Protein 5CFF (pdb70)

Sequence (618 aa):
GSEFELRRQASNYQLTLTNTRATVNILERLKKSDADVEQYRAELESVQLAKGALEQSYLVLQADAEQLRQQLTESQDALNALRSSSGPGSEFELRRQASNYQLTLTNTRATVNILERLKKSDADVEQYRAELESVQLAKGALEQSYLVLQADAEQLRQQLTESQDALNALRSSPGSEFELRRQASNYQLTLTNTRATVNILERLKKSDADVEQYRAELESVQLAKGALEQSYLVLQADAEQLRQQLTESQDALNALRSSPGSEFELRRQASNYQLTLTNTRATVNILERLKKSDADVEQYRAEELESVQLAKGALEQSYLVLQADAEQLRQQLTESQDALNALRSSSGSKEQLLYLSKLLDFEVNFSDYPKGNHNEFLTIVTLSTHPPQICHGVGKSSEESQNDAASNALKILSKLPGSKEQLLYLSKLLDFEVNFSDYPKGNHNEFLTIVTLSTHPPQICHGVGKSSEESQNDAASNNALKILSKLGSKEQLLYLSKLLDFEVNFSDYPKGNHNEFLTIVTLSTHPPQICHGVGKSSEESQNDAASNALKILSKLGSKEQLLYLSKLLDFEVNFSDYPEFLTIVTLSTHPPQICHGVGKSSEESQNDAASNALKILSKL

Foldseek 3Di:
DVVVVVVVVVVVVVVVVVVVVVVVVVCVVVVVVVVVVVVVVVVVVVVVVVVVVVVVVVVVVVVVVVVVVVVVVVVVVVVVVVVVVD/DVVVVVVVVVVVVVVVVVVVVVVVVVVVCVVVVVVVVVVVVVVVVVVVVVVVVVVVVVVVVVVVVVVVVVVVVVVVVVVVVVVVVVD/DVVVVVVVVVVVVVVVVVVVVVVVVVVCVVVVVVVVVVVVVVVVVVVVVVVVVVVVVVVVVVVVVVVVVVVVVVVVVCVVVVVVVD/DVVVVVVVVVVVVVVVVVVVVVVVVVVVVVVVVVVVVVVVVVVVVVVVVVVVVVVVVVVVVVVVVVVVVVVVVVVVVVVVVVVVVVD/DFLVVLVVVCVVVVWDKDKDKDQCPVHPWIKIWIWIRDVVIDTFMATHNDRRRRSRRRSVVVVVVVVVD/DVFLVVLVVVCVVVVWDKDKDWDQCVVHPWIKIWMWIRDVVIDIFMATHNDSVRRSRRRSVRVVVVVVVD/DFLVVLVVVCVVVVWDKDWDWDCCVVHPWIKIWIWIVDVVIDIFMATHNDSVRRSRRRSVVVVVVVVVD/DALVVLVVVCVVVVWDWDWDWDVCTKIWIWIVDVVTDIFMAGHVDRVRGSRRRSVVVVVVVVVD

CATH classification: 3.30.160.20

B-factor: mean 42.57, std 12.45, range [14.05, 91.78]

Nearest PDB structures (foldseek):
  5cff-assembly2_G  TM=1.010E+00  e=5.055E-12  Drosophila melanogaster
  4dkk-assembly1_A-2  TM=9.036E-01  e=2.869E-07  Homo sapiens
  4wyq-assembly2_E  TM=9.182E-01  e=1.173E-05  Homo sapiens
  6zbk-assembly1_B  TM=9.046E-01  e=7.501E-05  Homo sapiens
  1x48-assembly1_A  TM=7.891E-01  e=2.842E-02  Mus musculus

GO terms:
  GO:0045177 apical part of cell (C, IDA)
  GO:0045178 basal part of cell (C, IDA)
  GO:0045179 apical cortex (C, IDA)
  GO:0045180 basal cortex (C, IDA)
  GO:0005737 cytoplasm (C, IDA)
  GO:0005813 centrosome (C, IDA)
  GO:0005818 aster (C, IDA)
  GO:0005938 cell cortex (C, IDA)
  GO:0009925 basal plasma membrane (C, IDA)
  GO:0016324 apical plasma membrane (C, IDA)
  GO:0007419 ventral cord development (P, HMP)
  GO:0045177 apical part of cell (C, TAS)
  GO:0045180 basal cortex (C, TAS)
  GO:0005737 cytoplasm (C, TAS)
  GO:0045167 asymmetric protein localization involved in cell fate determination (P, TAS)
  GO:0045167 asymmetric protein localization involved in cell fate determination (P, IGI)
  GO:0055059 asymmetric neuroblast division (P, TAS)
  GO:0048477 oogenesis (P, IGI)
  GO:0072697 protein localization to cell cortex (P, IGI)
  GO:0007400 neuroblast fate determination (P, TAS)

Solvent-accessible surface area: 33581 Å² total

Secondary structure (DSSP, 8-state):
-HHHHHHHHHHHHHHHHHHHHHHHHH--HHHHHHHHHHHHHHHHHHHHHHHHHHHHHHHHHHHHHHHHHHHHHHHHHHHHHHHHH-/-HHHHHHHHHHHHHHHHHHHHHHHHHHH--HHHHHHHHHHHHHHHHHHHHHHHHHHHHHHHHHHHHHHHHHHHHHHHHHHHHHHHH-/--HHHHHHHHHHHHHHHHHHHHHHHHH--HHHHHHHHHHHHHHHHHHHHHHHHHHHHHHHHHHHHHHHHHHHHHHHHHHHHHHHT-/--HHHHHHHHHHHHHHHHHHHHHHHHH--HHHHHHHHHHHHHHHHHHHHHHHHHHHHHHHHHHHHHHHHHHHHHHHHHHHHHHHHH-/---HHHHHHHHHTT--EEEEEE--TTSSSEEEEEEE--SS-EEEEEEESSHHHHHHHHHHHHHHHHHH-/----HHHHHHHHHHT--EEEEEE--TTSSSEEEEEEE--SS-EEEEEEESSHHHHHHHHHHHHHHHHHH-/---HHHHHHHHHTT--EEEEEE--TTSSSEEEEEEE--SS-EEEEEEESSHHHHHHHHHHHHHHHHHH-/---HHHHHHHHHHT--EEEEEE--EEEEEEE--SS-EEEEEEESSHHHHHHHHHHHHHHHHHH-

Structure (mmCIF, N/CA/C/O backbone):
data_5CFF
#
_entry.id   5CFF
#
_cell.length_a   200.023
_cell.length_b   51.332
_cell.length_c   100.274
_cell.angle_alpha   90.000
_cell.angle_beta   90.560
_cell.angle_gamma   90.000
#
_symmetry.space_group_name_H-M   'C 1 2 1'
#
loop_
_entity.id
_entity.type
_entity.pdbx_description
1 polymer Miranda
2 polymer Staufen
3 water water
#
loop_
_atom_site.group_PDB
_atom_site.id
_atom_site.type_symbol
_atom_site.label_atom_id
_atom_site.label_alt_id
_atom_site.label_comp_id
_atom_site.label_asym_id
_atom_site.label_entity_id
_atom_site.label_seq_id
_atom_site.pdbx_PDB_ins_code
_atom_site.Cartn_x
_atom_site.Cartn_y
_atom_site.Cartn_z
_atom_site.occupancy
_atom_site.B_iso_or_equiv
_atom_site.auth_seq_id
_atom_site.auth_comp_id
_atom_site.auth_asym_id
_atom_site.auth_atom_id
_atom_site.pdbx_PDB_model_num
ATOM 1 N N . GLY A 1 3 ? -60.064 12.974 -52.095 1.00 68.89 503 GLY A N 1
ATOM 2 C CA . GLY A 1 3 ? -60.033 11.701 -51.392 1.00 77.96 503 GLY A CA 1
ATOM 3 C C . GLY A 1 3 ? -58.679 11.012 -51.403 1.00 69.15 503 GLY A C 1
ATOM 4 O O . GLY A 1 3 ? -58.324 10.280 -50.473 1.00 75.09 503 GLY A O 1
ATOM 5 N N . SER A 1 4 ? -57.925 11.216 -52.476 1.00 70.67 504 SER A N 1
ATOM 6 C CA . SER A 1 4 ? -56.525 10.816 -52.493 1.00 77.23 504 SER A CA 1
ATOM 7 C C . SER A 1 4 ? -55.834 11.704 -51.454 1.00 69.89 504 SER A C 1
ATOM 8 O O . SER A 1 4 ? -54.742 11.394 -50.984 1.00 63.95 504 SER A O 1
ATOM 11 N N . GLU A 1 5 ? -56.513 12.807 -51.116 1.00 70.20 505 GLU A N 1
ATOM 12 C CA . GLU A 1 5 ? -56.059 13.805 -50.148 1.00 69.18 505 GLU A CA 1
ATOM 13 C C . GLU A 1 5 ? -56.157 13.349 -48.694 1.00 60.22 505 GLU A C 1
ATOM 14 O O . GLU A 1 5 ? -55.398 13.839 -47.865 1.00 61.94 505 GLU A O 1
ATOM 20 N N . PHE A 1 6 ? -57.110 12.474 -48.364 1.00 65.32 506 PHE A N 1
ATOM 21 C CA . PHE A 1 6 ? -57.102 11.847 -47.042 1.00 61.44 506 PHE A CA 1
ATOM 22 C C . PHE A 1 6 ? -55.812 11.071 -46.907 1.00 60.63 506 PHE A C 1
ATOM 23 O O . PHE A 1 6 ? -55.138 11.135 -45.863 1.00 55.32 506 PHE A O 1
ATOM 31 N N . GLU A 1 7 ? -55.458 10.360 -47.974 1.00 51.76 507 GLU A N 1
ATOM 32 C CA . GLU A 1 7 ? -54.233 9.582 -47.968 1.00 62.84 507 GLU A CA 1
ATOM 33 C C . GLU A 1 7 ? -52.986 10.493 -47.944 1.00 55.06 507 GLU A C 1
ATOM 34 O O . GLU A 1 7 ? -51.991 10.197 -47.265 1.00 52.51 507 GLU A O 1
ATOM 40 N N . LEU A 1 8 ? -53.054 11.608 -48.662 1.00 52.47 508 LEU A N 1
ATOM 41 C CA . LEU A 1 8 ? -51.971 12.579 -48.660 1.00 54.92 508 LEU A CA 1
ATOM 42 C C . LEU A 1 8 ? -51.735 13.081 -47.235 1.00 44.21 508 LEU A C 1
ATOM 43 O O . LEU A 1 8 ? -50.628 12.995 -46.704 1.00 48.50 508 LEU A O 1
ATOM 48 N N . ARG A 1 9 ? -52.793 13.611 -46.630 1.00 45.64 509 ARG A N 1
ATOM 49 C CA . ARG A 1 9 ? -52.700 14.187 -45.301 1.00 47.87 509 ARG A CA 1
ATOM 50 C C . ARG A 1 9 ? -52.327 13.164 -44.230 1.00 39.98 509 ARG A C 1
ATOM 51 O O . ARG A 1 9 ? -51.684 13.523 -43.248 1.00 30.35 509 ARG A O 1
ATOM 54 N N . ARG A 1 10 ? -52.670 11.897 -44.450 1.00 42.19 510 ARG A N 1
ATOM 55 C CA . ARG A 1 10 ? -52.264 10.838 -43.534 1.00 37.76 510 ARG A CA 1
ATOM 56 C C . ARG A 1 10 ? -50.767 10.606 -43.647 1.00 39.53 510 ARG A C 1
ATOM 57 O O . ARG A 1 10 ? -50.065 10.596 -42.630 1.00 42.25 510 ARG A O 1
ATOM 64 N N . GLN A 1 11 ? -50.275 10.415 -44.868 1.00 39.22 511 GLN A N 1
ATOM 65 C CA . GLN A 1 11 ? -48.832 10.268 -45.082 1.00 42.65 511 GLN A CA 1
ATOM 66 C C . GLN A 1 11 ? -48.054 11.432 -44.461 1.00 37.72 511 GLN A C 1
ATOM 67 O O . GLN A 1 11 ? -47.113 11.225 -43.671 1.00 33.46 511 GLN A O 1
ATOM 69 N N . ALA A 1 12 ? -48.504 12.650 -44.759 1.00 35.18 512 ALA A N 1
ATOM 70 C CA . ALA A 1 12 ? -47.905 13.838 -44.178 1.00 34.43 512 ALA A CA 1
ATOM 71 C C . ALA A 1 12 ? -47.890 13.741 -42.662 1.00 40.51 512 ALA A C 1
ATOM 72 O O . ALA A 1 12 ? -46.874 14.066 -42.034 1.00 34.31 512 ALA A O 1
ATOM 74 N N . SER A 1 13 ? -49.007 13.273 -42.088 1.00 36.10 513 SER A N 1
ATOM 75 C CA . SER A 1 13 ? -49.130 13.133 -40.644 1.00 31.18 513 SER A CA 1
ATOM 76 C C . SER A 1 13 ? -48.137 12.151 -40.025 1.00 28.66 513 SER A C 1
ATOM 77 O O . SER A 1 13 ? -47.458 12.474 -39.043 1.00 29.95 513 SER A O 1
ATOM 80 N N . ASN A 1 14 ? -48.013 10.973 -40.620 1.00 25.08 514 ASN A N 1
ATOM 81 C CA . ASN A 1 14 ? -47.082 9.992 -40.099 1.00 29.52 514 ASN A CA 1
ATOM 82 C C . ASN A 1 14 ? -45.606 10.423 -40.258 1.00 42.76 514 ASN A C 1
ATOM 83 O O . ASN A 1 14 ? -44.771 10.146 -39.367 1.00 39.04 514 ASN A O 1
ATOM 88 N N . TYR A 1 15 ? -45.278 11.089 -41.371 1.00 31.22 515 TYR A N 1
ATOM 89 C CA . TYR A 1 15 ? -43.916 11.601 -41.538 1.00 33.94 515 TYR A CA 1
ATOM 90 C C . TYR A 1 15 ? -43.628 12.722 -40.546 1.00 34.85 515 TYR A C 1
ATOM 91 O O . TYR A 1 15 ? -42.512 12.823 -40.020 1.00 35.33 515 TYR A O 1
ATOM 100 N N . GLN A 1 16 ? -44.617 13.579 -40.305 1.00 28.83 516 GLN A N 1
ATOM 101 C CA . GLN A 1 16 ? -44.462 14.624 -39.290 1.00 31.38 516 GLN A CA 1
ATOM 102 C C . GLN A 1 16 ? -44.214 14.009 -37.914 1.00 37.06 516 GLN A C 1
ATOM 103 O O . GLN A 1 16 ? -43.324 14.468 -37.191 1.00 39.15 516 GLN A O 1
ATOM 107 N N . LEU A 1 17 ? -44.974 12.973 -37.549 1.00 30.66 517 LEU A N 1
ATOM 108 C CA . LEU A 1 17 ? -44.737 12.309 -36.260 1.00 30.50 517 LEU A CA 1
ATOM 109 C C . LEU A 1 17 ? -43.341 11.724 -36.183 1.00 36.84 517 LEU A C 1
ATOM 110 O O . LEU A 1 17 ? -42.622 11.899 -35.175 1.00 39.90 517 LEU A O 1
ATOM 115 N N . THR A 1 18 ? -42.953 11.040 -37.258 1.00 34.77 518 THR A N 1
ATOM 116 C CA . THR A 1 18 ? -41.643 10.429 -37.299 1.00 39.96 518 THR A CA 1
ATOM 117 C C . THR A 1 18 ? -40.546 11.501 -37.117 1.00 37.01 518 THR A C 1
ATOM 118 O O . THR A 1 18 ? -39.708 11.387 -36.220 1.00 38.56 518 THR A O 1
ATOM 122 N N . LEU A 1 19 ? -40.623 12.582 -37.888 1.00 38.98 519 LEU A N 1
ATOM 123 C CA . LEU A 1 19 ? -39.637 13.657 -37.795 1.00 38.76 519 LEU A CA 1
ATOM 124 C C . LEU A 1 19 ? -39.587 14.339 -36.441 1.00 41.37 519 LEU A C 1
ATOM 125 O O . LEU A 1 19 ? -38.500 14.561 -35.909 1.00 41.08 519 LEU A O 1
ATOM 130 N N . THR A 1 20 ? -40.749 14.685 -35.897 1.00 35.50 520 THR A N 1
ATOM 131 C CA . THR A 1 20 ? -40.813 15.331 -34.587 1.00 36.08 520 THR A CA 1
ATOM 132 C C . THR A 1 20 ? -40.116 14.485 -33.533 1.00 31.98 520 THR A C 1
ATOM 133 O O . THR A 1 20 ? -39.275 14.981 -32.772 1.00 32.40 520 THR A O 1
ATOM 137 N N . ASN A 1 21 ? -40.450 13.196 -33.537 1.00 37.32 521 ASN A N 1
ATOM 138 C CA . ASN A 1 21 ? -39.877 12.233 -32.617 1.00 32.85 521 ASN A CA 1
ATOM 139 C C . ASN A 1 21 ? -38.345 12.143 -32.763 1.00 38.63 521 ASN A C 1
ATOM 140 O O . ASN A 1 21 ? -37.557 12.292 -31.791 1.00 38.76 521 ASN A O 1
ATOM 145 N N . THR A 1 22 ? -37.931 11.959 -34.004 1.00 34.24 522 THR A N 1
ATOM 146 C CA . THR A 1 22 ? -36.528 11.834 -34.322 1.00 36.44 522 THR A CA 1
ATOM 147 C C . THR A 1 22 ? -35.729 13.078 -33.923 1.00 35.71 522 THR A C 1
ATOM 148 O O . THR A 1 22 ? -34.652 12.969 -33.332 1.00 35.73 522 THR A O 1
ATOM 152 N N . ARG A 1 23 ? -36.284 14.252 -34.184 1.00 30.69 523 ARG A N 1
ATOM 153 C CA . ARG A 1 23 ? -35.624 15.492 -33.832 1.00 31.44 523 ARG A CA 1
ATOM 154 C C . ARG A 1 23 ? -35.510 15.619 -32.308 1.00 37.95 523 ARG A C 1
ATOM 155 O O . ARG A 1 23 ? -34.538 16.203 -31.799 1.00 34.07 523 ARG A O 1
ATOM 163 N N . ALA A 1 24 ? -36.488 15.079 -31.578 1.00 31.49 524 ALA A N 1
ATOM 164 C CA . ALA A 1 24 ? -36.360 15.056 -30.118 1.00 29.02 524 ALA A CA 1
ATOM 165 C C . ALA A 1 24 ? -35.140 14.228 -29.696 1.00 33.66 524 ALA A C 1
ATOM 166 O O . ALA A 1 24 ? -34.381 14.603 -28.763 1.00 29.73 524 ALA A O 1
ATOM 168 N N . THR A 1 25 ? -34.947 13.103 -30.387 1.00 27.16 525 THR A N 1
ATOM 169 C CA . THR A 1 25 ? -33.759 12.306 -30.126 1.00 26.01 525 THR A CA 1
ATOM 170 C C . THR A 1 25 ? -32.470 13.074 -30.446 1.00 34.47 525 THR A C 1
ATOM 171 O O . THR A 1 25 ? -31.541 13.116 -29.619 1.00 37.52 525 THR A O 1
ATOM 175 N N . VAL A 1 26 ? -32.429 13.703 -31.627 1.00 38.22 526 VAL A N 1
ATOM 176 C CA . VAL A 1 26 ? -31.291 14.532 -32.059 1.00 33.08 526 VAL A CA 1
ATOM 177 C C . VAL A 1 26 ? -30.969 15.556 -30.986 1.00 33.04 526 VAL A C 1
ATOM 178 O O . VAL A 1 26 ? -29.820 15.834 -30.685 1.00 28.26 526 VAL A O 1
ATOM 182 N N . ASN A 1 27 ? -32.026 16.115 -30.420 1.00 37.14 527 ASN A N 1
ATOM 183 C CA . ASN A 1 27 ? -31.921 17.142 -29.410 1.00 34.58 527 ASN A CA 1
ATOM 184 C C . ASN A 1 27 ? -31.217 16.655 -28.161 1.00 37.03 527 ASN A C 1
ATOM 185 O O . ASN A 1 27 ? -30.242 17.287 -27.701 1.00 41.25 527 ASN A O 1
ATOM 190 N N . ILE A 1 28 ? -31.684 15.535 -27.611 1.00 31.95 528 ILE A N 1
ATOM 191 C CA . ILE A 1 28 ? -31.013 15.032 -26.414 1.00 33.62 528 ILE A CA 1
ATOM 192 C C . ILE A 1 28 ? -29.537 14.647 -26.757 1.00 36.05 528 ILE A C 1
ATOM 193 O O . ILE A 1 28 ? -28.625 14.945 -25.968 1.00 31.03 528 ILE A O 1
ATOM 198 N N . LEU A 1 29 ? -29.285 14.060 -27.932 1.00 35.25 529 LEU A N 1
ATOM 199 C CA . LEU A 1 29 ? -27.893 13.818 -28.332 1.00 24.94 529 LEU A CA 1
ATOM 200 C C . LEU A 1 29 ? -27.040 15.085 -28.388 1.00 34.96 529 LEU A C 1
ATOM 201 O O . LEU A 1 29 ? -25.874 15.068 -27.966 1.00 36.49 529 LEU A O 1
ATOM 214 N N . GLU A 1 31 ? -27.534 18.043 -26.778 1.00 34.29 531 GLU A N 1
ATOM 215 C CA . GLU A 1 31 ? -27.351 18.650 -25.472 1.00 32.79 531 GLU A CA 1
ATOM 216 C C . GLU A 1 31 ? -26.284 17.862 -24.682 1.00 41.15 531 GLU A C 1
ATOM 217 O O . GLU A 1 31 ? -25.340 18.451 -24.111 1.00 39.59 531 GLU A O 1
ATOM 219 N N . ARG A 1 32 ? -26.401 16.535 -24.691 1.00 37.62 532 ARG A N 1
ATOM 220 C CA . ARG A 1 32 ? -25.433 15.729 -23.974 1.00 33.77 532 ARG A CA 1
ATOM 221 C C . ARG A 1 32 ? -24.050 15.870 -24.587 1.00 34.02 532 ARG A C 1
ATOM 222 O O . ARG A 1 32 ? -23.056 15.943 -23.863 1.00 39.54 532 ARG A O 1
ATOM 230 N N . LEU A 1 33 ? -23.970 15.978 -25.908 1.00 37.40 533 LEU A N 1
ATOM 231 C CA . LEU A 1 33 ? -22.657 16.121 -26.532 1.00 29.25 533 LEU A CA 1
ATOM 232 C C . LEU A 1 33 ? -22.003 17.476 -26.219 1.00 39.30 533 LEU A C 1
ATOM 233 O O . LEU A 1 33 ? -20.771 17.561 -26.040 1.00 39.80 533 LEU A O 1
ATOM 238 N N . LYS A 1 34 ? -22.819 18.527 -26.134 1.00 33.67 534 LYS A N 1
ATOM 239 C CA . LYS A 1 34 ? -22.302 19.839 -25.761 1.00 37.10 534 LYS A CA 1
ATOM 240 C C . LYS A 1 34 ? -21.724 19.795 -24.349 1.00 38.16 534 LYS A C 1
ATOM 241 O O . LYS A 1 34 ? -20.559 20.209 -24.131 1.00 36.60 534 LYS A O 1
ATOM 245 N N . LYS A 1 35 ? -22.510 19.252 -23.411 1.00 28.72 535 LYS A N 1
ATOM 246 C CA . LYS A 1 35 ? -22.083 19.205 -22.013 1.00 37.77 535 LYS A CA 1
ATOM 247 C C . LYS A 1 35 ? -20.820 18.360 -21.840 1.00 41.96 535 LYS A C 1
ATOM 248 O O . LYS A 1 35 ? -19.874 18.775 -21.181 1.00 36.25 535 LYS A O 1
ATOM 251 N N . SER A 1 36 ? -20.795 17.209 -22.496 1.00 45.75 536 SER A N 1
ATOM 252 C CA . SER A 1 36 ? -19.649 16.318 -22.453 1.00 36.86 536 SER A CA 1
ATOM 253 C C . SER A 1 36 ? -18.400 17.047 -22.936 1.00 40.87 536 SER A C 1
ATOM 254 O O . SER A 1 36 ? -17.339 16.940 -22.318 1.00 45.65 536 SER A O 1
ATOM 257 N N . ASP A 1 37 ? -18.524 17.787 -24.037 1.00 43.10 537 ASP A N 1
ATOM 258 C CA . ASP A 1 37 ? -17.389 18.554 -24.549 1.00 41.04 537 ASP A CA 1
ATOM 259 C C . ASP A 1 37 ? -16.891 19.605 -23.528 1.00 44.80 537 ASP A C 1
ATOM 260 O O . ASP A 1 37 ? -15.676 19.768 -23.315 1.00 46.30 537 ASP A O 1
ATOM 265 N N . ALA A 1 38 ? -17.824 20.308 -22.888 1.00 41.83 538 ALA A N 1
ATOM 266 C CA . ALA A 1 38 ? -17.441 21.272 -21.853 1.00 38.21 538 ALA A CA 1
ATOM 267 C C . ALA A 1 38 ? -16.668 20.573 -20.725 1.00 51.84 538 ALA A C 1
ATOM 268 O O . ALA A 1 38 ? -15.591 21.032 -20.283 1.00 49.49 538 ALA A O 1
ATOM 270 N N . ASP A 1 39 ? -17.212 19.426 -20.321 1.00 49.09 539 ASP A N 1
ATOM 271 C CA . ASP A 1 39 ? -16.656 18.596 -19.272 1.00 42.22 539 ASP A CA 1
ATOM 272 C C . ASP A 1 39 ? -15.205 18.244 -19.613 1.00 40.44 539 ASP A C 1
ATOM 273 O O . ASP A 1 39 ? -14.302 18.361 -18.769 1.00 43.59 539 ASP A O 1
ATOM 278 N N . VAL A 1 40 ? -14.986 17.852 -20.862 1.00 38.42 540 VAL A N 1
ATOM 279 C CA . VAL A 1 40 ? -13.656 17.487 -21.324 1.00 39.38 540 VAL A CA 1
ATOM 280 C C . VAL A 1 40 ? -12.688 18.663 -21.288 1.00 50.01 540 VAL A C 1
ATOM 281 O O . VAL A 1 40 ? -11.525 18.503 -20.883 1.00 52.92 540 VAL A O 1
ATOM 285 N N . GLU A 1 41 ? -13.138 19.843 -21.700 1.00 49.79 541 GLU A N 1
ATOM 286 C CA . GLU A 1 41 ? -12.247 21.001 -21.577 1.00 53.13 541 GLU A CA 1
ATOM 287 C C . GLU A 1 41 ? -11.866 21.289 -20.111 1.00 46.68 541 GLU A C 1
ATOM 288 O O . GLU A 1 41 ? -10.685 21.552 -19.812 1.00 39.94 541 GLU A O 1
ATOM 294 N N . GLN A 1 42 ? -12.847 21.228 -19.211 1.00 40.75 542 GLN A N 1
ATOM 295 C CA . GLN A 1 42 ? -12.581 21.440 -17.784 1.00 41.19 542 GLN A CA 1
ATOM 296 C C . GLN A 1 42 ? -11.516 20.464 -17.254 1.00 47.75 542 GLN A C 1
ATOM 297 O O . GLN A 1 42 ? -10.515 20.884 -16.645 1.00 42.49 542 GLN A O 1
ATOM 301 N N . TYR A 1 43 ? -11.715 19.169 -17.508 1.00 45.66 543 TYR A N 1
ATOM 302 C CA . TYR A 1 43 ? -10.749 18.174 -17.051 1.00 46.03 543 TYR A CA 1
ATOM 303 C C . TYR A 1 43 ? -9.362 18.388 -17.686 1.00 50.03 543 TYR A C 1
ATOM 304 O O . TYR A 1 43 ? -8.346 18.200 -17.027 1.00 49.71 543 TYR A O 1
ATOM 313 N N . ARG A 1 44 ? -9.326 18.806 -18.949 1.00 52.73 544 ARG A N 1
ATOM 314 C CA . ARG A 1 44 ? -8.069 19.106 -19.641 1.00 51.42 544 ARG A CA 1
ATOM 315 C C . ARG A 1 44 ? -7.280 20.179 -18.890 1.00 52.59 544 ARG A C 1
ATOM 316 O O . ARG A 1 44 ? -6.069 20.046 -18.640 1.00 53.98 544 ARG A O 1
ATOM 324 N N . ALA A 1 45 ? -7.988 21.243 -18.521 1.00 46.66 545 ALA A N 1
ATOM 325 C CA . ALA A 1 45 ? -7.361 22.350 -17.818 1.00 47.27 545 ALA A CA 1
ATOM 326 C C . ALA A 1 45 ? -6.871 21.949 -16.417 1.00 57.55 545 ALA A C 1
ATOM 327 O O . ALA A 1 45 ? -5.748 22.316 -16.000 1.00 55.83 545 ALA A O 1
ATOM 329 N N . GLU A 1 46 ? -7.701 21.178 -15.707 1.00 54.57 546 GLU A N 1
ATOM 330 C CA . GLU A 1 46 ? -7.347 20.713 -14.367 1.00 43.50 546 GLU A CA 1
ATOM 331 C C . GLU A 1 46 ? -6.116 19.781 -14.405 1.00 49.03 546 GLU A C 1
ATOM 332 O O . GLU A 1 46 ? -5.199 19.888 -13.555 1.00 44.75 546 GLU A O 1
ATOM 338 N N . LEU A 1 47 ? -6.081 18.908 -15.413 1.00 43.54 547 LEU A N 1
ATOM 339 C CA . LEU A 1 47 ? -4.944 18.028 -15.639 1.00 39.39 547 LEU A CA 1
ATOM 340 C C . LEU A 1 47 ? -3.683 18.871 -15.842 1.00 52.71 547 LEU A C 1
ATOM 341 O O . LEU A 1 47 ? -2.615 18.549 -15.296 1.00 48.64 547 LEU A O 1
ATOM 346 N N . GLU A 1 48 ? -3.804 19.934 -16.645 1.00 53.98 548 GLU A N 1
ATOM 347 C CA . GLU A 1 48 ? -2.667 20.821 -16.895 1.00 53.79 548 GLU A CA 1
ATOM 348 C C . GLU A 1 48 ? -2.128 21.463 -15.608 1.00 47.42 548 GLU A C 1
ATOM 349 O O . GLU A 1 48 ? -0.907 21.465 -15.373 1.00 51.92 548 GLU A O 1
ATOM 351 N N . SER A 1 49 ? -3.030 21.974 -14.769 1.00 41.58 549 SER A N 1
ATOM 352 C CA . SER A 1 49 ? -2.613 22.614 -13.522 1.00 40.77 549 SER A CA 1
ATOM 353 C C . SER A 1 49 ? -1.879 21.626 -12.595 1.00 50.77 549 SER A C 1
ATOM 354 O O . SER A 1 49 ? -0.820 21.952 -12.012 1.00 56.22 549 SER A O 1
ATOM 356 N N . VAL A 1 50 ? -2.433 20.422 -12.458 1.00 39.56 550 VAL A N 1
ATOM 357 C CA . VAL A 1 50 ? -1.831 19.445 -11.559 1.00 45.73 550 VAL A CA 1
ATOM 358 C C . VAL A 1 50 ? -0.505 18.889 -12.104 1.00 47.37 550 VAL A C 1
ATOM 359 O O . VAL A 1 50 ? 0.419 18.629 -11.337 1.00 52.35 550 VAL A O 1
ATOM 363 N N . GLN A 1 51 ? -0.389 18.712 -13.413 1.00 48.40 551 GLN A N 1
ATOM 364 C CA . GLN A 1 51 ? 0.893 18.302 -13.989 1.00 48.52 551 GLN A CA 1
ATOM 365 C C . GLN A 1 51 ? 1.960 19.395 -13.828 1.00 51.47 551 GLN A C 1
ATOM 366 O O . GLN A 1 51 ? 3.166 19.097 -13.679 1.00 36.83 551 GLN A O 1
ATOM 372 N N . LEU A 1 52 ? 1.531 20.657 -13.899 1.00 50.98 552 LEU A N 1
ATOM 373 C CA . LEU A 1 52 ? 2.460 21.741 -13.584 1.00 58.62 552 LEU A CA 1
ATOM 374 C C . LEU A 1 52 ? 2.951 21.667 -12.150 1.00 55.49 552 LEU A C 1
ATOM 375 O O . LEU A 1 52 ? 4.166 21.742 -11.885 1.00 52.36 552 LEU A O 1
ATOM 380 N N . ALA A 1 53 ? 2.005 21.463 -11.239 1.00 50.12 553 ALA A N 1
ATOM 381 C CA . ALA A 1 53 ? 2.336 21.408 -9.834 1.00 40.47 553 ALA A CA 1
ATOM 382 C C . ALA A 1 53 ? 3.297 20.234 -9.529 1.00 54.72 553 ALA A C 1
ATOM 383 O O . ALA A 1 53 ? 4.281 20.390 -8.769 1.00 54.43 553 ALA A O 1
ATOM 385 N N . LYS A 1 54 ? 3.036 19.082 -10.149 1.00 49.72 554 LYS A N 1
ATOM 386 C CA . LYS A 1 54 ? 3.901 17.914 -10.009 1.00 39.36 554 LYS A CA 1
ATOM 387 C C . LYS A 1 54 ? 5.290 18.166 -10.562 1.00 44.14 554 LYS A C 1
ATOM 388 O O . LYS A 1 54 ? 6.280 17.758 -9.949 1.00 51.49 554 LYS A O 1
ATOM 394 N N . GLY A 1 55 ? 5.384 18.843 -11.705 1.00 52.43 555 GLY A N 1
ATOM 395 C CA . GLY A 1 55 ? 6.700 19.164 -12.254 1.00 52.39 555 GLY A CA 1
ATOM 396 C C . GLY A 1 55 ? 7.518 20.029 -11.300 1.00 49.89 555 GLY A C 1
ATOM 397 O O . GLY A 1 55 ? 8.724 19.782 -11.065 1.00 42.22 555 GLY A O 1
ATOM 398 N N . ALA A 1 56 ? 6.831 21.017 -10.717 1.00 53.43 556 ALA A N 1
ATOM 399 C CA . ALA A 1 56 ? 7.434 21.911 -9.733 1.00 56.83 556 ALA A CA 1
ATOM 400 C C . ALA A 1 56 ? 7.960 21.145 -8.516 1.00 59.05 556 ALA A C 1
ATOM 401 O O . ALA A 1 56 ? 9.109 21.334 -8.086 1.00 62.58 556 ALA A O 1
ATOM 403 N N . LEU A 1 57 ? 7.137 20.237 -8.008 1.00 53.76 557 LEU A N 1
ATOM 404 C CA . LEU A 1 57 ? 7.529 19.430 -6.868 1.00 47.95 557 LEU A CA 1
ATOM 405 C C . LEU A 1 57 ? 8.701 18.512 -7.199 1.00 48.35 557 LEU A C 1
ATOM 406 O O . LEU A 1 57 ? 9.565 18.287 -6.362 1.00 52.57 557 LEU A O 1
ATOM 411 N N . GLU A 1 58 ? 8.750 17.999 -8.419 1.00 47.38 558 GLU A N 1
ATOM 412 C CA . GLU A 1 58 ? 9.857 17.140 -8.804 1.00 43.01 558 GLU A CA 1
ATOM 413 C C . GLU A 1 58 ? 11.164 17.938 -8.757 1.00 55.67 558 GLU A C 1
ATOM 414 O O . GLU A 1 58 ? 12.235 17.434 -8.316 1.00 47.53 558 GLU A O 1
ATOM 416 N N . GLN A 1 59 ? 11.084 19.190 -9.207 1.00 55.19 559 GLN A N 1
ATOM 417 C CA . GLN A 1 59 ? 12.272 20.037 -9.131 1.00 59.75 559 GLN A CA 1
ATOM 418 C C . GLN A 1 59 ? 12.683 20.282 -7.671 1.00 51.40 559 GLN A C 1
ATOM 419 O O . GLN A 1 59 ? 13.873 20.138 -7.323 1.00 45.60 559 GLN A O 1
ATOM 425 N N . SER A 1 60 ? 11.706 20.616 -6.820 1.00 43.44 560 SER A N 1
ATOM 426 C CA . SER A 1 60 ? 11.985 20.772 -5.392 1.00 44.54 560 SER A CA 1
ATOM 427 C C . SER A 1 60 ? 12.640 19.542 -4.760 1.00 50.28 560 SER A C 1
ATOM 428 O O . SER A 1 60 ? 13.568 19.676 -3.958 1.00 53.86 560 SER A O 1
ATOM 431 N N . TYR A 1 61 ? 12.165 18.355 -5.119 1.00 48.96 561 TYR A N 1
ATOM 432 C CA . TYR A 1 61 ? 12.758 17.118 -4.625 1.00 47.46 561 TYR A CA 1
ATOM 433 C C . TYR A 1 61 ? 14.224 17.073 -5.020 1.00 44.25 561 TYR A C 1
ATOM 434 O O . TYR A 1 61 ? 15.074 16.699 -4.208 1.00 45.87 561 TYR A O 1
ATOM 443 N N . LEU A 1 62 ? 14.529 17.462 -6.256 1.00 49.92 562 LEU A N 1
ATOM 444 C CA . LEU A 1 62 ? 15.938 17.453 -6.683 1.00 52.15 562 LEU A CA 1
ATOM 445 C C . LEU A 1 62 ? 16.837 18.451 -5.910 1.00 47.73 562 LEU A C 1
ATOM 446 O O . LEU A 1 62 ? 17.996 18.133 -5.578 1.00 44.86 562 LEU A O 1
ATOM 451 N N . VAL A 1 63 ? 16.289 19.626 -5.598 1.00 47.21 563 VAL A N 1
ATOM 452 C CA . VAL A 1 63 ? 16.979 20.601 -4.752 1.00 49.86 563 VAL A CA 1
ATOM 453 C C . VAL A 1 63 ? 17.222 20.067 -3.333 1.00 57.11 563 VAL A C 1
ATOM 454 O O . VAL A 1 63 ? 18.327 20.194 -2.804 1.00 58.99 563 VAL A O 1
ATOM 458 N N . LEU A 1 64 ? 16.193 19.471 -2.730 1.00 55.83 564 LEU A N 1
ATOM 459 C CA . LEU A 1 64 ? 16.291 18.913 -1.382 1.00 51.07 564 LEU A CA 1
ATOM 460 C C . LEU A 1 64 ? 17.265 17.742 -1.311 1.00 51.60 564 LEU A C 1
ATOM 461 O O . LEU A 1 64 ? 18.008 17.601 -0.333 1.00 45.29 564 LEU A O 1
ATOM 466 N N . GLN A 1 65 ? 17.286 16.938 -2.372 1.00 43.67 565 GLN A N 1
ATOM 467 C CA . GLN A 1 65 ? 18.184 15.796 -2.476 1.00 43.25 565 GLN A CA 1
ATOM 468 C C . GLN A 1 65 ? 19.639 16.297 -2.557 1.00 57.91 565 GLN A C 1
ATOM 469 O O . GLN A 1 65 ? 20.555 15.741 -1.910 1.00 66.34 565 GLN A O 1
ATOM 472 N N . ALA A 1 66 ? 19.848 17.359 -3.338 1.00 57.90 566 ALA A N 1
ATOM 473 C CA . ALA A 1 66 ? 21.179 17.954 -3.433 1.00 56.50 566 ALA A CA 1
ATOM 474 C C . ALA A 1 66 ? 21.619 18.573 -2.106 1.00 53.08 566 ALA A C 1
ATOM 475 O O . ALA A 1 66 ? 22.777 18.415 -1.698 1.00 61.61 566 ALA A O 1
ATOM 477 N N . ASP A 1 67 ? 20.692 19.259 -1.433 1.00 50.57 567 ASP A N 1
ATOM 478 C CA . ASP A 1 67 ? 20.951 19.858 -0.124 1.00 52.69 567 ASP A CA 1
ATOM 479 C C . ASP A 1 67 ? 21.362 18.786 0.895 1.00 56.62 567 ASP A C 1
ATOM 480 O O . ASP A 1 67 ? 22.245 19.016 1.735 1.00 55.72 567 ASP A O 1
ATOM 482 N N . ALA A 1 68 ? 20.708 17.625 0.825 1.00 62.90 568 ALA A N 1
ATOM 483 C CA . ALA A 1 68 ? 21.043 16.497 1.698 1.00 59.28 568 ALA A CA 1
ATOM 484 C C . ALA A 1 68 ? 22.421 15.889 1.426 1.00 57.67 568 ALA A C 1
ATOM 485 O O . ALA A 1 68 ? 23.164 15.596 2.378 1.00 54.43 568 ALA A O 1
ATOM 487 N N . GLU A 1 69 ? 22.782 15.679 0.158 1.00 59.01 569 GLU A N 1
ATOM 488 C CA . GLU A 1 69 ? 24.130 15.131 -0.077 1.00 60.88 569 GLU A CA 1
ATOM 489 C C . GLU A 1 69 ? 25.194 16.131 0.376 1.00 56.59 569 GLU A C 1
ATOM 490 O O . GLU A 1 69 ? 26.226 15.727 0.940 1.00 51.28 569 GLU A O 1
ATOM 496 N N . GLN A 1 70 ? 24.930 17.420 0.137 1.00 55.01 570 GLN A N 1
ATOM 497 C CA . GLN A 1 70 ? 25.811 18.488 0.618 1.00 55.61 570 GLN A CA 1
ATOM 498 C C . GLN A 1 70 ? 25.981 18.377 2.145 1.00 60.16 570 GLN A C 1
ATOM 499 O O . GLN A 1 70 ? 27.114 18.459 2.654 1.00 54.84 570 GLN A O 1
ATOM 502 N N . LEU A 1 71 ? 24.875 18.183 2.868 1.00 55.73 571 LEU A N 1
ATOM 503 C CA . LEU A 1 71 ? 24.970 17.950 4.307 1.00 48.11 571 LEU A CA 1
ATOM 504 C C . LEU A 1 71 ? 25.828 16.713 4.656 1.00 56.89 571 LEU A C 1
ATOM 505 O O . LEU A 1 71 ? 26.656 16.787 5.562 1.00 46.00 571 LEU A O 1
ATOM 510 N N . ARG A 1 72 ? 25.666 15.593 3.944 1.00 51.77 572 ARG A N 1
ATOM 511 C CA . ARG A 1 72 ? 26.460 14.403 4.283 1.00 43.61 572 ARG A CA 1
ATOM 512 C C . ARG A 1 72 ? 27.962 14.641 4.108 1.00 56.59 572 ARG A C 1
ATOM 513 O O . ARG A 1 72 ? 28.765 14.278 4.987 1.00 54.39 572 ARG A O 1
ATOM 521 N N . GLN A 1 73 ? 28.342 15.248 2.983 1.00 58.69 573 GLN A N 1
ATOM 522 C CA . GLN A 1 73 ? 29.753 15.532 2.739 1.00 55.66 573 GLN A CA 1
ATOM 523 C C . GLN A 1 73 ? 30.302 16.499 3.798 1.00 57.24 573 GLN A C 1
ATOM 524 O O . GLN A 1 73 ? 31.403 16.279 4.329 1.00 56.89 573 GLN A O 1
ATOM 526 N N . GLN A 1 74 ? 29.522 17.537 4.129 1.00 56.11 574 GLN A N 1
ATOM 527 C CA . GLN A 1 74 ? 29.926 18.493 5.166 1.00 58.01 574 GLN A CA 1
ATOM 528 C C . GLN A 1 74 ? 30.127 17.810 6.540 1.00 64.34 574 GLN A C 1
ATOM 529 O O . GLN A 1 74 ? 31.095 18.117 7.238 1.00 59.63 574 GLN A O 1
ATOM 535 N N . LEU A 1 75 ? 29.214 16.921 6.939 1.00 59.21 575 LEU A N 1
ATOM 536 C CA . LEU A 1 75 ? 29.378 16.166 8.184 1.00 55.45 575 LEU A CA 1
ATOM 537 C C . LEU A 1 75 ? 30.632 15.268 8.149 1.00 63.16 575 LEU A C 1
ATOM 538 O O . LEU A 1 75 ? 31.374 15.192 9.137 1.00 57.66 575 LEU A O 1
ATOM 543 N N . THR A 1 76 ? 30.862 14.574 7.033 1.00 56.39 576 THR A N 1
ATOM 544 C CA . THR A 1 76 ? 32.036 13.705 6.945 1.00 58.23 576 THR A CA 1
ATOM 545 C C . THR A 1 76 ? 33.336 14.497 7.122 1.00 60.38 576 THR A C 1
ATOM 546 O O . THR A 1 76 ? 34.214 14.123 7.925 1.00 57.80 576 THR A O 1
ATOM 550 N N . GLU A 1 77 ? 33.433 15.603 6.387 1.00 61.97 577 GLU A N 1
ATOM 551 C CA . GLU A 1 77 ? 34.597 16.472 6.468 1.00 57.90 577 GLU A CA 1
ATOM 552 C C . GLU A 1 77 ? 34.769 17.096 7.856 1.00 55.40 577 GLU A C 1
ATOM 553 O O . GLU A 1 77 ? 35.883 17.125 8.385 1.00 62.37 577 GLU A O 1
ATOM 555 N N . SER A 1 78 ? 33.670 17.569 8.447 1.00 55.39 578 SER A N 1
ATOM 556 C CA . SER A 1 78 ? 33.693 18.173 9.785 1.00 51.80 578 SER A CA 1
ATOM 557 C C . SER A 1 78 ? 34.174 17.178 10.833 1.00 61.17 578 SER A C 1
ATOM 558 O O . SER A 1 78 ? 34.975 17.521 11.703 1.00 59.12 578 SER A O 1
ATOM 561 N N . GLN A 1 79 ? 33.659 15.957 10.759 1.00 60.58 579 GLN A N 1
ATOM 562 C CA . GLN A 1 79 ? 34.088 14.896 11.652 1.00 57.22 579 GLN A CA 1
ATOM 563 C C . GLN A 1 79 ? 35.581 14.611 11.521 1.00 62.67 579 GLN A C 1
ATOM 564 O O . GLN A 1 79 ? 36.296 14.521 12.535 1.00 57.29 579 GLN A O 1
ATOM 570 N N . ASP A 1 80 ? 36.040 14.473 10.275 1.00 62.99 580 ASP A N 1
ATOM 571 C CA . ASP A 1 80 ? 37.463 14.258 9.992 1.00 61.09 580 ASP A CA 1
ATOM 572 C C . ASP A 1 80 ? 38.337 15.372 10.591 1.00 65.35 580 ASP A C 1
ATOM 573 O O . ASP A 1 80 ? 39.425 15.113 11.122 1.00 57.36 580 ASP A O 1
ATOM 578 N N . ALA A 1 81 ? 37.848 16.606 10.499 1.00 68.25 581 ALA A N 1
ATOM 579 C CA . ALA A 1 81 ? 38.512 17.758 11.102 1.00 61.04 581 ALA A CA 1
ATOM 580 C C . ALA A 1 81 ? 38.567 17.663 12.626 1.00 64.88 581 ALA A C 1
ATOM 581 O O . ALA A 1 81 ? 39.639 17.821 13.217 1.00 69.83 581 ALA A O 1
ATOM 583 N N . LEU A 1 82 ? 37.415 17.419 13.253 1.00 63.96 582 LEU A N 1
ATOM 584 C CA . LEU A 1 82 ? 37.315 17.353 14.714 1.00 62.34 582 LEU A CA 1
ATOM 585 C C . LEU A 1 82 ? 38.243 16.264 15.250 1.00 65.97 582 LEU A C 1
ATOM 586 O O . LEU A 1 82 ? 38.910 16.458 16.280 1.00 66.21 582 LEU A O 1
ATOM 591 N N . ASN A 1 83 ? 38.283 15.123 14.557 1.00 63.64 583 ASN A N 1
ATOM 592 C CA . ASN A 1 83 ? 39.153 14.012 14.959 1.00 60.73 583 ASN A CA 1
ATOM 593 C C . ASN A 1 83 ? 40.651 14.270 14.678 1.00 71.18 583 ASN A C 1
ATOM 594 O O . ASN A 1 83 ? 41.531 13.779 15.411 1.00 71.74 583 ASN A O 1
ATOM 599 N N . ALA A 1 84 ? 40.943 15.042 13.633 1.00 67.07 584 ALA A N 1
ATOM 600 C CA . ALA A 1 84 ? 42.321 15.415 13.366 1.00 59.73 584 ALA A CA 1
ATOM 601 C C . ALA A 1 84 ? 42.831 16.382 14.449 1.00 68.63 584 ALA A C 1
ATOM 602 O O . ALA A 1 84 ? 43.974 16.257 14.895 1.00 70.00 584 ALA A O 1
ATOM 604 N N . LEU A 1 85 ? 41.994 17.338 14.864 1.00 60.55 585 LEU A N 1
ATOM 605 C CA . LEU A 1 85 ? 42.359 18.282 15.931 1.00 59.88 585 LEU A CA 1
ATOM 606 C C . LEU A 1 85 ? 42.415 17.571 17.294 1.00 72.36 585 LEU A C 1
ATOM 607 O O . LEU A 1 85 ? 43.184 17.969 18.175 1.00 74.37 585 LEU A O 1
ATOM 612 N N . ARG A 1 86 ? 41.580 16.549 17.487 1.00 71.99 586 ARG A N 1
ATOM 613 C CA . ARG A 1 86 ? 41.648 15.739 18.709 1.00 65.41 586 ARG A CA 1
ATOM 614 C C . ARG A 1 86 ? 42.966 14.968 18.763 1.00 70.39 586 ARG A C 1
ATOM 615 O O . ARG A 1 86 ? 43.600 14.873 19.819 1.00 68.10 586 ARG A O 1
ATOM 623 N N . SER A 1 87 ? 43.373 14.428 17.613 1.00 72.75 587 SER A N 1
ATOM 624 C CA . SER A 1 87 ? 44.629 13.693 17.515 1.00 67.95 587 SER A CA 1
ATOM 625 C C . SER A 1 87 ? 45.861 14.612 17.603 1.00 74.45 587 SER A C 1
ATOM 626 O O . SER A 1 87 ? 46.925 14.183 18.053 1.00 73.33 587 SER A O 1
ATOM 628 N N . SER A 1 88 ? 45.706 15.873 17.200 1.00 75.56 588 SER A N 1
ATOM 629 C CA . SER A 1 88 ? 46.794 16.846 17.256 1.00 66.54 588 SER A CA 1
ATOM 630 C C . SER A 1 88 ? 47.033 17.299 18.689 1.00 70.50 588 SER A C 1
ATOM 631 O O . SER A 1 88 ? 48.174 17.381 19.136 1.00 73.31 588 SER A O 1
ATOM 633 N N . SER A 1 89 ? 45.953 17.611 19.398 1.00 73.79 589 SER A N 1
ATOM 634 C CA . SER A 1 89 ? 46.044 17.984 20.805 1.00 74.96 589 SER A CA 1
ATOM 635 C C . SER A 1 89 ? 46.403 16.767 21.658 1.00 63.94 589 SER A C 1
ATOM 636 O O . SER A 1 89 ? 46.459 16.854 22.883 1.00 63.69 589 SER A O 1
ATOM 638 N N . GLY B 1 1 ? -56.063 0.467 59.873 1.00 66.37 501 GLY B N 1
ATOM 639 C CA . GLY B 1 1 ? -55.237 -0.031 60.956 1.00 59.17 501 GLY B CA 1
ATOM 640 C C . GLY B 1 1 ? -53.794 0.336 60.693 1.00 68.95 501 GLY B C 1
ATOM 641 O O . GLY B 1 1 ? -53.432 0.645 59.560 1.00 69.61 501 GLY B O 1
ATOM 642 N N . PRO B 1 2 ? -52.956 0.309 61.737 1.00 69.12 502 PRO B N 1
ATOM 643 C CA . PRO B 1 2 ? -51.568 0.671 61.435 1.00 65.31 502 PRO B CA 1
ATOM 644 C C . PRO B 1 2 ? -50.805 -0.421 60.671 1.00 65.96 502 PRO B C 1
ATOM 645 O O . PRO B 1 2 ? -49.808 -0.089 60.014 1.00 64.80 502 PRO B O 1
ATOM 647 N N . GLY B 1 3 ? -51.291 -1.665 60.682 1.00 65.06 503 GLY B N 1
ATOM 648 C CA . GLY B 1 3 ? -50.608 -2.726 59.958 1.00 63.58 503 GLY B CA 1
ATOM 649 C C . GLY B 1 3 ? -50.914 -2.766 58.474 1.00 63.39 503 GLY B C 1
ATOM 650 O O . GLY B 1 3 ? -50.033 -3.110 57.662 1.00 61.99 503 GLY B O 1
ATOM 651 N N . SER B 1 4 ? -52.131 -2.385 58.095 1.00 63.87 504 SER B N 1
ATOM 652 C CA . SER B 1 4 ? -52.416 -2.245 56.677 1.00 65.73 504 SER B CA 1
ATOM 653 C C . SER B 1 4 ? -51.572 -1.109 56.095 1.00 54.70 504 SER B C 1
ATOM 654 O O . SER B 1 4 ? -51.084 -1.223 54.984 1.00 54.55 504 SER B O 1
ATOM 656 N N . GLU B 1 5 ? -51.283 -0.087 56.900 1.00 62.81 505 GLU B N 1
ATOM 657 C CA . GLU B 1 5 ? -50.470 1.053 56.447 1.00 60.20 505 GLU B CA 1
ATOM 658 C C . GLU B 1 5 ? -48.979 0.700 56.404 1.00 61.86 505 GLU B C 1
ATOM 659 O O . GLU B 1 5 ? -48.236 1.182 55.515 1.00 60.72 505 GLU B O 1
ATOM 662 N N . PHE B 1 6 ? -48.557 -0.151 57.349 1.00 62.18 506 PHE B N 1
ATOM 663 C CA . PHE B 1 6 ? -47.206 -0.713 57.335 1.00 61.88 506 PHE B CA 1
ATOM 664 C C . PHE B 1 6 ? -47.015 -1.474 56.042 1.00 65.50 506 PHE B C 1
ATOM 665 O O . PHE B 1 6 ? -45.957 -1.362 55.405 1.00 58.72 506 PHE B O 1
ATOM 673 N N . GLU B 1 7 ? -48.028 -2.253 55.657 1.00 56.68 507 GLU B N 1
ATOM 674 C CA . GLU B 1 7 ? -47.915 -3.017 54.424 1.00 60.04 507 GLU B CA 1
ATOM 675 C C . GLU B 1 7 ? -47.954 -2.128 53.166 1.00 56.96 507 GLU B C 1
ATOM 676 O O . GLU B 1 7 ? -47.243 -2.393 52.178 1.00 47.53 507 GLU B O 1
ATOM 682 N N . LEU B 1 8 ? -48.757 -1.068 53.213 1.00 58.09 508 LEU B N 1
ATOM 683 C CA . LEU B 1 8 ? -48.787 -0.120 52.105 1.00 64.11 508 LEU B CA 1
ATOM 684 C C . LEU B 1 8 ? -47.368 0.374 51.866 1.00 58.77 508 LEU B C 1
ATOM 685 O O . LEU B 1 8 ? -46.805 0.206 50.763 1.00 52.02 508 LEU B O 1
ATOM 690 N N . ARG B 1 9 ? -46.779 0.952 52.905 1.00 48.18 509 ARG B N 1
ATOM 691 C CA . ARG B 1 9 ? -45.452 1.498 52.730 1.00 50.97 509 ARG B CA 1
ATOM 692 C C . ARG B 1 9 ? -44.345 0.441 52.441 1.00 42.66 509 ARG B C 1
ATOM 693 O O . ARG B 1 9 ? -43.375 0.762 51.751 1.00 34.98 509 ARG B O 1
ATOM 696 N N . ARG B 1 10 ? -44.510 -0.808 52.892 1.00 39.42 510 ARG B N 1
ATOM 697 C CA . ARG B 1 10 ? -43.522 -1.867 52.606 1.00 44.46 510 ARG B CA 1
ATOM 698 C C . ARG B 1 10 ? -43.526 -2.260 51.126 1.00 47.48 510 ARG B C 1
ATOM 699 O O . ARG B 1 10 ? -42.473 -2.240 50.449 1.00 41.31 510 ARG B O 1
ATOM 703 N N . GLN B 1 11 ? -44.708 -2.623 50.640 1.00 46.53 511 GLN B N 1
ATOM 704 C CA . GLN B 1 11 ? -44.893 -2.922 49.229 1.00 48.22 511 GLN B CA 1
ATOM 705 C C . GLN B 1 11 ? -44.368 -1.754 48.377 1.00 42.75 511 GLN B C 1
ATOM 706 O O . GLN B 1 11 ? -43.620 -1.954 47.419 1.00 38.45 511 GLN B O 1
ATOM 712 N N . ALA B 1 12 ? -44.746 -0.536 48.754 1.00 40.64 512 ALA B N 1
ATOM 713 C CA . ALA B 1 12 ? -44.235 0.658 48.099 1.00 35.76 512 ALA B CA 1
ATOM 714 C C . ALA B 1 12 ? -42.702 0.712 48.091 1.00 35.50 512 ALA B C 1
ATOM 715 O O . ALA B 1 12 ? -42.107 1.081 47.085 1.00 35.05 512 ALA B O 1
ATOM 717 N N . SER B 1 13 ? -42.069 0.353 49.210 1.00 39.29 513 SER B N 1
ATOM 718 C CA . SER B 1 13 ? -40.612 0.343 49.300 1.00 31.66 513 SER B CA 1
ATOM 719 C C . SER B 1 13 ? -40.021 -0.635 48.276 1.00 37.39 513 SER B C 1
ATOM 720 O O . SER B 1 13 ? -39.031 -0.327 47.572 1.00 36.25 513 SER B O 1
ATOM 723 N N . ASN B 1 14 ? -40.643 -1.807 48.178 1.00 31.28 514 ASN B N 1
ATOM 724 C CA . ASN B 1 14 ? -40.176 -2.826 47.244 1.00 32.45 514 ASN B CA 1
ATOM 725 C C . ASN B 1 14 ? -40.381 -2.451 45.755 1.00 40.07 514 ASN B C 1
ATOM 726 O O . ASN B 1 14 ? -39.556 -2.799 44.877 1.00 40.93 514 ASN B O 1
ATOM 731 N N . TYR B 1 15 ? -41.484 -1.770 45.456 1.00 31.37 515 TYR B N 1
ATOM 732 C CA . TYR B 1 15 ? -41.682 -1.277 44.097 1.00 32.37 515 TYR B CA 1
ATOM 733 C C . TYR B 1 15 ? -40.658 -0.215 43.776 1.00 29.55 515 TYR B C 1
ATOM 734 O O . TYR B 1 15 ? -40.120 -0.183 42.678 1.00 25.22 515 TYR B O 1
ATOM 743 N N . GLN B 1 16 ? -40.372 0.646 44.745 1.00 28.21 516 GLN B N 1
ATOM 744 C CA . GLN B 1 16 ? -39.379 1.677 44.528 1.00 32.49 516 GLN B CA 1
ATOM 745 C C . GLN B 1 16 ? -37.991 1.088 44.230 1.00 41.32 516 GLN B C 1
ATOM 746 O O . GLN B 1 16 ? -37.309 1.534 43.287 1.00 34.15 516 GLN B O 1
ATOM 752 N N . LEU B 1 17 ? -37.581 0.086 45.013 1.00 41.28 517 LEU B N 1
ATOM 753 C CA . LEU B 1 17 ? -36.295 -0.574 44.784 1.00 28.77 517 LEU B CA 1
ATOM 754 C C . LEU B 1 17 ? -36.268 -1.233 43.394 1.00 37.02 517 LEU B C 1
ATOM 755 O O . LEU B 1 17 ? -35.280 -1.117 42.647 1.00 32.23 517 LEU B O 1
ATOM 760 N N . THR B 1 18 ? -37.342 -1.941 43.052 1.00 32.31 518 THR B N 1
ATOM 761 C CA . THR B 1 18 ? -37.391 -2.587 41.746 1.00 35.23 518 THR B CA 1
ATOM 762 C C . THR B 1 18 ? -37.263 -1.586 40.597 1.00 33.76 518 THR B C 1
ATOM 763 O O . THR B 1 18 ? -36.519 -1.809 39.632 1.00 40.88 518 THR B O 1
ATOM 767 N N . LEU B 1 19 ? -38.002 -0.497 40.696 1.00 33.13 519 LEU B N 1
ATOM 768 C CA . LEU B 1 19 ? -37.969 0.534 39.675 1.00 34.85 519 LEU B CA 1
ATOM 769 C C . LEU B 1 19 ? -36.578 1.159 39.548 1.00 35.69 519 LEU B C 1
ATOM 770 O O . LEU B 1 19 ? -36.082 1.331 38.436 1.00 33.12 519 LEU B O 1
ATOM 775 N N . THR B 1 20 ? -35.961 1.496 40.681 1.00 32.15 520 THR B N 1
ATOM 776 C CA . THR B 1 20 ? -34.616 2.055 40.682 1.00 27.15 520 THR B CA 1
ATOM 777 C C . THR B 1 20 ? -33.622 1.111 39.982 1.00 37.40 520 THR B C 1
ATOM 778 O O . THR B 1 20 ? -32.877 1.533 39.065 1.00 35.68 520 THR B O 1
ATOM 782 N N . ASN B 1 21 ? -33.642 -0.166 40.368 1.00 31.37 521 ASN B N 1
ATOM 783 C CA . ASN B 1 21 ? -32.742 -1.152 39.772 1.00 34.01 521 ASN B CA 1
ATOM 784 C C . ASN B 1 21 ? -32.941 -1.282 38.247 1.00 38.62 521 ASN B C 1
ATOM 785 O O . ASN B 1 21 ? -31.979 -1.285 37.431 1.00 42.69 521 ASN B O 1
ATOM 789 N N . THR B 1 22 ? -34.204 -1.403 37.871 1.00 32.54 522 THR B N 1
ATOM 790 C CA . THR B 1 22 ? -34.561 -1.518 36.480 1.00 35.75 522 THR B CA 1
ATOM 791 C C . THR B 1 22 ? -34.087 -0.295 35.682 1.00 36.90 522 THR B C 1
ATOM 792 O O . THR B 1 22 ? -33.594 -0.412 34.561 1.00 37.15 522 THR B O 1
ATOM 796 N N . ARG B 1 23 ? -34.240 0.876 36.270 1.00 34.76 523 ARG B N 1
ATOM 797 C CA . ARG B 1 23 ? -33.840 2.095 35.615 1.00 35.86 523 ARG B CA 1
ATOM 798 C C . ARG B 1 23 ? -32.337 2.182 35.443 1.00 36.11 523 ARG B C 1
ATOM 799 O O . ARG B 1 23 ? -31.855 2.760 34.462 1.00 31.75 523 ARG B O 1
ATOM 807 N N . ALA B 1 24 ? -31.593 1.597 36.372 1.00 37.78 524 ALA B N 1
ATOM 808 C CA . ALA B 1 24 ? -30.143 1.521 36.198 1.00 26.10 524 ALA B CA 1
ATOM 809 C C . ALA B 1 24 ? -29.833 0.686 34.961 1.00 35.88 524 ALA B C 1
ATOM 810 O O . ALA B 1 24 ? -28.945 1.050 34.160 1.00 31.05 524 ALA B O 1
ATOM 812 N N . THR B 1 25 ? -30.575 -0.415 34.782 1.00 31.80 525 THR B N 1
ATOM 813 C CA . THR B 1 25 ? -30.378 -1.184 33.551 1.00 27.60 525 THR B CA 1
ATOM 814 C C . THR B 1 25 ? -30.681 -0.343 32.308 1.00 32.19 525 THR B C 1
ATOM 815 O O . THR B 1 25 ? -29.858 -0.277 31.386 1.00 29.76 525 THR B O 1
ATOM 819 N N . VAL B 1 26 ? -31.826 0.345 32.324 1.00 30.56 526 VAL B N 1
ATOM 820 C CA . VAL B 1 26 ? -32.213 1.246 31.239 1.00 32.99 526 VAL B CA 1
ATOM 821 C C . VAL B 1 26 ? -31.085 2.208 30.906 1.00 28.15 526 VAL B C 1
ATOM 822 O O . VAL B 1 26 ? -30.790 2.452 29.759 1.00 26.23 526 VAL B O 1
ATOM 826 N N . ASN B 1 27 ? -30.467 2.756 31.938 1.00 36.85 527 ASN B N 1
ATOM 827 C CA . ASN B 1 27 ? -29.387 3.714 31.779 1.00 39.29 527 ASN B CA 1
ATOM 828 C C . ASN B 1 27 ? -28.092 3.175 31.155 1.00 40.13 527 ASN B C 1
ATOM 829 O O . ASN B 1 27 ? -27.493 3.823 30.256 1.00 36.29 527 ASN B O 1
ATOM 834 N N . ILE B 1 28 ? -27.641 2.013 31.636 1.00 34.66 528 ILE B N 1
ATOM 835 C CA . ILE B 1 28 ? -26.430 1.437 31.066 1.00 31.67 528 ILE B CA 1
ATOM 836 C C . ILE B 1 28 ? -26.707 1.084 29.590 1.00 30.80 528 ILE B C 1
ATOM 837 O O . ILE B 1 28 ? -25.875 1.350 28.711 1.00 34.19 528 ILE B O 1
ATOM 842 N N . LEU B 1 29 ? -27.896 0.555 29.315 1.00 30.91 529 LEU B N 1
ATOM 843 C CA . LEU B 1 29 ? -28.291 0.268 27.942 1.00 29.96 529 LEU B CA 1
ATOM 844 C C . LEU B 1 29 ? -28.286 1.510 27.064 1.00 33.69 529 LEU B C 1
ATOM 845 O O . LEU B 1 29 ? -27.772 1.471 25.938 1.00 25.71 529 LEU B O 1
ATOM 858 N N . GLU B 1 31 ? -26.615 4.411 27.453 1.00 27.30 531 GLU B N 1
ATOM 859 C CA . GLU B 1 31 ? -25.238 4.850 27.193 1.00 26.81 531 GLU B CA 1
ATOM 860 C C . GLU B 1 31 ? -24.516 3.964 26.164 1.00 27.68 531 GLU B C 1
ATOM 861 O O . GLU B 1 31 ? -23.894 4.458 25.201 1.00 22.83 531 GLU B O 1
ATOM 865 N N . ARG B 1 32 ? -24.619 2.652 26.348 1.00 30.61 532 ARG B N 1
ATOM 866 C CA . ARG B 1 32 ? -23.948 1.763 25.418 1.00 28.26 532 ARG B CA 1
ATOM 867 C C . ARG B 1 32 ? -24.515 1.875 24.003 1.00 33.60 532 ARG B C 1
ATOM 868 O O . ARG B 1 32 ? -23.744 1.872 23.050 1.00 32.33 532 ARG B O 1
ATOM 876 N N . LEU B 1 33 ? -25.834 2.052 23.868 1.00 29.84 533 LEU B N 1
ATOM 877 C CA . LEU B 1 33 ? -26.466 2.169 22.564 1.00 18.93 533 LEU B CA 1
ATOM 878 C C . LEU B 1 33 ? -26.080 3.472 21.870 1.00 31.38 533 LEU B C 1
ATOM 879 O O . LEU B 1 33 ? -25.878 3.500 20.641 1.00 34.52 533 LEU B O 1
ATOM 884 N N . LYS B 1 34 ? -25.956 4.545 22.642 1.00 26.20 534 LYS B N 1
ATOM 885 C CA . LYS B 1 34 ? -25.528 5.814 22.073 1.00 27.06 534 LYS B CA 1
ATOM 886 C C . LYS B 1 34 ? -24.113 5.674 21.500 1.00 35.54 534 LYS B C 1
ATOM 887 O O . LYS B 1 34 ? -23.851 5.995 20.305 1.00 36.04 534 LYS B O 1
ATOM 891 N N . LYS B 1 35 ? -23.225 5.118 22.320 1.00 23.95 535 LYS B N 1
ATOM 892 C CA . LYS B 1 35 ? -21.838 4.981 21.904 1.00 31.33 535 LYS B CA 1
ATOM 893 C C . LYS B 1 35 ? -21.756 4.072 20.678 1.00 29.49 535 LYS B C 1
ATOM 894 O O . LYS B 1 35 ? -21.122 4.408 19.684 1.00 35.60 535 LYS B O 1
ATOM 900 N N . SER B 1 36 ? -22.468 2.958 20.724 1.00 28.49 536 SER B N 1
ATOM 901 C CA . SER B 1 36 ? -22.461 2.000 19.629 1.00 29.83 536 SER B CA 1
ATOM 902 C C . SER B 1 36 ? -22.942 2.651 18.316 1.00 32.29 536 SER B C 1
ATOM 903 O O . SER B 1 36 ? -22.286 2.482 17.294 1.00 25.34 536 SER B O 1
ATOM 906 N N . ASP B 1 37 ? -24.032 3.430 18.352 1.00 29.81 537 ASP B N 1
ATOM 907 C CA . ASP B 1 37 ? -24.504 4.123 17.144 1.00 28.46 537 ASP B CA 1
ATOM 908 C C . ASP B 1 37 ? -23.402 5.009 16.585 1.00 32.27 537 ASP B C 1
ATOM 909 O O . ASP B 1 37 ? -23.216 5.090 15.354 1.00 28.19 537 ASP B O 1
ATOM 914 N N . ALA B 1 38 ? -22.709 5.702 17.499 1.00 27.38 538 ALA B N 1
ATOM 915 C CA . ALA B 1 38 ? -21.594 6.575 17.127 1.00 23.94 538 ALA B CA 1
ATOM 916 C C . ALA B 1 38 ? -20.452 5.810 16.441 1.00 32.27 538 ALA B C 1
ATOM 917 O O . ALA B 1 38 ? -19.847 6.297 15.464 1.00 32.43 538 ALA B O 1
ATOM 919 N N . ASP B 1 39 ? -20.146 4.640 16.994 1.00 28.11 539 ASP B N 1
ATOM 920 C CA . ASP B 1 39 ? -19.123 3.744 16.482 1.00 24.34 539 ASP B CA 1
ATOM 921 C C . ASP B 1 39 ? -19.461 3.319 15.035 1.00 29.43 539 ASP B C 1
ATOM 922 O O . ASP B 1 39 ? -18.619 3.433 14.106 1.00 27.02 539 ASP B O 1
ATOM 927 N N . VAL B 1 40 ? -20.710 2.903 14.816 1.00 27.90 540 VAL B N 1
ATOM 928 C CA . VAL B 1 40 ? -21.081 2.505 13.464 1.00 26.00 540 VAL B CA 1
ATOM 929 C C . VAL B 1 40 ? -20.959 3.686 12.537 1.00 33.41 540 VAL B C 1
ATOM 930 O O . VAL B 1 40 ? -20.557 3.499 11.381 1.00 33.47 540 VAL B O 1
ATOM 934 N N . GLU B 1 41 ? -21.304 4.891 12.996 1.00 28.09 541 GLU B N 1
ATOM 935 C CA . GLU B 1 41 ? -21.098 6.030 12.100 1.00 28.15 541 GLU B CA 1
ATOM 936 C C . GLU B 1 41 ? -19.618 6.194 11.702 1.00 31.37 541 GLU B C 1
ATOM 937 O O . GLU B 1 41 ? -19.288 6.394 10.511 1.00 29.08 541 GLU B O 1
ATOM 943 N N . GLN B 1 42 ? -18.726 6.079 12.686 1.00 25.01 542 GLN B N 1
ATOM 944 C CA . GLN B 1 42 ? -17.302 6.205 12.396 1.00 27.98 542 GLN B CA 1
ATOM 945 C C . GLN B 1 42 ? -16.827 5.190 11.330 1.00 26.56 542 GLN B C 1
ATOM 946 O O . GLN B 1 42 ? -16.322 5.567 10.256 1.00 28.95 542 GLN B O 1
ATOM 952 N N . TYR B 1 43 ? -17.102 3.918 11.594 1.00 26.38 543 TYR B N 1
ATOM 953 C CA . TYR B 1 43 ? -16.754 2.838 10.694 1.00 26.20 543 TYR B CA 1
ATOM 954 C C . TYR B 1 43 ? -17.413 2.984 9.313 1.00 31.60 543 TYR B C 1
ATOM 955 O O . TYR B 1 43 ? -16.836 2.604 8.302 1.00 34.97 543 TYR B O 1
ATOM 964 N N . ARG B 1 44 ? -18.630 3.501 9.270 1.00 35.35 544 ARG B N 1
ATOM 965 C CA . ARG B 1 44 ? -19.308 3.737 8.004 1.00 28.80 544 ARG B CA 1
ATOM 966 C C . ARG B 1 44 ? -18.522 4.725 7.166 1.00 28.70 544 ARG B C 1
ATOM 967 O O . ARG B 1 44 ? -18.261 4.467 5.984 1.00 35.80 544 ARG B O 1
ATOM 972 N N . ALA B 1 45 ? -18.099 5.831 7.780 1.00 24.94 545 ALA B N 1
ATOM 973 C CA . ALA B 1 45 ? -17.357 6.829 7.010 1.00 25.66 545 ALA B CA 1
ATOM 974 C C . ALA B 1 45 ? -16.027 6.245 6.537 1.00 27.40 545 ALA B C 1
ATOM 975 O O . ALA B 1 45 ? -15.596 6.533 5.410 1.00 29.48 545 ALA B O 1
ATOM 977 N N . GLU B 1 46 ? -15.389 5.431 7.387 1.00 25.31 546 GLU B N 1
ATOM 978 C CA . GLU B 1 46 ? -14.125 4.811 7.004 1.00 29.62 546 GLU B CA 1
ATOM 979 C C . GLU B 1 46 ? -14.293 3.829 5.830 1.00 33.99 546 GLU B C 1
ATOM 980 O O . GLU B 1 46 ? -13.472 3.810 4.902 1.00 36.68 546 GLU B O 1
ATOM 986 N N . LEU B 1 47 ? -15.351 3.026 5.855 1.00 28.07 547 LEU B N 1
ATOM 987 C CA . LEU B 1 47 ? -15.627 2.156 4.721 1.00 33.68 547 LEU B CA 1
ATOM 988 C C . LEU B 1 47 ? -15.824 2.955 3.451 1.00 38.15 547 LEU B C 1
ATOM 989 O O . LEU B 1 47 ? -15.210 2.636 2.424 1.00 38.19 547 LEU B O 1
ATOM 994 N N . GLU B 1 48 ? -16.623 4.020 3.530 1.00 34.73 548 GLU B N 1
ATOM 995 C CA . GLU B 1 48 ? -16.884 4.824 2.338 1.00 39.12 548 GLU B CA 1
ATOM 996 C C . GLU B 1 48 ? -15.563 5.329 1.754 1.00 36.68 548 GLU B C 1
ATOM 997 O O . GLU B 1 48 ? -15.345 5.284 0.531 1.00 34.88 548 GLU B O 1
ATOM 1000 N N . SER B 1 49 ? -14.683 5.775 2.648 1.00 29.57 549 SER B N 1
ATOM 1001 C CA . SER B 1 49 ? -13.387 6.315 2.263 1.00 32.37 549 SER B CA 1
ATOM 1002 C C . SER B 1 49 ? -12.446 5.291 1.599 1.00 32.44 549 SER B C 1
ATOM 1003 O O . SER B 1 49 ? -11.829 5.557 0.548 1.00 29.75 549 SER B O 1
ATOM 1006 N N . VAL B 1 50 ? -12.355 4.117 2.211 1.00 29.09 550 VAL B N 1
ATOM 1007 C CA . VAL B 1 50 ? -11.473 3.079 1.721 1.00 30.62 550 VAL B CA 1
ATOM 1008 C C . VAL B 1 50 ? -11.977 2.515 0.389 1.00 32.30 550 VAL B C 1
ATOM 1009 O O . VAL B 1 50 ? -11.196 2.229 -0.519 1.00 29.73 550 VAL B O 1
ATOM 1013 N N . GLN B 1 51 ? -13.289 2.408 0.258 1.00 32.24 551 GLN B N 1
ATOM 1014 C CA . GLN B 1 51 ? -13.873 1.954 -0.987 1.00 31.39 551 GLN B CA 1
ATOM 1015 C C . GLN B 1 51 ? -13.595 2.969 -2.090 1.00 32.94 551 GLN B C 1
ATOM 1016 O O . GLN B 1 51 ? -13.273 2.590 -3.231 1.00 33.61 551 GLN B O 1
ATOM 1022 N N . LEU B 1 52 ? -13.674 4.257 -1.748 1.00 27.76 552 LEU B N 1
ATOM 1023 C CA . LEU B 1 52 ? -13.348 5.278 -2.727 1.00 26.69 552 LEU B CA 1
ATOM 1024 C C . LEU B 1 52 ? -11.871 5.157 -3.157 1.00 33.49 552 LEU B C 1
ATOM 1025 O O . LEU B 1 52 ? -11.560 5.204 -4.351 1.00 27.85 552 LEU B O 1
ATOM 1030 N N . ALA B 1 53 ? -10.972 4.954 -2.194 1.00 31.74 553 ALA B N 1
ATOM 1031 C CA . ALA B 1 53 ? -9.553 4.850 -2.504 1.00 24.08 553 ALA B CA 1
ATOM 1032 C C . ALA B 1 53 ? -9.283 3.657 -3.423 1.00 29.90 553 ALA B C 1
ATOM 1033 O O . ALA B 1 53 ? -8.475 3.742 -4.360 1.00 23.49 553 ALA B O 1
ATOM 1035 N N . LYS B 1 54 ? -9.965 2.547 -3.164 1.00 31.62 554 LYS B N 1
ATOM 1036 C CA . LYS B 1 54 ? -9.844 1.404 -4.053 1.00 29.43 554 LYS B CA 1
ATOM 1037 C C . LYS B 1 54 ? -10.335 1.739 -5.458 1.00 33.88 554 LYS B C 1
ATOM 1038 O O . LYS B 1 54 ? -9.661 1.393 -6.427 1.00 32.14 554 LYS B O 1
ATOM 1044 N N . GLY B 1 55 ? -11.462 2.456 -5.575 1.00 33.36 555 GLY B N 1
ATOM 1045 C CA . GLY B 1 55 ? -11.965 2.861 -6.891 1.00 29.92 555 GLY B CA 1
ATOM 1046 C C . GLY B 1 55 ? -10.985 3.740 -7.673 1.00 32.16 555 GLY B C 1
ATOM 1047 O O . GLY B 1 55 ? -10.771 3.565 -8.880 1.00 26.96 555 GLY B O 1
ATOM 1048 N N . ALA B 1 56 ? -10.384 4.689 -6.966 1.00 28.79 556 ALA B N 1
ATOM 1049 C CA . ALA B 1 56 ? -9.371 5.563 -7.518 1.00 24.95 556 ALA B CA 1
ATOM 1050 C C . ALA B 1 56 ? -8.132 4.767 -7.984 1.00 32.29 556 ALA B C 1
ATOM 1051 O O . ALA B 1 56 ? -7.519 5.082 -9.019 1.00 28.14 556 ALA B O 1
ATOM 1053 N N . LEU B 1 57 ? -7.738 3.776 -7.188 1.00 26.57 557 LEU B N 1
ATOM 1054 C CA . LEU B 1 57 ? -6.590 2.957 -7.534 1.00 26.27 557 LEU B CA 1
ATOM 1055 C C . LEU B 1 57 ? -6.915 2.143 -8.778 1.00 29.41 557 LEU B C 1
ATOM 1056 O O . LEU B 1 57 ? -6.059 1.952 -9.623 1.00 30.70 557 LEU B O 1
ATOM 1061 N N . GLU B 1 58 ? -8.162 1.697 -8.895 1.00 31.11 558 GLU B N 1
ATOM 1062 C CA . GLU B 1 58 ? -8.615 0.946 -10.062 1.00 34.28 558 GLU B CA 1
ATOM 1063 C C . GLU B 1 58 ? -8.574 1.810 -11.337 1.00 35.73 558 GLU B C 1
ATOM 1064 O O . GLU B 1 58 ? -8.093 1.367 -12.414 1.00 35.00 558 GLU B O 1
ATOM 1070 N N . GLN B 1 59 ? -9.008 3.063 -11.202 1.00 32.03 559 GLN B N 1
ATOM 1071 C CA . GLN B 1 59 ? -8.911 3.978 -12.324 1.00 34.05 559 GLN B CA 1
ATOM 1072 C C . GLN B 1 59 ? -7.466 4.152 -12.744 1.00 36.35 559 GLN B C 1
ATOM 1073 O O . GLN B 1 59 ? -7.121 4.066 -13.939 1.00 37.66 559 GLN B O 1
ATOM 1079 N N . SER B 1 60 ? -6.625 4.391 -11.743 1.00 33.86 560 SER B N 1
ATOM 1080 C CA . SER B 1 60 ? -5.193 4.509 -11.952 1.00 31.59 560 SER B CA 1
ATOM 1081 C C . SER B 1 60 ? -4.564 3.292 -12.654 1.00 31.77 560 SER B C 1
ATOM 1082 O O . SER B 1 60 ? -3.738 3.447 -13.578 1.00 26.98 560 SER B O 1
ATOM 1085 N N . TYR B 1 61 ? -4.971 2.095 -12.241 1.00 23.10 561 TYR B N 1
ATOM 1086 C CA . TYR B 1 61 ? -4.487 0.895 -12.897 1.00 31.62 561 TYR B CA 1
ATOM 1087 C C . TYR B 1 61 ? -4.871 0.943 -14.388 1.00 36.35 561 TYR B C 1
ATOM 1088 O O . TYR B 1 61 ? -3.993 0.764 -15.224 1.00 32.57 561 TYR B O 1
ATOM 1097 N N . LEU B 1 62 ? -6.126 1.274 -14.734 1.00 36.40 562 LEU B N 1
ATOM 1098 C CA . LEU B 1 62 ? -6.475 1.349 -16.168 1.00 30.58 562 LEU B CA 1
ATOM 1099 C C . LEU B 1 62 ? -5.731 2.453 -16.943 1.00 33.64 562 LEU B C 1
ATOM 1100 O O . LEU B 1 62 ? -5.408 2.274 -18.133 1.00 35.96 562 LEU B O 1
ATOM 1105 N N . VAL B 1 63 ? -5.459 3.585 -16.298 1.00 32.25 563 VAL B N 1
ATOM 1106 C CA . VAL B 1 63 ? -4.625 4.607 -16.940 1.00 34.34 563 VAL B CA 1
ATOM 1107 C C . VAL B 1 63 ? -3.202 4.088 -17.254 1.00 39.27 563 VAL B C 1
ATOM 1108 O O . VAL B 1 63 ? -2.679 4.289 -18.357 1.00 39.84 563 VAL B O 1
ATOM 1112 N N . LEU B 1 64 ? -2.576 3.430 -16.290 1.00 29.06 564 LEU B N 1
ATOM 1113 C CA . LEU B 1 64 ? -1.242 2.907 -16.523 1.00 38.08 564 LEU B CA 1
ATOM 1114 C C . LEU B 1 64 ? -1.278 1.783 -17.563 1.00 38.46 564 LEU B C 1
ATOM 1115 O O . LEU B 1 64 ? -0.367 1.640 -18.374 1.00 33.15 564 LEU B O 1
ATOM 1120 N N . GLN B 1 65 ? -2.347 1.005 -17.559 1.00 28.52 565 GLN B N 1
ATOM 1121 C CA . GLN B 1 65 ? -2.436 -0.087 -18.492 1.00 34.87 565 GLN B CA 1
ATOM 1122 C C . GLN B 1 65 ? -2.532 0.436 -19.933 1.00 40.20 565 GLN B C 1
ATOM 1123 O O . GLN B 1 65 ? -1.790 -0.019 -20.825 1.00 47.52 565 GLN B O 1
ATOM 1129 N N . ALA B 1 66 ? -3.369 1.448 -20.142 1.00 36.80 566 ALA B N 1
ATOM 1130 C CA . ALA B 1 66 ? -3.488 2.043 -21.469 1.00 42.93 566 ALA B CA 1
ATOM 1131 C C . ALA B 1 66 ? -2.190 2.736 -21.869 1.00 36.22 566 ALA B C 1
ATOM 1132 O O . ALA B 1 66 ? -1.779 2.701 -23.040 1.00 43.49 566 ALA B O 1
ATOM 1134 N N . ASP B 1 67 ? -1.562 3.394 -20.905 1.00 33.95 567 ASP B N 1
ATOM 1135 C CA . ASP B 1 67 ? -0.276 4.030 -21.152 1.00 34.46 567 ASP B CA 1
ATOM 1136 C C . ASP B 1 67 ? 0.796 3.028 -21.592 1.00 41.47 567 ASP B C 1
ATOM 1137 O O . ASP B 1 67 ? 1.564 3.300 -22.525 1.00 34.73 567 ASP B O 1
ATOM 1142 N N . ALA B 1 68 ? 0.817 1.863 -20.940 1.00 38.67 568 ALA B N 1
ATOM 1143 C CA . ALA B 1 68 ? 1.762 0.810 -21.268 1.00 33.96 568 ALA B CA 1
ATOM 1144 C C . ALA B 1 68 ? 1.522 0.299 -22.678 1.00 41.38 568 ALA B C 1
ATOM 1145 O O . ALA B 1 68 ? 2.487 0.049 -23.424 1.00 29.08 568 ALA B O 1
ATOM 1147 N N . GLU B 1 69 ? 0.245 0.152 -23.046 1.00 36.56 569 GLU B N 1
ATOM 1148 C CA . GLU B 1 69 ? -0.075 -0.304 -24.394 1.00 30.48 569 GLU B CA 1
ATOM 1149 C C . GLU B 1 69 ? 0.384 0.711 -25.443 1.00 34.77 569 GLU B C 1
ATOM 1150 O O . GLU B 1 69 ? 0.943 0.336 -26.490 1.00 37.09 569 GLU B O 1
ATOM 1153 N N . GLN B 1 70 ? 0.159 1.994 -25.159 1.00 37.53 570 GLN B N 1
ATOM 1154 C CA . GLN B 1 70 ? 0.642 3.050 -26.043 1.00 28.52 570 GLN B CA 1
ATOM 1155 C C . GLN B 1 70 ? 2.146 2.973 -26.203 1.00 38.46 570 GLN B C 1
ATOM 1156 O O . GLN B 1 70 ? 2.647 3.038 -27.327 1.00 42.72 570 GLN B O 1
ATOM 1159 N N . LEU B 1 71 ? 2.866 2.832 -25.090 1.00 34.42 571 LEU B N 1
ATOM 1160 C CA . LEU B 1 71 ? 4.319 2.710 -25.149 1.00 33.46 571 LEU B CA 1
ATOM 1161 C C . LEU B 1 71 ? 4.737 1.511 -26.015 1.00 36.14 571 LEU B C 1
ATOM 1162 O O . LEU B 1 71 ? 5.710 1.621 -26.765 1.00 34.47 571 LEU B O 1
ATOM 1167 N N . ARG B 1 72 ? 4.037 0.376 -25.917 1.00 28.52 572 ARG B N 1
ATOM 1168 C CA . ARG B 1 72 ? 4.418 -0.773 -26.745 1.00 32.78 572 ARG B CA 1
ATOM 1169 C C . ARG B 1 72 ? 4.253 -0.466 -28.252 1.00 38.96 572 ARG B C 1
ATOM 1170 O O . ARG B 1 72 ? 5.177 -0.726 -29.061 1.00 30.82 572 ARG B O 1
ATOM 1178 N N . GLN B 1 73 ? 3.110 0.128 -28.610 1.00 34.92 573 GLN B N 1
ATOM 1179 C CA . GLN B 1 73 ? 2.845 0.468 -30.005 1.00 41.05 573 GLN B CA 1
ATOM 1180 C C . GLN B 1 73 ? 3.860 1.486 -30.533 1.00 38.78 573 GLN B C 1
ATOM 1181 O O . GLN B 1 73 ? 4.389 1.338 -31.654 1.00 43.96 573 GLN B O 1
ATOM 1183 N N . GLN B 1 74 ? 4.148 2.498 -29.719 1.00 37.80 574 GLN B N 1
ATOM 1184 C CA . GLN B 1 74 ? 5.116 3.525 -30.086 1.00 40.47 574 GLN B CA 1
ATOM 1185 C C . GLN B 1 74 ? 6.521 2.955 -30.262 1.00 43.87 574 GLN B C 1
ATOM 1186 O O . GLN B 1 74 ? 7.229 3.351 -31.203 1.00 42.39 574 GLN B O 1
ATOM 1192 N N . LEU B 1 75 ? 6.935 2.058 -29.362 1.00 40.32 575 LEU B N 1
ATOM 1193 C CA . LEU B 1 75 ? 8.254 1.425 -29.479 1.00 35.76 575 LEU B CA 1
ATOM 1194 C C . LEU B 1 75 ? 8.364 0.651 -30.788 1.00 44.55 575 LEU B C 1
ATOM 1195 O O . LEU B 1 75 ? 9.380 0.745 -31.497 1.00 37.93 575 LEU B O 1
ATOM 1200 N N . THR B 1 76 ? 7.320 -0.119 -31.099 1.00 39.71 576 THR B N 1
ATOM 1201 C CA . THR B 1 76 ? 7.320 -0.900 -32.324 1.00 36.25 576 THR B CA 1
ATOM 1202 C C . THR B 1 76 ? 7.409 -0.017 -33.579 1.00 46.83 576 THR B C 1
ATOM 1203 O O . THR B 1 76 ? 8.221 -0.298 -34.492 1.00 37.44 576 THR B O 1
ATOM 1207 N N . GLU B 1 77 ? 6.603 1.046 -33.622 1.00 42.85 577 GLU B N 1
ATOM 1208 C CA . GLU B 1 77 ? 6.680 1.974 -34.755 1.00 44.61 577 GLU B CA 1
ATOM 1209 C C . GLU B 1 77 ? 8.060 2.651 -34.854 1.00 37.90 577 GLU B C 1
ATOM 1210 O O . GLU B 1 77 ? 8.632 2.774 -35.940 1.00 40.90 577 GLU B O 1
ATOM 1216 N N . SER B 1 78 ? 8.599 3.069 -33.714 1.00 44.61 578 SER B N 1
ATOM 1217 C CA . SER B 1 78 ? 9.900 3.730 -33.682 1.00 41.07 578 SER B CA 1
ATOM 1218 C C . SER B 1 78 ? 11.005 2.808 -34.206 1.00 42.74 578 SER B C 1
ATOM 1219 O O . SER B 1 78 ? 11.870 3.228 -34.988 1.00 36.38 578 SER B O 1
ATOM 1222 N N . GLN B 1 79 ? 10.986 1.560 -33.754 1.00 40.65 579 GLN B N 1
ATOM 1223 C CA . GLN B 1 79 ? 11.936 0.585 -34.247 1.00 37.11 579 GLN B CA 1
ATOM 1224 C C . GLN B 1 79 ? 11.788 0.386 -35.772 1.00 46.84 579 GLN B C 1
ATOM 1225 O O . GLN B 1 79 ? 12.787 0.387 -36.504 1.00 42.88 579 GLN B O 1
ATOM 1231 N N . ASP B 1 80 ? 10.555 0.229 -36.249 1.00 40.26 580 ASP B N 1
ATOM 1232 C CA . ASP B 1 80 ? 10.334 0.076 -37.682 1.00 43.59 580 ASP B CA 1
ATOM 1233 C C . ASP B 1 80 ? 10.895 1.253 -38.510 1.00 47.98 580 ASP B C 1
ATOM 1234 O O . ASP B 1 80 ? 11.566 1.041 -39.537 1.00 48.49 580 ASP B O 1
ATOM 1239 N N . ALA B 1 81 ? 10.673 2.481 -38.048 1.00 43.22 581 ALA B N 1
ATOM 1240 C CA . ALA B 1 81 ? 11.217 3.645 -38.748 1.00 45.44 581 ALA B CA 1
ATOM 1241 C C . ALA B 1 81 ? 12.743 3.632 -38.732 1.00 55.48 581 ALA B C 1
ATOM 1242 O O . ALA B 1 81 ? 13.398 3.814 -39.772 1.00 55.82 581 ALA B O 1
ATOM 1244 N N . LEU B 1 82 ? 13.298 3.442 -37.539 1.00 45.24 582 LEU B N 1
ATOM 1245 C CA . LEU B 1 82 ? 14.740 3.444 -37.347 1.00 48.64 582 LEU B CA 1
ATOM 1246 C C . LEU B 1 82 ? 15.448 2.372 -38.204 1.00 54.10 582 LEU B C 1
ATOM 1247 O O . LEU B 1 82 ? 16.517 2.624 -38.772 1.00 51.37 582 LEU B O 1
ATOM 1252 N N . ASN B 1 83 ? 14.863 1.183 -38.283 1.00 46.88 583 ASN B N 1
ATOM 1253 C CA . ASN B 1 83 ? 15.429 0.101 -39.077 1.00 48.51 583 ASN B CA 1
ATOM 1254 C C . ASN B 1 83 ? 15.249 0.274 -40.592 1.00 58.75 583 ASN B C 1
ATOM 1255 O O . ASN B 1 83 ? 16.145 -0.093 -41.384 1.00 56.10 583 ASN B O 1
ATOM 1260 N N . ALA B 1 84 ? 14.133 0.881 -40.994 1.00 55.41 584 ALA B N 1
ATOM 1261 C CA . ALA B 1 84 ? 13.917 1.141 -42.408 1.00 45.93 584 ALA B CA 1
ATOM 1262 C C . ALA B 1 84 ? 14.927 2.189 -42.847 1.00 56.67 584 ALA B C 1
ATOM 1263 O O . ALA B 1 84 ? 15.498 2.091 -43.938 1.00 63.63 584 ALA B O 1
ATOM 1265 N N . LEU B 1 85 ? 15.166 3.179 -41.993 1.00 55.69 585 LEU B N 1
ATOM 1266 C CA . LEU B 1 85 ? 16.197 4.185 -42.259 1.00 54.05 585 LEU B CA 1
ATOM 1267 C C . LEU B 1 85 ? 17.614 3.585 -42.209 1.00 61.96 585 LEU B C 1
ATOM 1268 O O . LEU B 1 85 ? 18.511 4.036 -42.925 1.00 65.07 585 LEU B O 1
ATOM 1273 N N . ARG B 1 86 ? 17.822 2.579 -41.365 1.00 58.74 586 ARG B N 1
ATOM 1274 C CA . ARG B 1 86 ? 19.115 1.906 -41.318 1.00 59.92 586 ARG B CA 1
ATOM 1275 C C . ARG B 1 86 ? 19.391 1.216 -42.646 1.00 65.17 586 ARG B C 1
ATOM 1276 O O . ARG B 1 86 ? 20.532 1.213 -43.108 1.00 64.36 586 ARG B O 1
ATOM 1284 N N . SER B 1 87 ? 18.357 0.636 -43.259 1.00 64.49 587 SER B N 1
ATOM 1285 C CA . SER B 1 87 ? 18.543 0.001 -44.570 1.00 66.80 587 SER B CA 1
ATOM 1286 C C . SER B 1 87 ? 18.784 1.006 -45.705 1.00 67.32 587 SER B C 1
ATOM 1287 O O . SER B 1 87 ? 19.371 0.658 -46.725 1.00 79.31 587 SER B O 1
ATOM 1290 N N . SER B 1 88 ? 18.428 2.265 -45.475 1.00 64.84 588 SER B N 1
ATOM 1291 C CA . SER B 1 88 ? 18.652 3.329 -46.441 1.00 53.97 588 SER B CA 1
ATOM 1292 C C . SER B 1 88 ? 19.998 4.008 -46.215 1.00 58.94 588 SER B C 1
ATOM 1293 O O . SER B 1 88 ? 21.048 3.359 -46.257 1.00 59.27 588 SER B O 1
ATOM 1296 N N . PRO C 1 2 ? -55.843 11.739 -59.542 1.00 68.76 502 PRO C N 1
ATOM 1297 C CA . PRO C 1 2 ? -54.795 11.208 -60.422 1.00 68.23 502 PRO C CA 1
ATOM 1298 C C . PRO C 1 2 ? -53.616 12.165 -60.558 1.00 76.05 502 PRO C C 1
ATOM 1299 O O . PRO C 1 2 ? -52.531 11.758 -60.976 1.00 75.93 502 PRO C O 1
ATOM 1301 N N . GLY C 1 3 ? -53.862 13.441 -60.277 1.00 84.66 503 GLY C N 1
ATOM 1302 C CA . GLY C 1 3 ? -52.819 14.450 -60.170 1.00 75.49 503 GLY C CA 1
ATOM 1303 C C . GLY C 1 3 ? -52.381 14.506 -58.721 1.00 78.54 503 GLY C C 1
ATOM 1304 O O . GLY C 1 3 ? -51.237 14.835 -58.390 1.00 77.43 503 GLY C O 1
ATOM 1305 N N . SER C 1 4 ? -53.330 14.175 -57.850 1.00 77.44 504 SER C N 1
ATOM 1306 C CA . SER C 1 4 ? -53.073 14.077 -56.424 1.00 79.00 504 SER C CA 1
ATOM 1307 C C . SER C 1 4 ? -52.023 13.009 -56.128 1.00 65.58 504 SER C C 1
ATOM 1308 O O . SER C 1 4 ? -51.370 13.070 -55.089 1.00 59.46 504 SER C O 1
ATOM 1310 N N . GLU C 1 5 ? -51.840 12.054 -57.043 1.00 65.92 505 GLU C N 1
ATOM 1311 C CA . GLU C 1 5 ? -50.854 10.995 -56.836 1.00 62.48 505 GLU C CA 1
ATOM 1312 C C . GLU C 1 5 ? -49.427 11.476 -57.080 1.00 58.75 505 GLU C C 1
ATOM 1313 O O . GLU C 1 5 ? -48.489 11.033 -56.404 1.00 49.27 505 GLU C O 1
ATOM 1317 N N . PHE C 1 6 ? -49.269 12.383 -58.040 1.00 61.86 506 PHE C N 1
ATOM 1318 C CA . PHE C 1 6 ? -47.981 13.018 -58.287 1.00 58.35 506 PHE C CA 1
ATOM 1319 C C . PHE C 1 6 ? -47.527 13.822 -57.081 1.00 52.89 506 PHE C C 1
ATOM 1320 O O . PHE C 1 6 ? -46.370 13.703 -56.666 1.00 48.99 506 PHE C O 1
ATOM 1328 N N . GLU C 1 7 ? -48.436 14.622 -56.513 1.00 47.80 507 GLU C N 1
ATOM 1329 C CA . GLU C 1 7 ? -48.104 15.444 -55.348 1.00 52.55 507 GLU C CA 1
ATOM 1330 C C . GLU C 1 7 ? -47.920 14.562 -54.101 1.00 50.64 507 GLU C C 1
ATOM 1331 O O . GLU C 1 7 ? -47.078 14.854 -53.244 1.00 48.13 507 GLU C O 1
ATOM 1334 N N . LEU C 1 8 ? -48.710 13.497 -53.997 1.00 46.78 508 LEU C N 1
ATOM 1335 C CA . LEU C 1 8 ? -48.531 12.532 -52.916 1.00 48.66 508 LEU C CA 1
ATOM 1336 C C . LEU C 1 8 ? -47.107 11.976 -52.960 1.00 47.83 508 LEU C C 1
ATOM 1337 O O . LEU C 1 8 ? -46.340 12.124 -51.990 1.00 43.78 508 LEU C O 1
ATOM 1342 N N . ARG C 1 9 ? -46.747 11.387 -54.101 1.00 46.86 509 ARG C N 1
ATOM 1343 C CA . ARG C 1 9 ? -45.444 10.762 -54.262 1.00 42.08 509 ARG C CA 1
ATOM 1344 C C . ARG C 1 9 ? -44.296 11.775 -54.130 1.00 39.98 509 ARG C C 1
ATOM 1345 O O . ARG C 1 9 ? -43.192 11.411 -53.688 1.00 41.56 509 ARG C O 1
ATOM 1348 N N . ARG C 1 10 ? -44.572 13.042 -54.446 1.00 37.80 510 ARG C N 1
ATOM 1349 C CA . ARG C 1 10 ? -43.591 14.122 -54.282 1.00 41.80 510 ARG C CA 1
ATOM 1350 C C . ARG C 1 10 ? -43.315 14.479 -52.812 1.00 43.10 510 ARG C C 1
ATOM 1351 O O . ARG C 1 10 ? -42.155 14.548 -52.371 1.00 38.34 510 ARG C O 1
ATOM 1359 N N . GLN C 1 11 ? -44.390 14.746 -52.072 1.00 46.23 511 GLN C N 1
ATOM 1360 C CA . GLN C 1 11 ? -44.310 15.000 -50.632 1.00 37.26 511 GLN C CA 1
ATOM 1361 C C . GLN C 1 11 ? -43.578 13.850 -49.939 1.00 36.52 511 GLN C C 1
ATOM 1362 O O . GLN C 1 11 ? -42.608 14.070 -49.188 1.00 38.88 511 GLN C O 1
ATOM 1368 N N . ALA C 1 12 ? -43.999 12.627 -50.252 1.00 34.41 512 ALA C N 1
ATOM 1369 C CA . ALA C 1 12 ? -43.337 11.444 -49.734 1.00 33.34 512 ALA C CA 1
ATOM 1370 C C . ALA C 1 12 ? -41.843 11.494 -50.042 1.00 44.96 512 ALA C C 1
ATOM 1371 O O . ALA C 1 12 ? -41.002 11.205 -49.157 1.00 37.14 512 ALA C O 1
ATOM 1373 N N . SER C 1 13 ? -41.512 11.895 -51.272 1.00 33.81 513 SER C N 1
ATOM 1374 C CA . SER C 1 13 ? -40.116 11.971 -51.665 1.00 33.15 513 SER C CA 1
ATOM 1375 C C . SER C 1 13 ? -39.326 12.980 -50.808 1.00 33.95 513 SER C C 1
ATOM 1376 O O . SER C 1 13 ? -38.199 12.702 -50.370 1.00 40.89 513 SER C O 1
ATOM 1379 N N . ASN C 1 14 ? -39.916 14.140 -50.550 1.00 28.13 514 ASN C N 1
ATOM 1380 C CA . ASN C 1 14 ? -39.243 15.149 -49.744 1.00 32.22 514 ASN C CA 1
ATOM 1381 C C . ASN C 1 14 ? -39.077 14.782 -48.268 1.00 39.06 514 ASN C C 1
ATOM 1382 O O . ASN C 1 14 ? -38.074 15.138 -47.644 1.00 35.59 514 ASN C O 1
ATOM 1387 N N . TYR C 1 15 ? -40.078 14.111 -47.708 1.00 32.36 515 TYR C N 1
ATOM 1388 C CA . TYR C 1 15 ? -39.990 13.629 -46.340 1.00 32.43 515 TYR C CA 1
ATOM 1389 C C . TYR C 1 15 ? -38.964 12.534 -46.218 1.00 27.88 515 TYR C C 1
ATOM 1390 O O . TYR C 1 15 ? -38.212 12.499 -45.246 1.00 27.92 515 TYR C O 1
ATOM 1399 N N . GLN C 1 16 ? -38.930 11.651 -47.209 1.00 29.81 516 GLN C N 1
ATOM 1400 C CA . GLN C 1 16 ? -37.932 10.579 -47.249 1.00 36.77 516 GLN C CA 1
ATOM 1401 C C . GLN C 1 16 ? -36.534 11.183 -47.282 1.00 37.40 516 GLN C C 1
ATOM 1402 O O . GLN C 1 16 ? -35.647 10.746 -46.545 1.00 36.69 516 GLN C O 1
ATOM 1404 N N . LEU C 1 17 ? -36.348 12.206 -48.116 1.00 37.41 517 LEU C N 1
ATOM 1405 C CA . LEU C 1 17 ? -35.066 12.901 -48.190 1.00 34.88 517 LEU C CA 1
ATOM 1406 C C . LEU C 1 17 ? -34.676 13.539 -46.844 1.00 35.40 517 LEU C C 1
ATOM 1407 O O . LEU C 1 17 ? -33.546 13.349 -46.347 1.00 32.95 517 LEU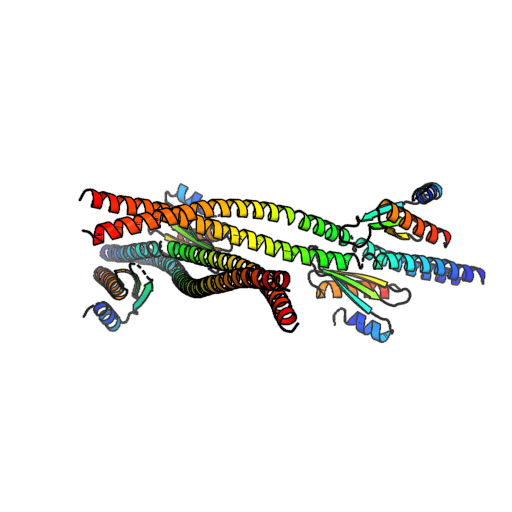 C O 1
ATOM 1412 N N . THR C 1 18 ? -35.626 14.266 -46.245 1.00 30.78 518 THR C N 1
ATOM 1413 C CA . THR C 1 18 ? -35.386 14.910 -44.961 1.00 37.06 518 THR C CA 1
ATOM 1414 C C . THR C 1 18 ? -35.000 13.880 -43.891 1.00 35.18 518 THR C C 1
ATOM 1415 O O . THR C 1 18 ? -34.057 14.082 -43.132 1.00 36.42 518 THR C O 1
ATOM 1419 N N . LEU C 1 19 ? -35.739 12.781 -43.845 1.00 32.90 519 LEU C N 1
ATOM 1420 C CA . LEU C 1 19 ? -35.486 11.703 -42.891 1.00 38.21 519 LEU C CA 1
ATOM 1421 C C . LEU C 1 19 ? -34.124 11.030 -43.079 1.00 36.17 519 LEU C C 1
ATOM 1422 O O . LEU C 1 19 ? -33.416 10.782 -42.105 1.00 40.16 519 LEU C O 1
ATOM 1427 N N . THR C 1 20 ? -33.768 10.711 -44.319 1.00 35.34 520 THR C N 1
ATOM 1428 C CA . THR C 1 20 ? -32.467 10.110 -44.600 1.00 31.04 520 THR C CA 1
ATOM 1429 C C . THR C 1 20 ? -31.336 11.000 -44.116 1.00 34.45 520 THR C C 1
ATOM 1430 O O . THR C 1 20 ? -30.395 10.543 -43.441 1.00 36.97 520 THR C O 1
ATOM 1434 N N . ASN C 1 21 ? -31.449 12.275 -44.466 1.00 34.23 521 ASN C N 1
ATOM 1435 C CA . ASN C 1 21 ? -30.457 13.255 -44.076 1.00 31.95 521 ASN C CA 1
ATOM 1436 C C . ASN C 1 21 ? -30.326 13.335 -42.566 1.00 31.83 521 ASN C C 1
ATOM 1437 O O . ASN C 1 21 ? -29.220 13.204 -41.996 1.00 33.95 521 ASN C O 1
ATOM 1442 N N . THR C 1 22 ? -31.475 13.499 -41.918 1.00 33.47 522 THR C N 1
ATOM 1443 C CA . THR C 1 22 ? -31.538 13.594 -40.465 1.00 32.95 522 THR C CA 1
ATOM 1444 C C . THR C 1 22 ? -30.970 12.335 -39.761 1.00 32.07 522 THR C C 1
ATOM 1445 O O . THR C 1 22 ? -30.219 12.466 -38.808 1.00 31.22 522 THR C O 1
ATOM 1449 N N . ARG C 1 23 ? -31.272 11.135 -40.260 1.00 29.77 523 ARG C N 1
ATOM 1450 C CA . ARG C 1 23 ? -30.757 9.904 -39.666 1.00 27.18 523 ARG C CA 1
ATOM 1451 C C . ARG C 1 23 ? -29.245 9.834 -39.820 1.00 36.97 523 ARG C C 1
ATOM 1452 O O . ARG C 1 23 ? -28.541 9.395 -38.898 1.00 42.47 523 ARG C O 1
ATOM 1458 N N . ALA C 1 24 ? -28.724 10.294 -40.952 1.00 31.86 524 ALA C N 1
ATOM 1459 C CA . ALA C 1 24 ? -27.270 10.331 -41.088 1.00 34.11 524 ALA C CA 1
ATOM 1460 C C . ALA C 1 24 ? -26.659 11.268 -40.031 1.00 30.21 524 ALA C C 1
ATOM 1461 O O . ALA C 1 24 ? -25.638 10.935 -39.373 1.00 34.82 524 ALA C O 1
ATOM 1463 N N . THR C 1 25 ? -27.312 12.407 -39.814 1.00 29.69 525 THR C N 1
ATOM 1464 C CA . THR C 1 25 ? -26.864 13.281 -38.723 1.00 36.27 525 THR C CA 1
ATOM 1465 C C . THR C 1 25 ? -26.919 12.621 -37.333 1.00 37.27 525 THR C C 1
ATOM 1466 O O . THR C 1 25 ? -25.950 12.724 -36.566 1.00 33.15 525 THR C O 1
ATOM 1470 N N . VAL C 1 26 ? -28.042 11.964 -37.012 1.00 35.45 526 VAL C N 1
ATOM 1471 C CA . VAL C 1 26 ? -28.179 11.207 -35.764 1.00 30.52 526 VAL C CA 1
ATOM 1472 C C . VAL C 1 26 ? -27.023 10.225 -35.585 1.00 29.29 526 VAL C C 1
ATOM 1473 O O . VAL C 1 26 ? -26.435 10.166 -34.524 1.00 25.91 526 VAL C O 1
ATOM 1477 N N . ASN C 1 27 ? -26.659 9.508 -36.639 1.00 26.67 527 ASN C N 1
ATOM 1478 C CA . ASN C 1 27 ? -25.570 8.556 -36.522 1.00 34.85 527 ASN C CA 1
ATOM 1479 C C . ASN C 1 27 ? -24.268 9.246 -36.160 1.00 33.74 527 ASN C C 1
ATOM 1480 O O . ASN C 1 27 ? -23.540 8.799 -35.237 1.00 38.95 527 ASN C O 1
ATOM 1485 N N . ILE C 1 28 ? -24.018 10.374 -36.818 1.00 32.33 528 ILE C N 1
ATOM 1486 C CA . ILE C 1 28 ? -22.810 11.134 -36.515 1.00 32.68 528 ILE C CA 1
ATOM 1487 C C . ILE C 1 28 ? -22.798 11.573 -35.052 1.00 34.81 528 ILE C C 1
ATOM 1488 O O . ILE C 1 28 ? -21.780 11.424 -34.343 1.00 35.33 528 ILE C O 1
ATOM 1493 N N . LEU C 1 29 ? -23.949 12.054 -34.589 1.00 32.66 529 LEU C N 1
ATOM 1494 C CA . LEU C 1 29 ? -24.100 12.461 -33.205 1.00 29.77 529 LEU C CA 1
ATOM 1495 C C . LEU C 1 29 ? -23.896 11.334 -32.217 1.00 35.99 529 LEU C C 1
ATOM 1496 O O . LEU C 1 29 ? -23.341 11.548 -31.133 1.00 33.19 529 LEU C O 1
ATOM 1509 N N . GLU C 1 31 ? -22.045 8.497 -32.562 1.00 29.09 531 GLU C N 1
ATOM 1510 C CA . GLU C 1 31 ? -20.618 8.204 -32.482 1.00 35.35 531 GLU C CA 1
ATOM 1511 C C . GLU C 1 31 ? -19.854 9.285 -31.690 1.00 33.31 531 GLU C C 1
ATOM 1512 O O . GLU C 1 31 ? -19.093 8.990 -30.756 1.00 31.46 531 GLU C O 1
ATOM 1514 N N . ARG C 1 32 ? -20.124 10.542 -32.008 1.00 35.05 532 ARG C N 1
ATOM 1515 C CA . ARG C 1 32 ? -19.418 11.622 -31.343 1.00 34.11 532 ARG C CA 1
ATOM 1516 C C . ARG C 1 32 ? -19.714 11.660 -29.844 1.00 30.70 532 ARG C C 1
ATOM 1517 O O . ARG C 1 32 ? -18.823 11.929 -29.036 1.00 40.42 532 ARG C O 1
ATOM 1523 N N . LEU C 1 33 ? -20.949 11.356 -29.459 1.00 35.49 533 LEU C N 1
ATOM 1524 C CA . LEU C 1 33 ? -21.288 11.351 -28.048 1.00 31.16 533 LEU C CA 1
ATOM 1525 C C . LEU C 1 33 ? -20.615 10.174 -27.329 1.00 34.50 533 LEU C C 1
ATOM 1526 O O . LEU C 1 33 ? -20.186 10.292 -26.184 1.00 31.28 533 LEU C O 1
ATOM 1531 N N . LYS C 1 34 ? -20.519 9.038 -28.004 1.00 31.56 534 LYS C N 1
ATOM 1532 C CA . LYS C 1 34 ? -19.864 7.913 -27.384 1.00 30.02 534 LYS C CA 1
ATOM 1533 C C . LYS C 1 34 ? -18.408 8.266 -27.095 1.00 38.68 534 LYS C C 1
ATOM 1534 O O . LYS C 1 34 ? -17.910 8.077 -25.967 1.00 41.14 534 LYS C O 1
ATOM 1538 N N . LYS C 1 35 ? -17.744 8.815 -28.107 1.00 36.45 535 LYS C N 1
ATOM 1539 C CA . LYS C 1 35 ? -16.339 9.143 -27.993 1.00 28.28 535 LYS C CA 1
ATOM 1540 C C . LYS C 1 35 ? -16.083 10.209 -26.928 1.00 37.21 535 LYS C C 1
ATOM 1541 O O . LYS C 1 35 ? -15.167 10.066 -26.091 1.00 37.96 535 LYS C O 1
ATOM 1547 N N . SER C 1 36 ? -16.897 11.256 -26.925 1.00 36.79 536 SER C N 1
ATOM 1548 C CA . SER C 1 36 ? -16.750 12.297 -25.913 1.00 33.04 536 SER C CA 1
ATOM 1549 C C . SER C 1 36 ? -16.950 11.766 -24.485 1.00 40.34 536 SER C C 1
ATOM 1550 O O . SER C 1 36 ? -16.190 12.121 -23.558 1.00 33.26 536 SER C O 1
ATOM 1553 N N . ASP C 1 37 ? -17.977 10.932 -24.301 1.00 33.83 537 ASP C N 1
ATOM 1554 C CA . ASP C 1 37 ? -18.208 10.346 -22.988 1.00 31.46 537 ASP C CA 1
ATOM 1555 C C . ASP C 1 37 ? -16.989 9.542 -22.530 1.00 33.27 537 ASP C C 1
ATOM 1556 O O . ASP C 1 37 ? -16.583 9.582 -21.345 1.00 27.16 537 ASP C O 1
ATOM 1561 N N . ALA C 1 38 ? -16.422 8.795 -23.473 1.00 31.78 538 ALA C N 1
ATOM 1562 C CA . ALA C 1 38 ? -15.233 8.031 -23.174 1.00 25.04 538 ALA C CA 1
ATOM 1563 C C . ALA C 1 38 ? -14.082 8.956 -22.737 1.00 37.18 538 ALA C C 1
ATOM 1564 O O . ALA C 1 38 ? -13.413 8.684 -21.736 1.00 29.59 538 ALA C O 1
ATOM 1566 N N . ASP C 1 39 ? -13.894 10.059 -23.464 1.00 38.38 539 ASP C N 1
ATOM 1567 C CA . ASP C 1 39 ? -12.842 11.030 -23.153 1.00 31.86 539 ASP C CA 1
ATOM 1568 C C . ASP C 1 39 ? -13.006 11.594 -21.763 1.00 34.45 539 ASP C C 1
ATOM 1569 O O . ASP C 1 39 ? -12.023 11.864 -21.093 1.00 40.82 539 ASP C O 1
ATOM 1574 N N . VAL C 1 40 ? -14.245 11.861 -21.369 1.00 37.04 540 VAL C N 1
ATOM 1575 C CA . VAL C 1 40 ? -14.517 12.354 -20.032 1.00 29.08 540 VAL C CA 1
ATOM 1576 C C . VAL C 1 40 ? -14.073 11.316 -19.009 1.00 38.59 540 VAL C C 1
ATOM 1577 O O . VAL C 1 40 ? -13.474 11.670 -17.965 1.00 31.48 540 VAL C O 1
ATOM 1581 N N . GLU C 1 41 ? -14.358 10.042 -19.293 1.00 33.68 541 GLU C N 1
ATOM 1582 C CA . GLU C 1 41 ? -13.872 9.010 -18.384 1.00 32.99 541 GLU C CA 1
ATOM 1583 C C . GLU C 1 41 ? -12.342 9.000 -18.301 1.00 35.65 541 GLU C C 1
ATOM 1584 O O . GLU C 1 41 ? -11.752 8.992 -17.207 1.00 30.07 541 GLU C O 1
ATOM 1590 N N . GLN C 1 42 ? -11.718 9.053 -19.465 1.00 30.91 542 GLN C N 1
ATOM 1591 C CA . GLN C 1 42 ? -10.280 9.050 -19.575 1.00 30.13 542 GLN C CA 1
ATOM 1592 C C . GLN C 1 42 ? -9.614 10.200 -18.831 1.00 32.03 542 GLN C C 1
ATOM 1593 O O . GLN C 1 42 ? -8.782 9.962 -17.964 1.00 31.02 542 GLN C O 1
ATOM 1598 N N . TYR C 1 43 ? -10.003 11.435 -19.121 1.00 31.75 543 TYR C N 1
ATOM 1599 C CA . TYR C 1 43 ? -9.402 12.566 -18.437 1.00 33.37 543 TYR C CA 1
ATOM 1600 C C . TYR C 1 43 ? -9.688 12.540 -16.949 1.00 33.37 543 TYR C C 1
ATOM 1601 O O . TYR C 1 43 ? -8.825 12.905 -16.161 1.00 38.38 543 TYR C O 1
ATOM 1609 N N . ARG C 1 44 ? -10.869 12.092 -16.548 1.00 36.30 544 ARG C N 1
ATOM 1610 C CA . ARG C 1 44 ? -11.157 11.956 -15.121 1.00 31.71 544 ARG C CA 1
ATOM 1611 C C . ARG C 1 44 ? -10.165 10.970 -14.436 1.00 33.33 544 ARG C C 1
ATOM 1612 O O . ARG C 1 44 ? -9.580 11.263 -13.364 1.00 26.77 544 ARG C O 1
ATOM 1620 N N . ALA C 1 45 ? -9.941 9.831 -15.085 1.00 28.14 545 ALA C N 1
ATOM 1621 C CA . ALA C 1 45 ? -9.039 8.829 -14.563 1.00 26.14 545 ALA C CA 1
ATOM 1622 C C . ALA C 1 45 ? -7.572 9.318 -14.539 1.00 33.86 545 ALA C C 1
ATOM 1623 O O . ALA C 1 45 ? -6.846 9.067 -13.565 1.00 32.46 545 ALA C O 1
ATOM 1625 N N . GLU C 1 46 ? -7.168 10.039 -15.585 1.00 26.00 546 GLU C N 1
ATOM 1626 C CA . GLU C 1 46 ? -5.829 10.606 -15.719 1.00 25.63 546 GLU C CA 1
ATOM 1627 C C . GLU C 1 46 ? -5.599 11.606 -14.612 1.00 33.81 546 GLU C C 1
ATOM 1628 O O . GLU C 1 46 ? -4.504 11.677 -14.000 1.00 25.62 546 GLU C O 1
ATOM 1632 N N . LEU C 1 47 ? -6.644 12.380 -14.350 1.00 25.66 547 LEU C N 1
ATOM 1633 C CA . LEU C 1 47 ? -6.582 13.347 -13.271 1.00 30.42 547 LEU C CA 1
ATOM 1634 C C . LEU C 1 47 ? -6.341 12.661 -11.934 1.00 32.40 547 LEU C C 1
ATOM 1635 O O . LEU C 1 47 ? -5.419 13.056 -11.198 1.00 34.99 547 LEU C O 1
ATOM 1640 N N . GLU C 1 48 ? -7.106 11.617 -11.618 1.00 33.54 548 GLU C N 1
ATOM 1641 C CA . GLU C 1 48 ? -6.832 10.931 -10.344 1.00 32.72 548 GLU C CA 1
ATOM 1642 C C . GLU C 1 48 ? -5.420 10.320 -10.347 1.00 27.48 548 GLU C C 1
ATOM 1643 O O . GLU C 1 48 ? -4.710 10.383 -9.352 1.00 32.80 548 GLU C O 1
ATOM 1646 N N . SER C 1 49 ? -5.003 9.745 -11.465 1.00 33.77 549 SER C N 1
ATOM 1647 C CA . SER C 1 49 ? -3.695 9.100 -11.514 1.00 31.60 549 SER C CA 1
ATOM 1648 C C . SER C 1 49 ? -2.575 10.095 -11.174 1.00 29.61 549 SER C C 1
ATOM 1649 O O . SER C 1 49 ? -1.660 9.796 -10.381 1.00 32.55 549 SER C O 1
ATOM 1652 N N . VAL C 1 50 ? -2.647 11.282 -11.759 1.00 27.22 550 VAL C N 1
ATOM 1653 C CA . VAL C 1 50 ? -1.621 12.267 -11.505 1.00 23.55 550 VAL C CA 1
ATOM 1654 C C . VAL C 1 50 ? -1.726 12.859 -10.098 1.00 31.89 550 VAL C C 1
ATOM 1655 O O . VAL C 1 50 ? -0.703 13.147 -9.483 1.00 28.37 550 VAL C O 1
ATOM 1659 N N . GLN C 1 51 ? -2.931 13.021 -9.559 1.00 39.34 551 GLN C N 1
ATOM 1660 C CA . GLN C 1 51 ? -3.022 13.486 -8.171 1.00 31.60 551 GLN C CA 1
ATOM 1661 C C . GLN C 1 51 ? -2.421 12.470 -7.190 1.00 28.08 551 GLN C C 1
ATOM 1662 O O . GLN C 1 51 ? -1.659 12.837 -6.295 1.00 28.29 551 GLN C O 1
ATOM 1666 N N . LEU C 1 52 ? -2.698 11.192 -7.406 1.00 27.42 552 LEU C N 1
ATOM 1667 C CA . LEU C 1 52 ? -2.111 10.146 -6.576 1.00 32.03 552 LEU C CA 1
ATOM 1668 C C . LEU C 1 52 ? -0.588 10.097 -6.707 1.00 35.02 552 LEU C C 1
ATOM 1669 O O . LEU C 1 52 ? 0.109 9.889 -5.710 1.00 33.51 552 LEU C O 1
ATOM 1671 N N . ALA C 1 53 ? -0.075 10.231 -7.932 1.00 29.56 553 ALA C N 1
ATOM 1672 C CA . ALA C 1 53 ? 1.370 10.200 -8.137 1.00 22.57 553 ALA C CA 1
ATOM 1673 C C . ALA C 1 53 ? 2.030 11.383 -7.440 1.00 32.55 553 ALA C C 1
ATOM 1674 O O . ALA C 1 53 ? 3.080 11.238 -6.768 1.00 24.06 553 ALA C O 1
ATOM 1676 N N . LYS C 1 54 ? 1.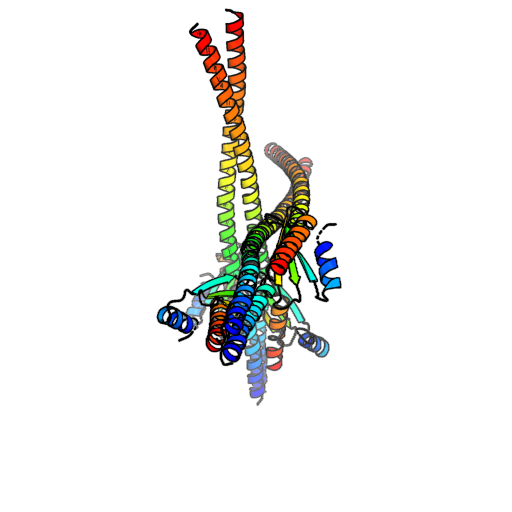383 12.538 -7.572 1.00 22.41 554 LYS C N 1
ATOM 1677 C CA . LYS C 1 54 ? 1.836 13.733 -6.893 1.00 29.95 554 LYS C CA 1
ATOM 1678 C C . LYS C 1 54 ? 1.862 13.515 -5.379 1.00 31.53 554 LYS C C 1
ATOM 1679 O O . LYS C 1 54 ? 2.825 13.921 -4.736 1.00 30.87 554 LYS C O 1
ATOM 1685 N N . GLY C 1 55 ? 0.835 12.857 -4.827 1.00 29.88 555 GLY C N 1
ATOM 1686 C CA . GLY C 1 55 ? 0.786 12.527 -3.411 1.00 17.56 555 GLY C CA 1
ATOM 1687 C C . GLY C 1 55 ? 1.891 11.599 -2.937 1.00 22.75 555 GLY C C 1
ATOM 1688 O O . GLY C 1 55 ? 2.514 11.839 -1.880 1.00 31.90 555 GLY C O 1
ATOM 1689 N N . ALA C 1 56 ? 2.173 10.551 -3.704 1.00 20.95 556 ALA C N 1
ATOM 1690 C CA . ALA C 1 56 ? 3.303 9.696 -3.332 1.00 26.83 556 ALA C CA 1
ATOM 1691 C C . ALA C 1 56 ? 4.608 10.515 -3.332 1.00 27.33 556 ALA C C 1
ATOM 1692 O O . ALA C 1 56 ? 5.482 10.341 -2.443 1.00 38.03 556 ALA C O 1
ATOM 1694 N N . LEU C 1 57 ? 4.728 11.411 -4.317 1.00 25.34 557 LEU C N 1
ATOM 1695 C CA . LEU C 1 57 ? 5.904 12.264 -4.430 1.00 27.82 557 LEU C CA 1
ATOM 1696 C C . LEU C 1 57 ? 6.017 13.207 -3.232 1.00 28.53 557 LEU C C 1
ATOM 1697 O O . LEU C 1 57 ? 7.105 13.372 -2.701 1.00 29.02 557 LEU C O 1
ATOM 1702 N N . GLU C 1 58 ? 4.907 13.753 -2.745 1.00 29.68 558 GLU C N 1
ATOM 1703 C CA . GLU C 1 58 ? 4.986 14.620 -1.571 1.00 33.55 558 GLU C CA 1
ATOM 1704 C C . GLU C 1 58 ? 5.443 13.847 -0.346 1.00 30.44 558 GLU C C 1
ATOM 1705 O O . GLU C 1 58 ? 6.233 14.364 0.459 1.00 29.59 558 GLU C O 1
ATOM 1709 N N . GLN C 1 59 ? 4.949 12.621 -0.191 1.00 29.24 559 GLN C N 1
ATOM 1710 C CA . GLN C 1 59 ? 5.414 11.815 0.938 1.00 24.53 559 GLN C CA 1
ATOM 1711 C C . GLN C 1 59 ? 6.929 11.520 0.828 1.00 25.83 559 GLN C C 1
ATOM 1712 O O . GLN C 1 59 ? 7.644 11.602 1.829 1.00 30.18 559 GLN C O 1
ATOM 1716 N N . SER C 1 60 ? 7.420 11.170 -0.362 1.00 28.40 560 SER C N 1
ATOM 1717 C CA . SER C 1 60 ? 8.870 11.009 -0.533 1.00 27.46 560 SER C CA 1
ATOM 1718 C C . SER C 1 60 ? 9.624 12.278 -0.139 1.00 25.77 560 SER C C 1
ATOM 1719 O O . SER C 1 60 ? 10.661 12.232 0.542 1.00 24.84 560 SER C O 1
ATOM 1722 N N . TYR C 1 61 ? 9.092 13.419 -0.553 1.00 27.77 561 TYR C N 1
ATOM 1723 C CA . TYR C 1 61 ? 9.728 14.675 -0.206 1.00 31.89 561 TYR C CA 1
ATOM 1724 C C . TYR C 1 61 ? 9.838 14.874 1.297 1.00 33.59 561 TYR C C 1
ATOM 1725 O O . TYR C 1 61 ? 10.853 15.339 1.779 1.00 34.97 561 TYR C O 1
ATOM 1734 N N . LEU C 1 62 ? 8.767 14.568 2.022 1.00 31.54 562 LEU C N 1
ATOM 1735 C CA . LEU C 1 62 ? 8.749 14.762 3.461 1.00 24.91 562 LEU C CA 1
ATOM 1736 C C . LEU C 1 62 ? 9.680 13.781 4.184 1.00 31.59 562 LEU C C 1
ATOM 1737 O O . LEU C 1 62 ? 10.346 14.127 5.173 1.00 27.57 562 LEU C O 1
ATOM 1742 N N . VAL C 1 63 ? 9.732 12.551 3.685 1.00 27.95 563 VAL C N 1
ATOM 1743 C CA . VAL C 1 63 ? 10.655 11.588 4.256 1.00 29.58 563 VAL C CA 1
ATOM 1744 C C . VAL C 1 63 ? 12.102 12.078 4.085 1.00 34.76 563 VAL C C 1
ATOM 1745 O O . VAL C 1 63 ? 12.905 12.065 5.040 1.00 33.92 563 VAL C O 1
ATOM 1749 N N . LEU C 1 64 ? 12.426 12.549 2.881 1.00 25.86 564 LEU C N 1
ATOM 1750 C CA . LEU C 1 64 ? 13.773 13.036 2.627 1.00 36.12 564 LEU C CA 1
ATOM 1751 C C . LEU C 1 64 ? 14.030 14.293 3.452 1.00 37.25 564 LEU C C 1
ATOM 1752 O O . LEU C 1 64 ? 15.134 14.538 3.921 1.00 38.33 564 LEU C O 1
ATOM 1757 N N . GLN C 1 65 ? 12.992 15.079 3.657 1.00 30.56 565 GLN C N 1
ATOM 1758 C CA . GLN C 1 65 ? 13.130 16.275 4.468 1.00 42.73 565 GLN C CA 1
ATOM 1759 C C . GLN C 1 65 ? 13.488 15.913 5.927 1.00 44.34 565 GLN C C 1
ATOM 1760 O O . GLN C 1 65 ? 14.267 16.621 6.581 1.00 34.43 565 GLN C O 1
ATOM 1766 N N . ALA C 1 66 ? 12.888 14.839 6.438 1.00 33.50 566 ALA C N 1
ATOM 1767 C CA . ALA C 1 66 ? 13.196 14.348 7.784 1.00 35.60 566 ALA C CA 1
ATOM 1768 C C . ALA C 1 66 ? 14.655 13.850 7.865 1.00 42.19 566 ALA C C 1
ATOM 1769 O O . ALA C 1 66 ? 15.362 14.038 8.880 1.00 39.64 566 ALA C O 1
ATOM 1771 N N . ASP C 1 67 ? 15.081 13.205 6.782 1.00 38.89 567 ASP C N 1
ATOM 1772 C CA . ASP C 1 67 ? 16.450 12.736 6.624 1.00 35.90 567 ASP C CA 1
ATOM 1773 C C . ASP C 1 67 ? 17.406 13.913 6.759 1.00 40.40 567 ASP C C 1
ATOM 1774 O O . ASP C 1 67 ? 18.315 13.933 7.602 1.00 37.33 567 ASP C O 1
ATOM 1779 N N . ALA C 1 68 ? 17.141 14.929 5.949 1.00 41.73 568 ALA C N 1
ATOM 1780 C CA . ALA C 1 68 ? 17.951 16.131 5.924 1.00 39.43 568 ALA C CA 1
ATOM 1781 C C . ALA C 1 68 ? 17.927 16.843 7.272 1.00 36.29 568 ALA C C 1
ATOM 1782 O O . ALA C 1 68 ? 18.923 17.419 7.672 1.00 46.70 568 ALA C O 1
ATOM 1784 N N . GLU C 1 69 ? 16.793 16.827 7.960 1.00 35.54 569 GLU C N 1
ATOM 1785 C CA . GLU C 1 69 ? 16.690 17.460 9.267 1.00 34.31 569 GLU C CA 1
ATOM 1786 C C . GLU C 1 69 ? 17.644 16.793 10.295 1.00 47.79 569 GLU C C 1
ATOM 1787 O O . GLU C 1 69 ? 18.396 17.473 11.042 1.00 39.07 569 GLU C O 1
ATOM 1791 N N . GLN C 1 70 ? 17.640 15.457 10.291 1.00 47.94 570 GLN C N 1
ATOM 1792 C CA . GLN C 1 70 ? 18.556 14.687 11.130 1.00 38.24 570 GLN C CA 1
ATOM 1793 C C . GLN C 1 70 ? 20.002 15.038 10.811 1.00 45.91 570 GLN C C 1
ATOM 1794 O O . GLN C 1 70 ? 20.807 15.321 11.716 1.00 49.49 570 GLN C O 1
ATOM 1800 N N . LEU C 1 71 ? 20.311 15.053 9.516 1.00 38.92 571 LEU C N 1
ATOM 1801 C CA . LEU C 1 71 ? 21.641 15.420 9.048 1.00 43.93 571 LEU C CA 1
ATOM 1802 C C . LEU C 1 71 ? 22.052 16.809 9.507 1.00 48.47 571 LEU C C 1
ATOM 1803 O O . LEU C 1 71 ? 23.179 17.004 9.943 1.00 54.74 571 LEU C O 1
ATOM 1808 N N . ARG C 1 72 ? 21.149 17.775 9.427 1.00 44.20 572 ARG C N 1
ATOM 1809 C CA . ARG C 1 72 ? 21.499 19.120 9.844 1.00 48.47 572 ARG C CA 1
ATOM 1810 C C . ARG C 1 72 ? 21.846 19.141 11.333 1.00 56.04 572 ARG C C 1
ATOM 1811 O O . ARG C 1 72 ? 22.857 19.752 11.716 1.00 48.87 572 ARG C O 1
ATOM 1814 N N . GLN C 1 73 ? 21.038 18.471 12.169 1.00 48.34 573 GLN C N 1
ATOM 1815 C CA . GLN C 1 73 ? 21.358 18.455 13.605 1.00 41.48 573 GLN C CA 1
ATOM 1816 C C . GLN C 1 73 ? 22.735 17.799 13.876 1.00 48.46 573 GLN C C 1
ATOM 1817 O O . GLN C 1 73 ? 23.529 18.289 14.695 1.00 43.69 573 GLN C O 1
ATOM 1823 N N . GLN C 1 74 ? 23.010 16.705 13.170 1.00 47.18 574 GLN C N 1
ATOM 1824 C CA . GLN C 1 74 ? 24.284 16.009 13.284 1.00 44.11 574 GLN C CA 1
ATOM 1825 C C . GLN C 1 74 ? 25.472 16.898 12.900 1.00 53.74 574 GLN C C 1
ATOM 1826 O O . GLN C 1 74 ? 26.478 16.994 13.632 1.00 50.81 574 GLN C O 1
ATOM 1832 N N . LEU C 1 75 ? 25.334 17.572 11.765 1.00 57.80 575 LEU C N 1
ATOM 1833 C CA . LEU C 1 75 ? 26.348 18.497 11.274 1.00 58.07 575 LEU C CA 1
ATOM 1834 C C . LEU C 1 75 ? 26.590 19.645 12.246 1.00 57.27 575 LEU C C 1
ATOM 1835 O O . LEU C 1 75 ? 27.738 20.030 12.475 1.00 61.11 575 LEU C O 1
ATOM 1840 N N . THR C 1 76 ? 25.506 20.213 12.770 1.00 42.43 576 THR C N 1
ATOM 1841 C CA . THR C 1 76 ? 25.597 21.307 13.721 1.00 48.91 576 THR C CA 1
ATOM 1842 C C . THR C 1 76 ? 26.355 20.867 14.977 1.00 60.79 576 THR C C 1
ATOM 1843 O O . THR C 1 76 ? 27.265 21.566 15.419 1.00 66.47 576 THR C O 1
ATOM 1847 N N . GLU C 1 77 ? 26.009 19.702 15.531 1.00 52.95 577 GLU C N 1
ATOM 1848 C CA . GLU C 1 77 ? 26.732 19.188 16.696 1.00 52.10 577 GLU C CA 1
ATOM 1849 C C . GLU C 1 77 ? 28.232 18.961 16.389 1.00 56.47 577 GLU C C 1
ATOM 1850 O O . GLU C 1 77 ? 29.087 19.239 17.241 1.00 47.19 577 GLU C O 1
ATOM 1856 N N . SER C 1 78 ? 28.544 18.454 15.194 1.00 51.42 578 SER C N 1
ATOM 1857 C CA . SER C 1 78 ? 29.939 18.308 14.770 1.00 55.12 578 SER C CA 1
ATOM 1858 C C . SER C 1 78 ? 30.643 19.666 14.745 1.00 66.21 578 SER C C 1
ATOM 1859 O O . SER C 1 78 ? 31.770 19.801 15.224 1.00 62.08 578 SER C O 1
ATOM 1862 N N . GLN C 1 79 ? 29.972 20.665 14.175 1.00 65.30 579 GLN C N 1
ATOM 1863 C CA . GLN C 1 79 ? 30.513 22.018 14.106 1.00 67.36 579 GLN C CA 1
ATOM 1864 C C . GLN C 1 79 ? 30.789 22.592 15.500 1.00 63.04 579 GLN C C 1
ATOM 1865 O O . GLN C 1 79 ? 31.863 23.141 15.744 1.00 62.17 579 GLN C O 1
ATOM 1867 N N . ASP C 1 80 ? 29.816 22.478 16.399 1.00 61.58 580 ASP C N 1
ATOM 1868 C CA . ASP C 1 80 ? 29.982 22.914 17.784 1.00 61.53 580 ASP C CA 1
ATOM 1869 C C . ASP C 1 80 ? 31.174 22.215 18.446 1.00 67.05 580 ASP C C 1
ATOM 1870 O O . ASP C 1 80 ? 31.920 22.835 19.215 1.00 64.10 580 ASP C O 1
ATOM 1875 N N . ALA C 1 81 ? 31.342 20.925 18.159 1.00 65.18 581 ALA C N 1
ATOM 1876 C CA . ALA C 1 81 ? 32.476 20.192 18.700 1.00 45.08 581 ALA C CA 1
ATOM 1877 C C . ALA C 1 81 ? 33.795 20.761 18.173 1.00 63.68 581 ALA C C 1
ATOM 1878 O O . ALA C 1 81 ? 34.664 21.138 18.967 1.00 73.96 581 ALA C O 1
ATOM 1879 N N . LEU C 1 82 ? 33.939 20.851 16.849 1.00 58.83 582 LEU C N 1
ATOM 1880 C CA . LEU C 1 82 ? 35.191 21.329 16.250 1.00 62.13 582 LEU C CA 1
ATOM 1881 C C . LEU C 1 82 ? 35.536 22.755 16.670 1.00 70.76 582 LEU C C 1
ATOM 1882 O O . LEU C 1 82 ? 36.684 23.048 17.016 1.00 71.32 582 LEU C O 1
ATOM 1884 N N . ASN C 1 83 ? 34.540 23.634 16.670 1.00 65.58 583 ASN C N 1
ATOM 1885 C CA . ASN C 1 83 ? 34.758 25.028 17.031 1.00 64.61 583 ASN C CA 1
ATOM 1886 C C . ASN C 1 83 ? 35.004 25.222 18.540 1.00 75.07 583 ASN C C 1
ATOM 1887 O O . ASN C 1 83 ? 35.717 26.149 18.937 1.00 72.61 583 ASN C O 1
ATOM 1889 N N . ALA C 1 84 ? 34.405 24.372 19.379 1.00 71.04 584 ALA C N 1
ATOM 1890 C CA . ALA C 1 84 ? 34.666 24.428 20.818 1.00 66.34 584 ALA C CA 1
ATOM 1891 C C . ALA C 1 84 ? 36.095 23.968 21.098 1.00 74.75 584 ALA C C 1
ATOM 1892 O O . ALA C 1 84 ? 36.776 24.514 21.976 1.00 69.41 584 ALA C O 1
ATOM 1894 N N . LEU C 1 85 ? 36.531 22.945 20.363 1.00 69.28 585 LEU C N 1
ATOM 1895 C CA . LEU C 1 85 ? 37.893 22.430 20.478 1.00 65.88 585 LEU C CA 1
ATOM 1896 C C . LEU C 1 85 ? 38.936 23.427 19.948 1.00 72.64 585 LEU C C 1
ATOM 1897 O O . LEU C 1 85 ? 40.065 23.471 20.430 1.00 74.12 585 LEU C O 1
ATOM 1902 N N . ARG C 1 86 ? 38.572 24.201 18.931 1.00 72.40 586 ARG C N 1
ATOM 1903 C CA . ARG C 1 86 ? 39.463 25.240 18.422 1.00 72.12 586 ARG C CA 1
ATOM 1904 C C . ARG C 1 86 ? 39.678 26.340 19.455 1.00 76.40 586 ARG C C 1
ATOM 1905 O O . ARG C 1 86 ? 40.788 26.857 19.610 1.00 66.86 586 ARG C O 1
ATOM 1913 N N . SER C 1 87 ? 38.593 26.686 20.146 1.00 73.51 587 SER C N 1
ATOM 1914 C CA . SER C 1 87 ? 38.582 27.670 21.228 1.00 74.05 587 SER C CA 1
ATOM 1915 C C . SER C 1 87 ? 39.280 27.131 22.492 1.00 76.98 587 SER C C 1
ATOM 1916 O O . SER C 1 87 ? 39.245 27.763 23.552 1.00 68.65 587 SER C O 1
ATOM 1918 N N . SER C 1 88 ? 39.817 25.916 22.401 1.00 75.85 588 SER C N 1
ATOM 1919 C CA . SER C 1 88 ? 40.580 25.322 23.491 1.00 63.00 588 SER C CA 1
ATOM 1920 C C . SER C 1 88 ? 41.686 24.397 22.969 1.00 61.07 588 SER C C 1
ATOM 1921 O O . SER C 1 88 ? 42.359 24.690 21.971 1.00 67.83 588 SER C O 1
ATOM 1923 N N . PRO D 1 2 ? -59.614 -0.418 56.202 1.00 59.66 502 PRO D N 1
ATOM 1924 C CA . PRO D 1 2 ? -60.227 -1.145 55.083 1.00 70.91 502 PRO D CA 1
ATOM 1925 C C . PRO D 1 2 ? -60.154 -0.395 53.739 1.00 73.70 502 PRO D C 1
ATOM 1926 O O . PRO D 1 2 ? -60.273 -1.021 52.679 1.00 71.94 502 PRO D O 1
ATOM 1928 N N . GLY D 1 3 ? -59.967 0.924 53.796 1.00 82.48 503 GLY D N 1
ATOM 1929 C CA . GLY D 1 3 ? -59.795 1.771 52.618 1.00 72.66 503 GLY D CA 1
ATOM 1930 C C . GLY D 1 3 ? -58.340 1.834 52.188 1.00 82.43 503 GLY D C 1
ATOM 1931 O O . GLY D 1 3 ? -58.006 2.060 51.012 1.00 78.15 503 GLY D O 1
ATOM 1932 N N . SER D 1 4 ? -57.468 1.646 53.176 1.00 90.91 504 SER D N 1
ATOM 1933 C CA . SER D 1 4 ? -56.038 1.540 52.941 1.00 75.31 504 SER D CA 1
ATOM 1934 C C . SER D 1 4 ? -55.709 0.351 52.039 1.00 68.83 504 SER D C 1
ATOM 1935 O O . SER D 1 4 ? -54.625 0.311 51.487 1.00 75.71 504 SER D O 1
ATOM 1937 N N . GLU D 1 5 ? -56.607 -0.636 51.941 1.00 72.73 505 GLU D N 1
ATOM 1938 C CA . GLU D 1 5 ? -56.422 -1.785 51.036 1.00 75.97 505 GLU D CA 1
ATOM 1939 C C . GLU D 1 5 ? -56.771 -1.440 49.584 1.00 73.41 505 GLU D C 1
ATOM 1940 O O . GLU D 1 5 ? -56.113 -1.905 48.633 1.00 69.27 505 GLU D O 1
ATOM 1946 N N . PHE D 1 6 ? -57.809 -0.620 49.430 1.00 70.42 506 PHE D N 1
ATOM 1947 C CA . PHE D 1 6 ? -58.164 -0.064 48.138 1.00 72.35 506 PHE D CA 1
ATOM 1948 C C . PHE D 1 6 ? -56.997 0.810 47.665 1.00 66.00 506 PHE D C 1
ATOM 1949 O O . PHE D 1 6 ? -56.539 0.684 46.522 1.00 54.60 506 PHE D O 1
ATOM 1951 N N . GLU D 1 7 ? -56.473 1.643 48.567 1.00 66.71 507 GLU D N 1
ATOM 1952 C CA . GLU D 1 7 ? -55.354 2.528 48.221 1.00 67.85 507 GLU D CA 1
ATOM 1953 C C . GLU D 1 7 ? -54.046 1.746 47.983 1.00 69.46 507 GLU D C 1
ATOM 1954 O O . GLU D 1 7 ? -53.199 2.113 47.143 1.00 58.31 507 GLU D O 1
ATOM 1960 N N . LEU D 1 8 ? -53.891 0.678 48.755 1.00 66.12 508 LEU D N 1
ATOM 1961 C CA . LEU D 1 8 ? -52.772 -0.228 48.612 1.00 65.63 508 LEU D CA 1
ATOM 1962 C C . LEU D 1 8 ? -52.756 -0.746 47.191 1.00 55.89 508 LEU D C 1
ATOM 1963 O O . LEU D 1 8 ? -51.814 -0.467 46.413 1.00 48.70 508 LEU D O 1
ATOM 1968 N N . ARG D 1 9 ? -53.844 -1.419 46.831 1.00 48.12 509 ARG D N 1
ATOM 1969 C CA . ARG D 1 9 ? -53.920 -2.017 45.514 1.00 54.23 509 ARG D CA 1
ATOM 1970 C C . ARG D 1 9 ? -53.874 -0.937 44.408 1.00 48.65 509 ARG D C 1
ATOM 1971 O O . ARG D 1 9 ? -53.435 -1.221 43.290 1.00 38.44 509 ARG D O 1
ATOM 1979 N N . ARG D 1 10 ? -54.263 0.299 44.730 1.00 40.92 510 ARG D N 1
ATOM 1980 C CA . ARG D 1 10 ? -54.199 1.368 43.744 1.00 43.69 510 ARG D CA 1
ATOM 1981 C C . ARG D 1 10 ? -52.772 1.758 43.415 1.00 44.22 510 ARG D C 1
ATOM 1982 O O . ARG D 1 10 ? -52.345 1.732 42.249 1.00 43.98 510 ARG D O 1
ATOM 1985 N N . GLN D 1 11 ? -52.035 2.103 44.461 1.00 49.08 511 GLN D N 1
ATOM 1986 C CA . GLN D 1 11 ? -50.630 2.441 44.340 1.00 42.26 511 GLN D CA 1
ATOM 1987 C C . GLN D 1 11 ? -49.875 1.322 43.633 1.00 38.13 511 GLN D C 1
ATOM 1988 O O . GLN D 1 11 ? -49.127 1.560 42.675 1.00 33.73 511 GLN D O 1
ATOM 1994 N N . ALA D 1 12 ? -50.112 0.096 44.091 1.00 35.85 512 ALA D N 1
ATOM 1995 C CA . ALA D 1 12 ? -49.518 -1.066 43.457 1.00 36.29 512 ALA D CA 1
ATOM 1996 C C . ALA D 1 12 ? -49.840 -1.093 41.971 1.00 39.27 512 ALA D C 1
ATOM 1997 O O . ALA D 1 12 ? -48.961 -1.386 41.155 1.00 35.71 512 ALA D O 1
ATOM 1999 N N . SER D 1 13 ? -51.088 -0.781 41.625 1.00 28.48 513 SER D N 1
ATOM 2000 C CA . SER D 1 13 ? -51.517 -0.764 40.236 1.00 30.56 513 SER D CA 1
ATOM 2001 C C . SER D 1 13 ? -50.709 0.276 39.420 1.00 31.01 513 SER D C 1
ATOM 2002 O O . SER D 1 13 ? -50.244 -0.012 38.293 1.00 30.71 513 SER D O 1
ATOM 2005 N N . ASN D 1 14 ? -50.498 1.457 39.998 1.00 26.35 514 ASN D N 1
ATOM 2006 C CA . ASN D 1 14 ? -49.718 2.471 39.303 1.00 31.21 514 ASN D CA 1
ATOM 2007 C C . ASN D 1 14 ? -48.234 2.060 39.115 1.00 36.90 514 ASN D C 1
ATOM 2008 O O . ASN D 1 14 ? -47.642 2.249 38.018 1.00 29.10 514 ASN D O 1
ATOM 2013 N N . TYR D 1 15 ? -47.657 1.438 40.147 1.00 27.79 515 TYR D N 1
ATOM 2014 C CA . TYR D 1 15 ? -46.281 0.950 40.041 1.00 31.01 515 TYR D CA 1
ATOM 2015 C C . TYR D 1 15 ? -46.192 -0.159 38.986 1.00 29.35 515 TYR D C 1
ATOM 2016 O O . TYR D 1 15 ? -45.227 -0.242 38.230 1.00 26.81 515 TYR D O 1
ATOM 2025 N N . GLN D 1 16 ? -47.211 -1.002 38.930 1.00 25.04 516 GLN D N 1
ATOM 2026 C CA . GLN D 1 16 ? -47.259 -2.058 37.936 1.00 32.11 516 GLN D CA 1
ATOM 2027 C C . GLN D 1 16 ? -47.277 -1.495 36.497 1.00 38.50 516 GLN D C 1
ATOM 2028 O O . GLN D 1 16 ? -46.439 -1.900 35.657 1.00 38.87 516 GLN D O 1
ATOM 2031 N N . LEU D 1 17 ? -48.149 -0.512 36.240 1.00 35.37 517 LEU D N 1
ATOM 2032 C CA . LEU D 1 17 ? -48.221 0.100 34.905 1.00 29.27 517 LEU D CA 1
ATOM 2033 C C . LEU D 1 17 ? -46.861 0.725 34.556 1.00 27.48 517 LEU D C 1
ATOM 2034 O O . LEU D 1 17 ? -46.338 0.561 33.427 1.00 33.34 517 LEU D O 1
ATOM 2036 N N . THR D 1 18 ? -46.283 1.432 35.521 1.00 28.49 518 THR D N 1
ATOM 2037 C CA . THR D 1 18 ? -44.962 2.012 35.311 1.00 30.51 518 THR D CA 1
ATOM 2038 C C . THR D 1 18 ? -43.874 0.986 34.951 1.00 29.82 518 THR D C 1
ATOM 2039 O O . THR D 1 18 ? -43.104 1.182 33.991 1.00 36.62 518 THR D O 1
ATOM 2043 N N . LEU D 1 19 ? -43.828 -0.112 35.694 1.00 31.07 519 LEU D N 1
ATOM 2044 C CA . LEU D 1 19 ? -42.835 -1.155 35.442 1.00 36.66 519 LEU D CA 1
ATOM 2045 C C . LEU D 1 19 ? -43.012 -1.735 34.040 1.00 29.39 519 LEU D C 1
ATOM 2046 O O . LEU D 1 19 ? -42.046 -1.912 33.313 1.00 34.02 519 LEU D O 1
ATOM 2051 N N . THR D 1 20 ? -44.254 -2.034 33.677 1.00 32.48 520 THR D N 1
ATOM 2052 C CA . THR D 1 20 ? -44.572 -2.543 32.344 1.00 34.93 520 THR D CA 1
ATOM 2053 C C . THR D 1 20 ? -44.065 -1.613 31.221 1.00 31.32 520 THR D C 1
ATOM 2054 O O . THR D 1 20 ? -43.375 -2.051 30.273 1.00 37.08 520 THR D O 1
ATOM 2058 N N . ASN D 1 21 ? -44.367 -0.324 31.363 1.00 30.57 521 ASN D N 1
ATOM 2059 C CA . ASN D 1 21 ? -43.924 0.658 30.379 1.00 35.62 521 ASN D CA 1
ATOM 2060 C C . ASN D 1 21 ? -42.383 0.704 30.243 1.00 34.16 521 ASN D C 1
ATOM 2061 O O . ASN D 1 21 ? -41.792 0.557 29.120 1.00 41.27 521 ASN D O 1
ATOM 2066 N N . THR D 1 22 ? -41.738 0.831 31.404 1.00 30.94 522 THR D N 1
ATOM 2067 C CA . THR D 1 22 ? -40.280 0.902 31.471 1.00 30.15 522 THR D CA 1
ATOM 2068 C C . THR D 1 22 ? -39.634 -0.365 30.863 1.00 35.48 522 THR D C 1
ATOM 2069 O O . THR D 1 22 ? -38.663 -0.268 30.099 1.00 36.54 522 THR D O 1
ATOM 2073 N N . ARG D 1 23 ? -40.205 -1.536 31.141 1.00 28.98 523 ARG D N 1
ATOM 2074 C CA . ARG D 1 23 ? -39.706 -2.786 30.575 1.00 32.50 523 ARG D CA 1
ATOM 2075 C C . ARG D 1 23 ? -39.860 -2.834 29.045 1.00 40.91 523 ARG D C 1
ATOM 2076 O O . ARG D 1 23 ? -38.988 -3.384 28.330 1.00 32.44 523 ARG D O 1
ATOM 2078 N N . ALA D 1 24 ? -40.938 -2.241 28.523 1.00 30.83 524 ALA D N 1
ATOM 2079 C CA . ALA D 1 24 ? -41.032 -2.180 27.056 1.00 35.87 524 ALA D CA 1
ATOM 2080 C C . ALA D 1 24 ? -39.884 -1.343 26.456 1.00 34.29 524 ALA D C 1
ATOM 2081 O O . ALA D 1 24 ? -39.203 -1.751 25.454 1.00 36.00 524 ALA D O 1
ATOM 2083 N N . THR D 1 25 ? -39.616 -0.208 27.108 1.00 28.87 525 THR D N 1
ATOM 2084 C CA . THR D 1 25 ? -38.454 0.572 26.666 1.00 36.06 525 THR D CA 1
ATOM 2085 C C . THR D 1 25 ? -37.143 -0.227 26.728 1.00 33.90 525 THR D C 1
ATOM 2086 O O . THR D 1 25 ? -36.322 -0.183 25.784 1.00 33.50 525 THR D O 1
ATOM 2090 N N . VAL D 1 26 ? -36.946 -0.948 27.829 1.00 33.14 526 VAL D N 1
ATOM 2091 C CA . VAL D 1 26 ? -35.789 -1.838 27.959 1.00 34.27 526 VAL D CA 1
ATOM 2092 C C . VAL D 1 26 ? -35.653 -2.806 26.778 1.00 39.36 526 VAL D C 1
ATOM 2093 O O . VAL D 1 26 ? -34.553 -2.984 26.223 1.00 29.66 526 VAL D O 1
ATOM 2097 N N . ASN D 1 27 ? -36.777 -3.397 26.374 1.00 31.13 527 ASN D N 1
ATOM 2098 C CA . ASN D 1 27 ? -36.742 -4.366 25.282 1.00 40.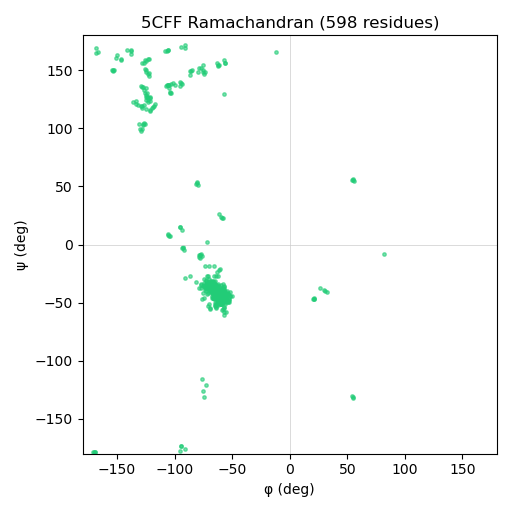47 527 ASN D CA 1
ATOM 2099 C C . ASN D 1 27 ? -36.272 -3.729 23.958 1.00 43.00 527 ASN D C 1
ATOM 2100 O O . ASN D 1 27 ? -35.347 -4.265 23.254 1.00 36.17 527 ASN D O 1
ATOM 2105 N N . ILE D 1 28 ? -36.846 -2.553 23.668 1.00 36.71 528 ILE D N 1
ATOM 2106 C CA . ILE D 1 28 ? -36.461 -1.849 22.441 1.00 34.79 528 ILE D CA 1
ATOM 2107 C C . ILE D 1 28 ? -34.966 -1.473 22.446 1.00 37.78 528 ILE D C 1
ATOM 2108 O O . ILE D 1 28 ? -34.242 -1.639 21.416 1.00 36.65 528 ILE D O 1
ATOM 2112 N N . LEU D 1 29 ? -34.495 -1.005 23.605 1.00 27.58 529 LEU D N 1
ATOM 2113 C CA . LEU D 1 29 ? -33.080 -0.667 23.734 1.00 30.34 529 LEU D CA 1
ATOM 2114 C C . LEU D 1 29 ? -32.210 -1.892 23.459 1.00 35.95 529 LEU D C 1
ATOM 2115 O O . LEU D 1 29 ? -31.231 -1.814 22.705 1.00 30.80 529 LEU D O 1
ATOM 2128 N N . GLU D 1 31 ? -32.788 -4.669 21.705 1.00 34.25 531 GLU D N 1
ATOM 2129 C CA . GLU D 1 31 ? -32.739 -5.027 20.285 1.00 28.87 531 GLU D CA 1
ATOM 2130 C C . GLU D 1 31 ? -31.876 -4.060 19.463 1.00 32.82 531 GLU D C 1
ATOM 2131 O O . GLU D 1 31 ? -31.020 -4.495 18.653 1.00 30.68 531 GLU D O 1
ATOM 2133 N N . ARG D 1 32 ? -32.074 -2.755 19.658 1.00 32.54 532 ARG D N 1
ATOM 2134 C CA . ARG D 1 32 ? -31.259 -1.830 18.868 1.00 27.22 532 ARG D CA 1
ATOM 2135 C C . ARG D 1 32 ? -29.773 -1.935 19.201 1.00 32.22 532 ARG D C 1
ATOM 2136 O O . ARG D 1 32 ? -28.927 -1.765 18.313 1.00 40.24 532 ARG D O 1
ATOM 2144 N N . LEU D 1 33 ? -29.445 -2.216 20.462 1.00 28.85 533 LEU D N 1
ATOM 2145 C CA . LEU D 1 33 ? -28.043 -2.336 20.862 1.00 30.32 533 LEU D CA 1
ATOM 2146 C C . LEU D 1 33 ? -27.432 -3.593 20.259 1.00 31.72 533 LEU D C 1
ATOM 2147 O O . LEU D 1 33 ? -26.261 -3.600 19.842 1.00 26.30 533 LEU D O 1
ATOM 2152 N N . LYS D 1 34 ? -28.232 -4.652 20.197 1.00 25.26 534 LYS D N 1
ATOM 2153 C CA . LYS D 1 34 ? -27.741 -5.877 19.602 1.00 26.76 534 LYS D CA 1
ATOM 2154 C C . LYS D 1 34 ? -27.396 -5.597 18.150 1.00 30.14 534 LYS D C 1
ATOM 2155 O O . LYS D 1 34 ? -26.294 -5.942 17.667 1.00 35.49 534 LYS D O 1
ATOM 2161 N N . LYS D 1 35 ? -28.320 -4.914 17.477 1.00 29.38 535 LYS D N 1
ATOM 2162 C CA . LYS D 1 35 ? -28.153 -4.603 16.069 1.00 32.89 535 LYS D CA 1
ATOM 2163 C C . LYS D 1 35 ? -26.918 -3.753 15.822 1.00 34.67 535 LYS D C 1
ATOM 2164 O O . LYS D 1 35 ? -26.131 -4.054 14.923 1.00 28.78 535 LYS D O 1
ATOM 2170 N N . SER D 1 36 ? -26.742 -2.705 16.625 1.00 31.32 536 SER D N 1
ATOM 2171 C CA . SER D 1 36 ? -25.588 -1.831 16.453 1.00 25.44 536 SER D CA 1
ATOM 2172 C C . SER D 1 36 ? -24.282 -2.567 16.675 1.00 29.99 536 SER D C 1
ATOM 2173 O O . SER D 1 36 ? -23.332 -2.381 15.894 1.00 33.15 536 SER D O 1
ATOM 2176 N N . ASP D 1 37 ? -24.212 -3.382 17.731 1.00 21.77 537 ASP D N 1
ATOM 2177 C CA . ASP D 1 37 ? -22.963 -4.095 18.004 1.00 24.59 537 ASP D CA 1
ATOM 2178 C C . ASP D 1 37 ? -22.624 -5.018 16.828 1.00 30.65 537 ASP D C 1
ATOM 2179 O O . ASP D 1 37 ? -21.465 -5.044 16.322 1.00 29.72 537 ASP D O 1
ATOM 2184 N N . ALA D 1 38 ? -23.660 -5.709 16.340 1.00 30.11 538 ALA D N 1
ATOM 2185 C CA . ALA D 1 38 ? -23.496 -6.587 15.178 1.00 27.71 538 ALA D CA 1
ATOM 2186 C C . ALA D 1 38 ? -22.961 -5.798 13.989 1.00 31.77 538 ALA D C 1
ATOM 2187 O O . ALA D 1 38 ? -22.031 -6.246 13.295 1.00 33.97 538 ALA D O 1
ATOM 2189 N N . ASP D 1 39 ? -23.526 -4.612 13.781 1.00 29.01 539 ASP D N 1
ATOM 2190 C CA . ASP D 1 39 ? -23.077 -3.744 12.709 1.00 29.81 539 ASP D CA 1
ATOM 2191 C C . ASP D 1 39 ? -21.603 -3.406 12.839 1.00 31.30 539 ASP D C 1
ATOM 2192 O O . ASP D 1 39 ? -20.862 -3.503 11.868 1.00 37.65 539 ASP D O 1
ATOM 2197 N N . VAL D 1 40 ? -21.162 -3.069 14.039 1.00 26.56 540 VAL D N 1
ATOM 2198 C CA . VAL D 1 40 ? -19.756 -2.713 14.235 1.00 26.14 540 VAL D CA 1
ATOM 2199 C C . VAL D 1 40 ? -18.849 -3.885 13.855 1.00 33.21 540 VAL D C 1
ATOM 2200 O O . VAL D 1 40 ? -17.837 -3.693 13.120 1.00 34.35 540 VAL D O 1
ATOM 2204 N N . GLU D 1 41 ? -19.229 -5.103 14.267 1.00 31.64 541 GLU D N 1
ATOM 2205 C CA . GLU D 1 41 ? -18.433 -6.271 13.823 1.00 31.95 541 GLU D CA 1
ATOM 2206 C C . GLU D 1 41 ? -18.403 -6.390 12.277 1.00 33.21 541 GLU D C 1
ATOM 2207 O O . GLU D 1 41 ? -17.332 -6.535 11.663 1.00 32.84 541 GLU D O 1
ATOM 2210 N N . GLN D 1 42 ? -19.578 -6.254 11.666 1.00 30.99 542 GLN D N 1
ATOM 2211 C CA . GLN D 1 42 ? -19.726 -6.342 10.222 1.00 32.54 542 GLN D CA 1
ATOM 2212 C C . GLN D 1 42 ? -18.808 -5.329 9.500 1.00 37.55 542 GLN D C 1
ATOM 2213 O O . GLN D 1 42 ? -18.081 -5.678 8.562 1.00 30.00 542 GLN D O 1
ATOM 2217 N N . TYR D 1 43 ? -18.849 -4.073 9.925 1.00 34.83 543 TYR D N 1
ATOM 2218 C CA . TYR D 1 43 ? -17.999 -3.066 9.321 1.00 29.61 543 TYR D CA 1
ATOM 2219 C C . TYR D 1 43 ? -16.525 -3.392 9.508 1.00 36.76 543 TYR D C 1
ATOM 2220 O O . TYR D 1 43 ? -15.770 -3.257 8.554 1.00 30.17 543 TYR D O 1
ATOM 2229 N N . ARG D 1 44 ? -16.116 -3.880 10.686 1.00 33.24 544 ARG D N 1
ATOM 2230 C CA . ARG D 1 44 ? -14.698 -4.233 10.835 1.00 32.76 544 ARG D CA 1
ATOM 2231 C C . ARG D 1 44 ? -14.292 -5.315 9.829 1.00 33.23 544 ARG D C 1
ATOM 2232 O O . ARG D 1 44 ? -13.229 -5.206 9.189 1.00 33.35 544 ARG D O 1
ATOM 2240 N N . ALA D 1 45 ? -15.123 -6.350 9.686 1.00 25.11 545 ALA D N 1
ATOM 2241 C CA . ALA D 1 45 ? -14.772 -7.448 8.765 1.00 32.90 545 ALA D CA 1
ATOM 2242 C C . ALA D 1 45 ? -14.767 -7.024 7.290 1.00 25.84 545 ALA D C 1
ATOM 2243 O O . ALA D 1 45 ? -13.914 -7.432 6.496 1.00 36.42 545 ALA D O 1
ATOM 2245 N N . GLU D 1 46 ? -15.735 -6.202 6.938 1.00 28.28 546 GLU D N 1
ATOM 2246 C CA A GLU D 1 46 ? -15.810 -5.720 5.579 0.54 31.40 546 GLU D CA 1
ATOM 2247 C CA B GLU D 1 46 ? -15.864 -5.643 5.599 0.46 31.56 546 GLU D CA 1
ATOM 2248 C C . GLU D 1 46 ? -14.600 -4.838 5.283 1.00 35.12 546 GLU D C 1
ATOM 2249 O O . GLU D 1 46 ? -13.991 -4.947 4.205 1.00 35.01 546 GLU D O 1
ATOM 2260 N N . LEU D 1 47 ? -14.218 -4.024 6.260 1.00 33.55 547 LEU D N 1
ATOM 2261 C CA . LEU D 1 47 ? -13.091 -3.111 6.167 1.00 32.13 547 LEU D CA 1
ATOM 2262 C C . LEU D 1 47 ? -11.800 -3.923 5.943 1.00 39.65 547 LEU D C 1
ATOM 2263 O O . LEU D 1 47 ? -10.964 -3.585 5.073 1.00 34.49 547 LEU D O 1
ATOM 2268 N N . GLU D 1 48 ? -11.654 -5.008 6.710 1.00 32.30 548 GLU D N 1
ATOM 2269 C CA . GLU D 1 48 ? -10.508 -5.901 6.535 1.00 33.15 548 GLU D CA 1
ATOM 2270 C C . GLU D 1 48 ? -10.483 -6.488 5.115 1.00 41.34 548 GLU D C 1
ATOM 2271 O O . GLU D 1 48 ? -9.437 -6.490 4.433 1.00 39.44 548 GLU D O 1
ATOM 2277 N N . SER D 1 49 ? -11.652 -6.919 4.649 1.00 34.73 549 SER D N 1
ATOM 2278 C CA . SER D 1 49 ? -11.755 -7.515 3.320 1.00 37.47 549 SER D CA 1
ATOM 2279 C C . SER D 1 49 ? -11.322 -6.566 2.181 1.00 35.32 549 SER D C 1
ATOM 2280 O O . SER D 1 49 ? -10.499 -6.923 1.291 1.00 33.87 549 SER D O 1
ATOM 2283 N N . VAL D 1 50 ? -11.851 -5.343 2.242 1.00 31.81 550 VAL D N 1
ATOM 2284 C CA . VAL D 1 50 ? -11.587 -4.356 1.213 1.00 25.80 550 VAL D CA 1
ATOM 2285 C C . VAL D 1 50 ? -10.121 -3.897 1.294 1.00 33.06 550 VAL D C 1
ATOM 2286 O O . VAL D 1 50 ? -9.481 -3.696 0.276 1.00 30.64 550 VAL D O 1
ATOM 2290 N N . GLN D 1 51 ? -9.558 -3.762 2.486 1.00 35.20 551 GLN D N 1
ATOM 2291 C CA . GLN D 1 51 ? -8.138 -3.423 2.523 1.00 32.16 551 GLN D CA 1
ATOM 2292 C C . GLN D 1 51 ? -7.208 -4.546 2.028 1.00 37.00 551 GLN D C 1
ATOM 2293 O O . GLN D 1 51 ? -6.158 -4.250 1.433 1.00 27.65 551 GLN D O 1
ATOM 2299 N N . LEU D 1 52 ? -7.559 -5.813 2.257 1.00 40.40 552 LEU D N 1
ATOM 2300 C CA . LEU D 1 52 ? -6.779 -6.865 1.605 1.00 28.16 552 LEU D CA 1
ATOM 2301 C C . LEU D 1 52 ? -6.868 -6.751 0.069 1.00 30.30 552 LEU D C 1
ATOM 2302 O O . LEU D 1 52 ? -5.823 -6.750 -0.626 1.00 31.50 552 LEU D O 1
ATOM 2307 N N . ALA D 1 53 ? -8.083 -6.572 -0.460 1.00 25.50 553 ALA D N 1
ATOM 2308 C CA . ALA D 1 53 ? -8.238 -6.489 -1.921 1.00 27.10 553 ALA D CA 1
ATOM 2309 C C . ALA D 1 53 ? -7.488 -5.287 -2.532 1.00 31.31 553 ALA D C 1
ATOM 2310 O O . ALA D 1 53 ? -6.865 -5.376 -3.625 1.00 30.57 553 ALA D O 1
ATOM 2312 N N . LYS D 1 54 ? -7.561 -4.172 -1.814 1.00 24.60 554 LYS D N 1
ATOM 2313 C CA . LYS D 1 54 ? -6.834 -2.969 -2.168 1.00 30.45 554 LYS D CA 1
ATOM 2314 C C . LYS D 1 54 ? -5.321 -3.185 -2.158 1.00 35.75 554 LYS D C 1
ATOM 2315 O O . LYS D 1 54 ? -4.628 -2.712 -3.070 1.00 33.18 554 LYS D O 1
ATOM 2321 N N . GLY D 1 55 ? -4.817 -3.899 -1.149 1.00 25.55 555 GLY D N 1
ATOM 2322 C CA . GLY D 1 55 ? -3.402 -4.201 -1.087 1.00 24.48 555 GLY D CA 1
ATOM 2323 C C . GLY D 1 55 ? -2.946 -5.039 -2.271 1.00 27.61 555 GLY D C 1
ATOM 2324 O O . GLY D 1 55 ? -1.921 -4.732 -2.912 1.00 30.96 555 GLY D O 1
ATOM 2325 N N . ALA D 1 56 ? -3.727 -6.068 -2.610 1.00 28.89 556 ALA D N 1
ATOM 2326 C CA . ALA D 1 56 ? -3.370 -6.898 -3.772 1.00 33.20 556 ALA D CA 1
ATOM 2327 C C . ALA D 1 56 ? -3.353 -6.064 -5.077 1.00 31.91 556 ALA D C 1
ATOM 2328 O O . ALA D 1 56 ? -2.414 -6.176 -5.905 1.00 32.82 556 ALA D O 1
ATOM 2330 N N . LEU D 1 57 ? -4.357 -5.193 -5.217 1.00 24.01 557 LEU D N 1
ATOM 2331 C CA . LEU D 1 57 ? -4.431 -4.317 -6.373 1.00 31.85 557 LEU D CA 1
ATOM 2332 C C . LEU D 1 57 ? -3.227 -3.363 -6.418 1.00 35.01 557 LEU D C 1
ATOM 2333 O O . LEU D 1 57 ? -2.744 -3.026 -7.515 1.00 35.61 557 LEU D O 1
ATOM 2338 N N . GLU D 1 58 ? -2.747 -2.935 -5.246 1.00 31.29 558 GLU D N 1
ATOM 2339 C CA . GLU D 1 58 ? -1.547 -2.084 -5.154 1.00 30.85 558 GLU D CA 1
ATOM 2340 C C . GLU D 1 58 ? -0.323 -2.830 -5.647 1.00 26.70 558 GLU D C 1
ATOM 2341 O O . GLU D 1 58 ? 0.499 -2.280 -6.407 1.00 24.69 558 GLU D O 1
ATOM 2347 N N . GLN D 1 59 ? -0.216 -4.100 -5.252 1.00 28.30 559 GLN D N 1
ATOM 2348 C CA . GLN D 1 59 ? 0.907 -4.906 -5.733 1.00 30.51 559 GLN D CA 1
ATOM 2349 C C . GLN D 1 59 ? 0.885 -5.055 -7.278 1.00 31.49 559 GLN D C 1
ATOM 2350 O O . GLN D 1 59 ? 1.909 -4.815 -7.976 1.00 27.64 559 GLN D O 1
ATOM 2356 N N . SER D 1 60 ? -0.290 -5.388 -7.816 1.00 30.71 560 SER D N 1
ATOM 2357 C CA . SER D 1 60 ? -0.441 -5.454 -9.271 1.00 22.08 560 SER D CA 1
ATOM 2358 C C . SER D 1 60 ? -0.048 -4.127 -9.941 1.00 25.56 560 SER D C 1
ATOM 2359 O O . SER D 1 60 ? 0.668 -4.096 -10.965 1.00 30.06 560 SER D O 1
ATOM 2362 N N . TYR D 1 61 ? -0.492 -3.025 -9.349 1.00 22.24 561 TYR D N 1
ATOM 2363 C CA . TYR D 1 61 ? -0.132 -1.720 -9.883 1.00 28.66 561 TYR D CA 1
ATOM 2364 C C . TYR D 1 61 ? 1.394 -1.511 -9.922 1.00 27.77 561 TYR D C 1
ATOM 2365 O O . TYR D 1 61 ? 1.917 -0.917 -10.862 1.00 28.13 561 TYR D O 1
ATOM 2374 N N . LEU D 1 62 ? 2.100 -1.942 -8.882 1.00 24.55 562 LEU D N 1
ATOM 2375 C CA . LEU D 1 62 ? 3.545 -1.754 -8.869 1.00 25.45 562 LEU D CA 1
ATOM 2376 C C . LEU D 1 62 ? 4.267 -2.627 -9.930 1.00 31.22 562 LEU D C 1
ATOM 2377 O O . LEU D 1 62 ? 5.285 -2.210 -10.541 1.00 21.49 562 LEU D O 1
ATOM 2382 N N . VAL D 1 63 ? 3.746 -3.838 -10.152 1.00 31.04 563 VAL D N 1
ATOM 2383 C CA . VAL D 1 63 ? 4.322 -4.692 -11.197 1.00 20.43 563 VAL D CA 1
ATOM 2384 C C . VAL D 1 63 ? 4.155 -4.015 -12.560 1.00 30.55 563 VAL D C 1
ATOM 2385 O O . VAL D 1 63 ? 5.131 -3.874 -13.360 1.00 38.11 563 VAL D O 1
ATOM 2389 N N . LEU D 1 64 ? 2.940 -3.524 -12.791 1.00 22.81 564 LEU D N 1
ATOM 2390 C CA . LEU D 1 64 ? 2.632 -2.857 -14.043 1.00 22.07 564 LEU D CA 1
ATOM 2391 C C . LEU D 1 64 ? 3.478 -1.609 -14.211 1.00 28.00 564 LEU D C 1
ATOM 2392 O O . LEU D 1 64 ? 3.885 -1.245 -15.309 1.00 24.66 564 LEU D O 1
ATOM 2397 N N . GLN D 1 65 ? 3.757 -0.962 -13.094 1.00 31.31 565 GLN D N 1
ATOM 2398 C CA . GLN D 1 65 ? 4.575 0.228 -13.110 1.00 32.31 565 GLN D CA 1
ATOM 2399 C C . GLN D 1 65 ? 6.005 -0.081 -13.512 1.00 26.86 565 GLN D C 1
ATOM 2400 O O . GLN D 1 65 ? 6.639 0.702 -14.220 1.00 26.91 565 GLN D O 1
ATOM 2406 N N . ALA D 1 66 ? 6.537 -1.188 -13.013 1.00 24.84 566 ALA D N 1
ATOM 2407 C CA . ALA D 1 66 ? 7.897 -1.555 -13.384 1.00 25.04 566 ALA D CA 1
ATOM 2408 C C . ALA D 1 66 ? 7.973 -1.894 -14.880 1.00 33.75 566 ALA D C 1
ATOM 2409 O O . ALA D 1 66 ? 8.923 -1.472 -15.607 1.00 27.83 566 ALA D O 1
ATOM 2411 N N . ASP D 1 67 ? 6.971 -2.630 -15.358 1.00 27.90 567 ASP D N 1
ATOM 2412 C CA . ASP D 1 67 ? 6.968 -2.905 -16.788 1.00 31.63 567 ASP D CA 1
ATOM 2413 C C . ASP D 1 67 ? 6.895 -1.601 -17.602 1.00 32.13 567 ASP D C 1
ATOM 2414 O O . ASP D 1 67 ? 7.604 -1.436 -18.609 1.00 31.41 567 ASP D O 1
ATOM 2419 N N . ALA D 1 68 ? 6.075 -0.662 -17.140 1.00 31.65 568 ALA D N 1
ATOM 2420 C CA . ALA D 1 68 ? 5.935 0.606 -17.842 1.00 29.83 568 ALA D CA 1
ATOM 2421 C C . ALA D 1 68 ? 7.246 1.366 -17.837 1.00 23.72 568 ALA D C 1
ATOM 2422 O O . ALA D 1 68 ? 7.632 1.968 -18.841 1.00 34.07 568 ALA D O 1
ATOM 2424 N N . GLU D 1 69 ? 7.960 1.313 -16.726 1.00 31.73 569 GLU D N 1
ATOM 2425 C CA . GLU D 1 69 ? 9.247 2.025 -16.609 1.00 31.24 569 GLU D CA 1
ATOM 2426 C C . GLU D 1 69 ? 10.312 1.499 -17.594 1.00 29.97 569 GLU D C 1
ATOM 2427 O O . GLU D 1 69 ? 11.030 2.276 -18.286 1.00 30.33 569 GLU D O 1
ATOM 2433 N N . GLN D 1 70 ? 10.373 0.169 -17.670 1.00 30.87 570 GLN D N 1
ATOM 2434 C CA . GLN D 1 70 ? 11.228 -0.487 -18.639 1.00 30.47 570 GLN D CA 1
ATOM 2435 C C . GLN D 1 70 ? 10.837 -0.026 -20.059 1.00 32.29 570 GLN D C 1
ATOM 2436 O O . GLN D 1 70 ? 11.700 0.413 -20.861 1.00 25.23 570 GLN D O 1
ATOM 2442 N N . LEU D 1 71 ? 9.536 -0.044 -20.342 1.00 27.13 571 LEU D N 1
ATOM 2443 C CA . LEU D 1 71 ? 9.067 0.375 -21.657 1.00 26.95 571 LEU D CA 1
ATOM 2444 C C . LEU D 1 71 ? 9.489 1.815 -21.996 1.00 31.24 571 LEU D C 1
ATOM 2445 O O . LEU D 1 71 ? 9.948 2.083 -23.107 1.00 31.59 571 LEU D O 1
ATOM 2450 N N . ARG D 1 72 ? 9.365 2.747 -21.059 1.00 30.94 572 ARG D N 1
ATOM 2451 C CA . ARG D 1 72 ? 9.764 4.121 -21.378 1.00 30.89 572 ARG D CA 1
ATOM 2452 C C . ARG D 1 72 ? 11.257 4.198 -21.651 1.00 27.26 572 ARG D C 1
ATOM 2453 O O . ARG D 1 72 ? 11.684 4.983 -22.512 1.00 25.51 572 ARG D O 1
ATOM 2459 N N . GLN D 1 73 ? 12.064 3.432 -20.907 1.00 24.42 573 GLN D N 1
ATOM 2460 C CA . GLN D 1 73 ? 13.517 3.504 -21.179 1.00 32.45 573 GLN D CA 1
ATOM 2461 C C . GLN D 1 73 ? 13.854 3.012 -22.595 1.00 33.42 573 GLN D C 1
ATOM 2462 O O . GLN D 1 73 ? 14.618 3.661 -23.353 1.00 31.74 573 GLN D O 1
ATOM 2468 N N . GLN D 1 74 ? 13.205 1.908 -22.959 1.00 33.30 574 GLN D N 1
ATOM 2469 C CA . GLN D 1 74 ? 13.343 1.315 -24.282 1.00 35.24 574 GLN D CA 1
ATOM 2470 C C . GLN D 1 74 ? 12.915 2.286 -25.406 1.00 35.06 574 GLN D C 1
ATOM 2471 O O . GLN D 1 74 ? 13.645 2.480 -26.411 1.00 33.67 574 GLN D O 1
ATOM 2477 N N . LEU D 1 75 ? 11.755 2.916 -25.227 1.00 28.27 575 LEU D N 1
ATOM 2478 C CA . LEU D 1 75 ? 11.278 3.891 -26.208 1.00 30.53 575 LEU D CA 1
ATOM 2479 C C . LEU D 1 75 ? 12.230 5.085 -26.331 1.00 34.00 575 LEU D C 1
ATOM 2480 O O . LEU D 1 75 ? 12.536 5.528 -27.436 1.00 42.19 575 LEU D O 1
ATOM 2485 N N . THR D 1 76 ? 12.702 5.599 -25.201 1.00 32.10 576 THR D N 1
ATOM 2486 C CA . THR D 1 76 ? 13.606 6.747 -25.219 1.00 37.06 576 THR D CA 1
ATOM 2487 C C . THR D 1 76 ? 14.890 6.400 -26.007 1.00 40.93 576 THR D C 1
ATOM 2488 O O . THR D 1 76 ? 15.351 7.192 -26.857 1.00 36.98 576 THR D O 1
ATOM 2492 N N . GLU D 1 77 ? 15.455 5.221 -25.740 1.00 36.60 577 GLU D N 1
ATOM 2493 C CA . GLU D 1 77 ? 16.631 4.808 -26.497 1.00 32.78 577 GLU D CA 1
ATOM 2494 C C . GLU D 1 77 ? 16.326 4.698 -28.023 1.00 42.95 577 GLU D C 1
ATOM 2495 O O . GLU D 1 77 ? 17.143 5.147 -28.875 1.00 34.66 577 GLU D O 1
ATOM 2501 N N . SER D 1 78 ? 15.155 4.139 -28.360 1.00 33.26 578 SER D N 1
ATOM 2502 C CA . SER D 1 78 ? 14.747 4.009 -29.765 1.00 32.17 578 SER D CA 1
ATOM 2503 C C . SER D 1 78 ? 14.660 5.367 -30.478 1.00 42.94 578 SER D C 1
ATOM 2504 O O . SER D 1 78 ? 15.201 5.573 -31.586 1.00 41.31 578 SER D O 1
ATOM 2507 N N . GLN D 1 79 ? 13.999 6.303 -29.812 1.00 46.06 579 GLN D N 1
ATOM 2508 C CA . GLN D 1 79 ? 13.860 7.661 -30.312 1.00 43.58 579 GLN D CA 1
ATOM 2509 C C . GLN D 1 79 ? 15.205 8.355 -30.502 1.00 43.31 579 GLN D C 1
ATOM 2510 O O . GLN D 1 79 ? 15.432 9.026 -31.506 1.00 41.28 579 GLN D O 1
ATOM 2516 N N . ASP D 1 80 ? 16.068 8.246 -29.497 1.00 43.62 580 ASP D N 1
ATOM 2517 C CA . ASP D 1 80 ? 17.405 8.829 -29.586 1.00 45.21 580 ASP D CA 1
ATOM 2518 C C . ASP D 1 80 ? 18.192 8.268 -30.772 1.00 47.82 580 ASP D C 1
ATOM 2519 O O . ASP D 1 80 ? 18.851 9.004 -31.516 1.00 53.02 580 ASP D O 1
ATOM 2524 N N . ALA D 1 81 ? 18.090 6.959 -30.970 1.00 48.44 581 ALA D N 1
ATOM 2525 C CA . ALA D 1 81 ? 18.795 6.326 -32.077 1.00 38.18 581 ALA D CA 1
ATOM 2526 C C . ALA D 1 81 ? 18.283 6.850 -33.420 1.00 52.11 581 ALA D C 1
ATOM 2527 O O . ALA D 1 81 ? 19.085 7.277 -34.274 1.00 48.42 581 ALA D O 1
ATOM 2529 N N . LEU D 1 82 ? 16.959 6.825 -33.595 1.00 41.99 582 LEU D N 1
ATOM 2530 C CA . LEU D 1 82 ? 16.351 7.293 -34.835 1.00 39.01 582 LEU D CA 1
ATOM 2531 C C . LEU D 1 82 ? 16.721 8.743 -35.112 1.00 49.98 582 LEU D C 1
ATOM 2532 O O . LEU D 1 82 ? 17.079 9.097 -36.245 1.00 54.01 582 LEU D O 1
ATOM 2537 N N . ASN D 1 83 ? 16.704 9.570 -34.069 1.00 45.65 583 ASN D N 1
ATOM 2538 C CA . ASN D 1 83 ? 16.983 10.992 -34.244 1.00 47.50 583 ASN D CA 1
ATOM 2539 C C . ASN D 1 83 ? 18.451 11.256 -34.598 1.00 59.63 583 ASN D C 1
ATOM 2540 O O . ASN D 1 83 ? 18.768 12.148 -35.405 1.00 55.22 583 ASN D O 1
ATOM 2545 N N . ALA D 1 84 ? 19.342 10.450 -34.023 1.00 53.51 584 ALA D N 1
ATOM 2546 C CA . ALA D 1 84 ? 20.757 10.573 -34.317 1.00 52.94 584 ALA D CA 1
ATOM 2547 C C . ALA D 1 84 ? 21.061 10.105 -35.752 1.00 61.60 584 ALA D C 1
ATOM 2548 O O . ALA D 1 84 ? 21.875 10.721 -36.458 1.00 58.28 584 ALA D O 1
ATOM 2550 N N . LEU D 1 85 ? 20.401 9.029 -36.184 1.00 55.72 585 LEU D N 1
ATOM 2551 C CA . LEU D 1 85 ? 20.593 8.535 -37.542 1.00 51.58 585 LEU D CA 1
ATOM 2552 C C . LEU D 1 85 ? 20.034 9.515 -38.572 1.00 62.17 585 LEU D C 1
ATOM 2553 O O . LEU D 1 85 ? 20.600 9.662 -39.658 1.00 67.69 585 LEU D O 1
ATOM 2558 N N . ARG D 1 86 ? 18.936 10.186 -38.229 1.00 60.35 586 ARG D N 1
ATOM 2559 C CA . ARG D 1 86 ? 18.390 11.239 -39.081 1.00 57.52 586 ARG D CA 1
ATOM 2560 C C . ARG D 1 86 ? 19.307 12.474 -39.155 1.00 69.90 586 ARG D C 1
ATOM 2561 O O . ARG D 1 86 ? 19.507 13.048 -40.236 1.00 67.65 586 ARG D O 1
ATOM 2569 N N . SER D 1 87 ? 19.880 12.873 -38.017 1.00 68.32 587 SER D N 1
ATOM 2570 C CA . SER D 1 87 ? 20.772 14.033 -38.007 1.00 65.25 587 SER D CA 1
ATOM 2571 C C . SER D 1 87 ? 22.095 13.728 -38.708 1.00 73.14 587 SER D C 1
ATOM 2572 O O . SER D 1 87 ? 22.753 14.636 -39.218 1.00 79.96 587 SER D O 1
ATOM 2575 N N . SER D 1 88 ? 22.495 12.460 -38.724 1.00 70.00 588 SER D N 1
ATOM 2576 C CA . SER D 1 88 ? 23.704 12.091 -39.443 1.00 62.62 588 SER D CA 1
ATOM 2577 C C . SER D 1 88 ? 23.369 12.087 -40.938 1.00 73.90 588 SER D C 1
ATOM 2578 O O . SER D 1 88 ? 24.094 12.663 -41.752 1.00 70.61 588 SER D O 1
ATOM 2580 N N . SER D 1 89 ? 22.241 11.465 -41.278 1.00 75.15 589 SER D N 1
ATOM 2581 C CA . SER D 1 89 ? 21.747 11.428 -42.651 1.00 69.62 589 SER D CA 1
ATOM 2582 C C . SER D 1 89 ? 21.268 12.810 -43.100 1.00 61.83 589 SER D C 1
ATOM 2583 O O . SER D 1 89 ? 22.064 13.632 -43.562 1.00 58.74 589 SER D O 1
ATOM 2585 N N . GLY E 2 3 ? -21.050 -23.420 42.543 1.00 50.01 949 GLY E N 1
ATOM 2586 C CA . GLY E 2 3 ? -20.702 -22.457 43.574 1.00 60.59 949 GLY E CA 1
ATOM 2587 C C . GLY E 2 3 ? -20.719 -21.013 43.089 1.00 58.96 949 GLY E C 1
ATOM 2588 O O . GLY E 2 3 ? -20.579 -20.080 43.892 1.00 52.47 949 GLY E O 1
ATOM 2589 N N . SER E 2 4 ? -20.898 -20.823 41.781 1.00 55.16 950 SER E N 1
ATOM 2590 C CA . SER E 2 4 ? -20.949 -19.477 41.202 1.00 50.42 950 SER E CA 1
ATOM 2591 C C . SER E 2 4 ? -22.266 -18.769 41.505 1.00 45.32 950 SER E C 1
ATOM 2592 O O . SER E 2 4 ? -23.286 -19.415 41.783 1.00 43.25 950 SER E O 1
ATOM 2603 N N . LYS E 2 6 ? -24.163 -17.259 39.421 1.00 37.18 952 LYS E N 1
ATOM 2604 C CA . LYS E 2 6 ? -25.094 -17.754 38.419 1.00 34.17 952 LYS E CA 1
ATOM 2605 C C . LYS E 2 6 ? -25.752 -19.060 38.850 1.00 42.48 952 LYS E C 1
ATOM 2606 O O . LYS E 2 6 ? -26.960 -19.260 38.639 1.00 53.54 952 LYS E O 1
ATOM 2612 N N . GLU E 2 7 ? -24.965 -19.945 39.457 1.00 43.86 953 GLU E N 1
ATOM 2613 C CA . GLU E 2 7 ? -25.465 -21.243 39.907 1.00 39.98 953 GLU E CA 1
ATOM 2614 C C . GLU E 2 7 ? -26.360 -21.098 41.149 1.00 46.18 953 GLU E C 1
ATOM 2615 O O . GLU E 2 7 ? -27.374 -21.804 41.275 1.00 36.20 953 GLU E O 1
ATOM 2617 N N . GLN E 2 8 ? -26.012 -20.174 42.047 1.00 35.95 954 GLN E N 1
ATOM 2618 C CA . GLN E 2 8 ? -26.851 -19.922 43.217 1.00 30.33 954 GLN E CA 1
ATOM 2619 C C . GLN E 2 8 ? -28.232 -19.448 42.775 1.00 42.20 954 GLN E C 1
ATOM 2620 O O . GLN E 2 8 ? -29.259 -19.921 43.287 1.00 39.99 954 GLN E O 1
ATOM 2626 N N . LEU E 2 9 ? -28.231 -18.519 41.819 1.00 36.69 955 LEU E N 1
ATOM 2627 C CA . LEU E 2 9 ? -29.446 -17.951 41.274 1.00 39.49 955 LEU E CA 1
ATOM 2628 C C . LEU E 2 9 ? -30.280 -19.015 40.610 1.00 36.73 955 LEU E C 1
ATOM 2629 O O . LEU E 2 9 ? -31.492 -18.995 40.715 1.00 35.93 955 LEU E O 1
ATOM 2634 N N . LEU E 2 10 ? -29.633 -19.952 39.929 1.00 39.45 956 LEU E N 1
ATOM 2635 C CA . LEU E 2 10 ? -30.391 -21.004 39.260 1.00 44.29 956 LEU E CA 1
ATOM 2636 C C . LEU E 2 10 ? -30.965 -22.006 40.278 1.00 35.36 956 LEU E C 1
ATOM 2637 O O . LEU E 2 10 ? -32.091 -22.478 40.118 1.00 34.67 956 LEU E O 1
ATOM 2642 N N . TYR E 2 11 ? -30.201 -22.288 41.328 1.00 40.32 957 TYR E N 1
ATOM 2643 C CA . TYR E 2 11 ? -30.672 -23.081 42.451 1.00 37.03 957 TYR E CA 1
ATOM 2644 C C . TYR E 2 11 ? -31.945 -22.415 42.993 1.00 39.98 957 TYR E C 1
ATOM 2645 O O . TYR E 2 11 ? -32.959 -23.078 43.242 1.00 37.37 957 TYR E O 1
ATOM 2654 N N . LEU E 2 12 ? -31.875 -21.099 43.168 1.00 34.61 958 LEU E N 1
ATOM 2655 C CA . LEU E 2 12 ? -32.970 -20.337 43.727 1.00 33.63 958 LEU E CA 1
ATOM 2656 C C . LEU E 2 12 ? -34.203 -20.283 42.802 1.00 43.32 958 LEU E C 1
ATOM 2657 O O . LEU E 2 12 ? -35.339 -20.310 43.277 1.00 37.26 958 LEU E O 1
ATOM 2662 N N . SER E 2 13 ? -33.984 -20.220 41.490 1.00 35.76 959 SER E N 1
ATOM 2663 C CA . SER E 2 13 ? -35.092 -20.147 40.551 1.00 39.39 959 SER E CA 1
ATOM 2664 C C . SER E 2 13 ? -35.782 -21.496 40.415 1.00 37.23 959 SER E C 1
ATOM 2665 O O . SER E 2 13 ? -36.994 -21.555 40.223 1.00 39.62 959 SER E O 1
ATOM 2668 N N . LYS E 2 14 ? -35.013 -22.575 40.489 1.00 33.59 960 LYS E N 1
ATOM 2669 C CA . LYS E 2 14 ? -35.616 -23.900 40.526 1.00 36.87 960 LYS E CA 1
ATOM 2670 C C . LYS E 2 14 ? -36.380 -24.096 41.847 1.00 42.96 960 LYS E C 1
ATOM 2671 O O . LYS E 2 14 ? -37.458 -24.681 41.882 1.00 47.05 960 LYS E O 1
ATOM 2673 N N . LEU E 2 15 ? -35.826 -23.558 42.924 1.00 40.67 961 LEU E N 1
ATOM 2674 C CA . LEU E 2 15 ? -36.367 -23.765 44.249 1.00 38.15 961 LEU E CA 1
ATOM 2675 C C . LEU E 2 15 ? -37.677 -22.988 44.456 1.00 50.46 961 LEU E C 1
ATOM 2676 O O . LEU E 2 15 ? -38.618 -23.499 45.064 1.00 48.45 961 LEU E O 1
ATOM 2681 N N . LEU E 2 16 ? -37.722 -21.759 43.947 1.00 46.90 962 LEU E N 1
ATOM 2682 C CA . LEU E 2 16 ? -38.848 -20.849 44.143 1.00 41.78 962 LEU E CA 1
ATOM 2683 C C . LEU E 2 16 ? -39.730 -20.677 42.887 1.00 41.52 962 LEU E C 1
ATOM 2684 O O . LEU E 2 16 ? -40.590 -19.790 42.835 1.00 40.77 962 LEU E O 1
ATOM 2689 N N . ASP E 2 17 ? -39.477 -21.500 41.874 1.00 47.41 963 ASP E N 1
ATOM 2690 C CA . ASP E 2 17 ? -40.301 -21.559 40.659 1.00 59.15 963 ASP E CA 1
ATOM 2691 C C . ASP E 2 17 ? -40.481 -20.225 39.899 1.00 56.40 963 ASP E C 1
ATOM 2692 O O . ASP E 2 17 ? -41.612 -19.800 39.628 1.00 54.26 963 ASP E O 1
ATOM 2697 N N . PHE E 2 18 ? -39.369 -19.579 39.546 1.00 44.44 964 PHE E N 1
ATOM 2698 C CA . PHE E 2 18 ? -39.401 -18.462 38.600 1.00 45.37 964 PHE E CA 1
ATOM 2699 C C . PHE E 2 18 ? -38.395 -18.657 37.466 1.00 48.91 964 PHE E C 1
ATOM 2700 O O . PHE E 2 18 ? -37.436 -19.419 37.603 1.00 48.13 964 PHE E O 1
ATOM 2708 N N . GLU E 2 19 ? -38.657 -18.015 36.331 1.00 46.44 965 GLU E N 1
ATOM 2709 C CA . GLU E 2 19 ? -37.783 -18.127 35.168 1.00 53.90 965 GLU E CA 1
ATOM 2710 C C . GLU E 2 19 ? -36.658 -17.106 35.245 1.00 44.46 965 GLU E C 1
ATOM 2711 O O . GLU E 2 19 ? -36.820 -16.012 35.803 1.00 44.21 965 GLU E O 1
ATOM 2717 N N . VAL E 2 20 ? -35.516 -17.471 34.685 1.00 43.76 966 VAL E N 1
ATOM 2718 C CA . VAL E 2 20 ? -34.358 -16.599 34.705 1.00 39.55 966 VAL E CA 1
ATOM 2719 C C . VAL E 2 20 ? -33.800 -16.602 33.299 1.00 41.84 966 VAL E C 1
ATOM 2720 O O . VAL E 2 20 ? -33.476 -17.674 32.789 1.00 48.94 966 VAL E O 1
ATOM 2724 N N . ASN E 2 21 ? -33.713 -15.438 32.649 1.00 37.02 967 ASN E N 1
ATOM 2725 C CA . ASN E 2 21 ? -33.126 -15.405 31.304 1.00 44.27 967 ASN E CA 1
ATOM 2726 C C . ASN E 2 21 ? -31.938 -14.444 31.185 1.00 44.48 967 ASN E C 1
ATOM 2727 O O . ASN E 2 21 ? -32.077 -13.239 31.405 1.00 39.80 967 ASN E O 1
ATOM 2732 N N . PHE E 2 22 ? -30.789 -14.990 30.779 1.00 45.91 968 PHE E N 1
ATOM 2733 C CA . PHE E 2 22 ? -29.557 -14.214 30.569 1.00 41.36 968 PHE E CA 1
ATOM 2734 C C . PHE E 2 22 ? -29.432 -13.778 29.115 1.00 39.10 968 PHE E C 1
ATOM 2735 O O . PHE E 2 22 ? -29.701 -14.541 28.176 1.00 42.22 968 PHE E O 1
ATOM 2743 N N . SER E 2 23 ? -29.009 -12.541 28.935 1.00 34.27 969 SER E N 1
ATOM 2744 C CA . SER E 2 23 ? -28.692 -12.026 27.620 1.00 40.33 969 SER E CA 1
ATOM 2745 C C . SER E 2 23 ? -27.308 -11.433 27.741 1.00 31.32 969 SER E C 1
ATOM 2746 O O . SER E 2 23 ? -27.088 -10.510 28.515 1.00 31.88 969 SER E O 1
ATOM 2749 N N . ASP E 2 24 ? -26.368 -11.989 27.000 1.00 35.24 970 ASP E N 1
ATOM 2750 C CA . ASP E 2 24 ? -24.997 -11.546 27.107 1.00 32.31 970 ASP E CA 1
ATOM 2751 C C . ASP E 2 24 ? -24.596 -10.717 25.900 1.00 35.14 970 ASP E C 1
ATOM 2752 O O . ASP E 2 24 ? -24.946 -11.026 24.757 1.00 38.86 970 ASP E O 1
ATOM 2757 N N . TYR E 2 25 ? -23.896 -9.631 26.179 1.00 32.29 971 TYR E N 1
ATOM 2758 C CA . TYR E 2 25 ? -23.342 -8.766 25.150 1.00 33.98 971 TYR E CA 1
ATOM 2759 C C . TYR E 2 25 ? -21.862 -8.826 25.335 1.00 33.21 971 TYR E C 1
ATOM 2760 O O . TYR E 2 25 ? -21.340 -8.404 26.396 1.00 30.40 971 TYR E O 1
ATOM 2769 N N . PRO E 2 26 ? -21.184 -9.305 24.292 1.00 32.00 972 PRO E N 1
ATOM 2770 C CA . PRO E 2 26 ? -19.730 -9.360 24.181 1.00 31.48 972 PRO E CA 1
ATOM 2771 C C . PRO E 2 26 ? -19.170 -7.969 24.359 1.00 33.69 972 PRO E C 1
ATOM 2772 O O . PRO E 2 26 ? -19.910 -6.990 24.173 1.00 31.88 972 PRO E O 1
ATOM 2776 N N . LYS E 2 27 ? -17.909 -7.885 24.765 1.00 29.22 973 LYS E N 1
ATOM 2777 C CA . LYS E 2 27 ? -17.241 -6.602 24.945 1.00 32.91 973 LYS E CA 1
ATOM 2778 C C . LYS E 2 27 ? -17.334 -5.754 23.668 1.00 27.16 973 LYS E C 1
ATOM 2779 O O . LYS E 2 27 ? -17.735 -4.587 23.715 1.00 30.92 973 LYS E O 1
ATOM 2785 N N . GLY E 2 28 ? -16.997 -6.353 22.532 1.00 23.61 974 GLY E N 1
ATOM 2786 C CA . GLY E 2 28 ? -17.014 -5.637 21.261 1.00 27.95 974 GLY E CA 1
ATOM 2787 C C . GLY E 2 28 ? -16.172 -4.375 21.331 1.00 26.61 974 GLY E C 1
ATOM 2788 O O . GLY E 2 28 ? -15.024 -4.413 21.780 1.00 26.53 974 GLY E O 1
ATOM 2789 N N . ASN E 2 29 ? -16.731 -3.254 20.892 1.00 28.38 975 ASN E N 1
ATOM 2790 C CA . ASN E 2 29 ? -16.027 -1.977 21.018 1.00 29.02 975 ASN E CA 1
ATOM 2791 C C . ASN E 2 29 ? -16.427 -1.202 22.278 1.00 34.77 975 ASN E C 1
ATOM 2792 O O . ASN E 2 29 ? -16.148 0.002 22.407 1.00 36.24 975 ASN E O 1
ATOM 2797 N N . HIS E 2 30 ? -17.076 -1.897 23.210 1.00 27.86 976 HIS E N 1
ATOM 2798 C CA . HIS E 2 30 ? -17.442 -1.277 24.465 1.00 28.73 976 HIS E CA 1
ATOM 2799 C C . HIS E 2 30 ? -16.338 -1.488 25.490 1.00 32.80 976 HIS E C 1
ATOM 2800 O O . HIS E 2 30 ? -15.414 -2.279 25.265 1.00 29.02 976 HIS E O 1
ATOM 2807 N N . ASN E 2 31 ? -16.436 -0.793 26.619 1.00 35.97 977 ASN E N 1
ATOM 2808 C CA . ASN E 2 31 ? -15.373 -0.822 27.630 1.00 29.86 977 ASN E CA 1
ATOM 2809 C C . ASN E 2 31 ? -15.369 -2.073 28.502 1.00 30.89 977 ASN E C 1
ATOM 2810 O O . ASN E 2 31 ? -14.430 -2.279 29.276 1.00 36.16 977 ASN E O 1
ATOM 2815 N N . GLU E 2 32 ? -16.419 -2.890 28.376 1.00 31.40 978 GLU E N 1
ATOM 2816 C CA . GLU E 2 32 ? -16.611 -4.099 29.196 1.00 26.11 978 GLU E CA 1
ATOM 2817 C C . GLU E 2 32 ? -17.734 -4.987 28.630 1.00 26.39 978 GLU E C 1
ATOM 2818 O O . GLU E 2 32 ? -18.564 -4.546 27.815 1.00 28.15 978 GLU E O 1
ATOM 2824 N N . PHE E 2 33 ? -17.775 -6.228 29.090 1.00 21.91 979 PHE E N 1
ATOM 2825 C CA . PHE E 2 33 ? -18.898 -7.121 28.810 1.00 31.25 979 PHE E CA 1
ATOM 2826 C C . PHE E 2 33 ? -20.119 -6.709 29.624 1.00 25.67 979 PHE E C 1
ATOM 2827 O O . PHE E 2 33 ? -19.976 -6.220 30.768 1.00 25.40 979 PHE E O 1
ATOM 2835 N N . LEU E 2 34 ? -21.298 -6.944 29.046 1.00 24.01 980 LEU E N 1
ATOM 2836 C CA . LEU E 2 34 ? -22.569 -6.662 29.713 1.00 33.30 980 LEU E CA 1
ATOM 2837 C C . LEU E 2 34 ? -23.511 -7.865 29.688 1.00 29.81 980 LEU E C 1
ATOM 2838 O O . LEU E 2 34 ? -23.677 -8.491 28.666 1.00 30.70 980 LEU E O 1
ATOM 2843 N N . THR E 2 35 ? -24.147 -8.154 30.814 1.00 32.45 981 THR E N 1
ATOM 2844 C CA . THR E 2 35 ? -25.153 -9.198 30.908 1.00 32.89 981 THR E CA 1
ATOM 2845 C C . THR E 2 35 ? -26.425 -8.624 31.472 1.00 29.01 981 THR E C 1
ATOM 2846 O O . THR E 2 35 ? -26.390 -7.943 32.480 1.00 27.03 981 THR E O 1
ATOM 2850 N N . ILE E 2 36 ? -27.543 -8.894 30.810 1.00 33.70 982 ILE E N 1
ATOM 2851 C CA . ILE E 2 36 ? -28.867 -8.577 31.333 1.00 34.35 982 ILE E CA 1
ATOM 2852 C C . ILE E 2 36 ? -29.504 -9.873 31.837 1.00 29.61 982 ILE E C 1
ATOM 2853 O O . ILE E 2 36 ? -29.530 -10.873 31.130 1.00 26.15 982 ILE E O 1
ATOM 2858 N N . VAL E 2 37 ? -30.027 -9.870 33.050 1.00 28.96 983 VAL E N 1
ATOM 2859 C CA . VAL E 2 37 ? -30.727 -11.046 33.524 1.00 34.24 983 VAL E CA 1
ATOM 2860 C C . VAL E 2 37 ? -32.172 -10.662 33.891 1.00 31.58 983 VAL E C 1
ATOM 2861 O O . VAL E 2 37 ? -32.408 -9.775 34.718 1.00 30.56 983 VAL E O 1
ATOM 2865 N N . THR E 2 38 ? -33.136 -11.338 33.273 1.00 29.90 984 THR E N 1
ATOM 2866 C CA . THR E 2 38 ? -34.544 -11.082 33.573 1.00 39.24 984 THR E CA 1
ATOM 2867 C C . THR E 2 38 ? -35.024 -12.147 34.529 1.00 38.17 984 THR E C 1
ATOM 2868 O O . THR E 2 38 ? -34.699 -13.327 34.371 1.00 43.94 984 THR E O 1
ATOM 2872 N N . LEU E 2 39 ? -35.785 -11.718 35.524 1.00 35.17 985 LEU E N 1
ATOM 2873 C CA . LEU E 2 39 ? -36.310 -12.606 36.556 1.00 41.54 985 LEU E CA 1
ATOM 2874 C C . LEU E 2 39 ? -37.811 -12.543 36.509 1.00 44.23 985 LEU E C 1
ATOM 2875 O O . LEU E 2 39 ? -38.390 -11.479 36.728 1.00 47.58 985 LEU E O 1
ATOM 2880 N N . SER E 2 40 ? -38.454 -13.665 36.217 1.00 43.08 986 SER E N 1
ATOM 2881 C CA . SER E 2 40 ? -39.909 -13.641 36.128 1.00 48.12 986 SER E CA 1
ATOM 2882 C C . SER E 2 40 ? -40.557 -13.685 37.533 1.00 44.54 986 SER E C 1
ATOM 2883 O O . SER E 2 40 ? -41.443 -14.491 37.789 1.00 40.85 986 SER E O 1
ATOM 2886 N N . THR E 2 41 ? -40.113 -12.792 38.421 1.00 41.86 987 THR E N 1
ATOM 2887 C CA . THR E 2 41 ? -40.638 -12.691 39.774 1.00 39.94 987 THR E CA 1
ATOM 2888 C C . THR E 2 41 ? -41.732 -11.637 39.890 1.00 46.31 987 THR E C 1
ATOM 2889 O O . THR E 2 41 ? -42.099 -11.005 38.895 1.00 50.72 987 THR E O 1
ATOM 2893 N N . HIS E 2 42 ? -42.237 -11.438 41.113 1.00 42.11 988 HIS E N 1
ATOM 2894 C CA . HIS E 2 42 ? -43.293 -10.454 41.367 1.00 42.15 988 HIS E CA 1
ATOM 2895 C C . HIS E 2 42 ? -42.919 -9.493 42.480 1.00 33.67 988 HIS E C 1
ATOM 2896 O O . HIS E 2 42 ? -42.979 -9.841 43.654 1.00 40.20 988 HIS E O 1
ATOM 2903 N N . PRO E 2 43 ? -42.561 -8.255 42.119 1.00 39.17 989 PRO E N 1
ATOM 2904 C CA . PRO E 2 43 ? -42.513 -7.728 40.744 1.00 37.12 989 PRO E CA 1
ATOM 2905 C C . PRO E 2 43 ? -41.302 -8.238 39.931 1.00 41.99 989 PRO E C 1
ATOM 2906 O O . PRO E 2 43 ? -40.280 -8.600 40.523 1.00 39.64 989 PRO E O 1
ATOM 2910 N N . PRO E 2 44 ? -41.425 -8.276 38.592 1.00 45.13 990 PRO E N 1
ATOM 2911 C CA . PRO E 2 44 ? -40.301 -8.761 37.771 1.00 42.45 990 PRO E CA 1
ATOM 2912 C C . PRO E 2 44 ? -39.048 -7.915 37.926 1.00 36.25 990 PRO E C 1
ATOM 2913 O O . PRO E 2 44 ? -39.112 -6.739 38.324 1.00 33.38 990 PRO E O 1
ATOM 2917 N N . GLN E 2 45 ? -37.904 -8.538 37.666 1.00 36.20 991 GLN E N 1
ATOM 2918 C CA . GLN E 2 45 ? -36.653 -7.818 37.752 1.00 33.19 991 GLN E CA 1
ATOM 2919 C C . GLN E 2 45 ? -35.953 -7.909 36.398 1.00 37.67 991 GLN E C 1
ATOM 2920 O O . GLN E 2 45 ? -36.073 -8.904 35.654 1.00 30.09 991 GLN E O 1
ATOM 2926 N N . ILE E 2 46 ? -35.268 -6.820 36.072 1.00 36.28 992 ILE E N 1
ATOM 2927 C CA . ILE E 2 46 ? -34.404 -6.740 34.909 1.00 38.38 992 ILE E CA 1
ATOM 2928 C C . ILE E 2 46 ? -33.084 -6.202 35.458 1.00 40.15 992 ILE E C 1
ATOM 2929 O O . ILE E 2 46 ? -32.932 -4.996 35.712 1.00 38.20 992 ILE E O 1
ATOM 2934 N N . CYS E 2 47 ? -32.149 -7.104 35.710 1.00 31.63 993 CYS E N 1
ATOM 2935 C CA . CYS E 2 47 ? -30.905 -6.692 36.317 1.00 31.93 993 CYS E CA 1
ATOM 2936 C C . CYS E 2 47 ? -29.799 -6.714 35.280 1.00 31.85 993 CYS E C 1
ATOM 2937 O O . CYS E 2 47 ? -29.955 -7.280 34.209 1.00 30.46 993 CYS E O 1
ATOM 2940 N N . HIS E 2 48 ? -28.668 -6.108 35.599 1.00 36.96 994 HIS E N 1
ATOM 2941 C CA . HIS E 2 48 ? -27.548 -6.146 34.680 1.00 34.82 994 HIS E CA 1
ATOM 2942 C C . HIS E 2 48 ? -26.264 -6.392 35.447 1.00 37.62 994 HIS E C 1
ATOM 2943 O O . HIS E 2 48 ? -26.250 -6.278 36.681 1.00 28.03 994 HIS E O 1
ATOM 2950 N N . GLY E 2 49 ? -25.199 -6.726 34.708 1.00 35.11 995 GLY E N 1
ATOM 2951 C CA . GLY E 2 49 ? -23.877 -6.952 35.263 1.00 31.30 995 GLY E CA 1
ATOM 2952 C C . GLY E 2 49 ? -22.802 -6.669 34.235 1.00 36.15 995 GLY E C 1
ATOM 2953 O O . GLY E 2 49 ? -23.018 -6.785 33.012 1.00 29.92 995 GLY E O 1
ATOM 2954 N N . VAL E 2 50 ? -21.639 -6.245 34.722 1.00 37.56 996 VAL E N 1
ATOM 2955 C CA . VAL E 2 50 ? -20.527 -5.969 33.820 1.00 36.99 996 VAL E CA 1
ATOM 2956 C C . VAL E 2 50 ? -19.295 -6.751 34.232 1.00 39.09 996 VAL E C 1
ATOM 2957 O O . VAL E 2 50 ? -19.164 -7.165 35.398 1.00 32.74 996 VAL E O 1
ATOM 2961 N N . GLY E 2 51 ? -18.380 -6.929 33.283 1.00 40.88 997 GLY E N 1
ATOM 2962 C CA . GLY E 2 51 ? -17.117 -7.575 33.617 1.00 36.88 997 GLY E CA 1
ATOM 2963 C C . GLY E 2 51 ? -16.058 -7.504 32.533 1.00 43.94 997 GLY E C 1
ATOM 2964 O O . GLY E 2 51 ? -16.285 -6.916 31.462 1.00 36.77 997 GLY E O 1
ATOM 2965 N N . LYS E 2 52 ? -14.899 -8.111 32.793 1.00 45.23 998 LYS E N 1
ATOM 2966 C CA . LYS E 2 52 ? -13.838 -8.125 31.795 1.00 37.20 998 LYS E CA 1
ATOM 2967 C C . LYS E 2 52 ? -13.978 -9.404 30.981 1.00 35.12 998 LYS E C 1
ATOM 2968 O O . LYS E 2 52 ? -13.259 -9.615 30.003 1.00 44.06 998 LYS E O 1
ATOM 2972 N N . SER E 2 53 ? -14.958 -10.223 31.366 1.00 41.56 999 SER E N 1
ATOM 2973 C CA . SER E 2 53 ? -15.322 -11.439 30.628 1.00 39.07 999 SER E CA 1
ATOM 2974 C C . SER E 2 53 ? -16.831 -11.725 30.727 1.00 39.04 999 SER E C 1
ATOM 2975 O O . SER E 2 53 ? -17.507 -11.257 31.657 1.00 38.44 999 SER E O 1
ATOM 2978 N N . SER E 2 54 ? -17.344 -12.511 29.781 1.00 35.75 1000 SER E N 1
ATOM 2979 C CA . SER E 2 54 ? -18.754 -12.870 29.749 1.00 39.42 1000 SER E CA 1
ATOM 2980 C C . SER E 2 54 ? -19.185 -13.574 31.047 1.00 48.49 1000 SER E C 1
ATOM 2981 O O . SER E 2 54 ? -20.281 -13.331 31.573 1.00 46.91 1000 SER E O 1
ATOM 2984 N N . GLU E 2 55 ? -18.295 -14.404 31.577 1.00 45.33 1001 GLU E N 1
ATOM 2985 C CA . GLU E 2 55 ? -18.524 -15.111 32.826 1.00 44.65 1001 GLU E CA 1
ATOM 2986 C C . GLU E 2 55 ? -18.595 -14.152 34.012 1.00 41.71 1001 GLU E C 1
ATOM 2987 O O . GLU E 2 55 ? -19.422 -14.293 34.919 1.00 43.94 1001 GLU E O 1
ATOM 2993 N N . GLU E 2 56 ? -17.676 -13.204 34.026 1.00 45.56 1002 GLU E N 1
ATOM 2994 C CA . GLU E 2 56 ? -17.607 -12.236 35.103 1.00 42.40 1002 GLU E CA 1
ATOM 2995 C C . GLU E 2 56 ? -18.831 -11.319 35.131 1.00 42.44 1002 GLU E C 1
ATOM 2996 O O . GLU E 2 56 ? -19.315 -10.963 36.210 1.00 40.18 1002 GLU E O 1
ATOM 3002 N N . SER E 2 57 ? -19.314 -10.922 33.949 1.00 39.89 1003 SER E N 1
ATOM 3003 C CA . SER E 2 57 ? -20.485 -10.052 33.863 1.00 38.54 1003 SER E CA 1
ATOM 3004 C C . SER E 2 57 ? -21.746 -10.859 34.179 1.00 36.74 1003 SER E C 1
ATOM 3005 O O . SER E 2 57 ? -22.694 -10.326 34.768 1.00 34.91 1003 SER E O 1
ATOM 3008 N N . GLN E 2 58 ? -21.766 -12.127 33.765 1.00 33.47 1004 GLN E N 1
ATOM 3009 C CA . GLN E 2 58 ? -22.864 -13.012 34.120 1.00 33.40 1004 GLN E CA 1
ATOM 3010 C C . GLN E 2 58 ? -22.997 -13.205 35.634 1.00 40.83 1004 GLN E C 1
ATOM 3011 O O . GLN E 2 58 ? -24.103 -13.141 36.191 1.00 36.30 1004 GLN E O 1
ATOM 3017 N N . ASN E 2 59 ? -21.867 -13.417 36.301 1.00 36.83 1005 ASN E N 1
ATOM 3018 C CA . ASN E 2 59 ? -21.893 -13.578 37.741 1.00 36.14 1005 ASN E CA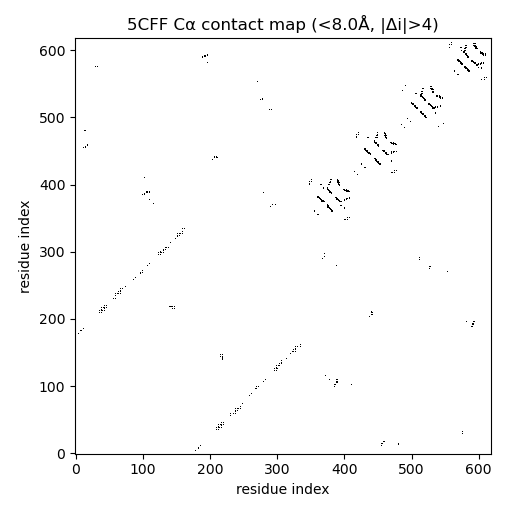 1
ATOM 3019 C C . ASN E 2 59 ? -22.188 -12.246 38.418 1.00 33.65 1005 ASN E C 1
ATOM 3020 O O . ASN E 2 59 ? -22.827 -12.220 39.467 1.00 37.87 1005 ASN E O 1
ATOM 3025 N N . ASP E 2 60 ? -21.709 -11.142 37.850 1.00 32.45 1006 ASP E N 1
ATOM 3026 C CA . ASP E 2 60 ? -22.018 -9.833 38.426 1.00 38.94 1006 ASP E CA 1
ATOM 3027 C C . ASP E 2 60 ? -23.530 -9.550 38.350 1.00 36.57 1006 ASP E C 1
ATOM 3028 O O . ASP E 2 60 ? -24.125 -9.014 39.295 1.00 31.47 1006 ASP E O 1
ATOM 3033 N N . ALA E 2 61 ? -24.132 -9.939 37.225 1.00 31.65 1007 ALA E N 1
ATOM 3034 C CA . ALA E 2 61 ? -25.553 -9.754 36.997 1.00 34.86 1007 ALA E CA 1
ATOM 3035 C C . ALA E 2 61 ? -26.354 -10.595 37.997 1.00 39.84 1007 ALA E C 1
ATOM 3036 O O . ALA E 2 61 ? -27.220 -10.069 38.727 1.00 37.25 1007 ALA E O 1
ATOM 3038 N N . ALA E 2 62 ? -26.028 -11.886 38.053 1.00 38.62 1008 ALA E N 1
ATOM 3039 C CA . ALA E 2 62 ? -26.648 -12.790 39.011 1.00 36.36 1008 ALA E CA 1
ATOM 3040 C C . ALA E 2 62 ? -26.511 -12.245 40.449 1.00 33.31 1008 ALA E C 1
ATOM 3041 O O . ALA E 2 62 ? -27.473 -12.252 41.246 1.00 32.00 1008 ALA E O 1
ATOM 3043 N N . SER E 2 63 ? -25.336 -11.713 40.748 1.00 33.20 1009 SER E N 1
ATOM 3044 C CA . SER E 2 63 ? -25.052 -11.140 42.054 1.00 35.23 1009 SER E CA 1
ATOM 3045 C C . SER E 2 63 ? -26.018 -9.984 42.386 1.00 39.67 1009 SER E C 1
ATOM 3046 O O . SER E 2 63 ? -26.566 -9.879 43.512 1.00 41.47 1009 SER E O 1
ATOM 3049 N N . ASN E 2 64 ? -26.227 -9.112 41.407 1.00 39.91 1010 ASN E N 1
ATOM 3050 C CA . ASN E 2 64 ? -27.139 -7.997 41.622 1.00 45.09 1010 ASN E CA 1
ATOM 3051 C C . ASN E 2 64 ? -28.610 -8.453 41.754 1.00 38.44 1010 ASN E C 1
ATOM 3052 O O . ASN E 2 64 ? -29.387 -7.871 42.539 1.00 30.31 1010 ASN E O 1
ATOM 3057 N N . ALA E 2 65 ? -28.975 -9.510 41.026 1.00 31.49 1011 ALA E N 1
ATOM 3058 C CA . ALA E 2 65 ? -30.291 -10.118 41.201 1.00 32.94 1011 ALA E CA 1
ATOM 3059 C C . ALA E 2 65 ? -30.497 -10.633 42.651 1.00 40.59 1011 ALA E C 1
ATOM 3060 O O . ALA E 2 65 ? -31.462 -10.244 43.326 1.00 36.44 1011 ALA E O 1
ATOM 3062 N N . LEU E 2 66 ? -29.546 -11.429 43.150 1.00 35.37 1012 LEU E N 1
ATOM 3063 C CA . LEU E 2 66 ? -29.644 -11.974 44.500 1.00 36.09 1012 LEU E CA 1
ATOM 3064 C C . LEU E 2 66 ? -29.732 -10.842 45.518 1.00 38.71 1012 LEU E C 1
ATOM 3065 O O . LEU E 2 66 ? -30.471 -10.965 46.520 1.00 43.40 1012 LEU E O 1
ATOM 3070 N N . LYS E 2 67 ? -28.999 -9.748 45.287 1.00 28.85 1013 LYS E N 1
ATOM 3071 C CA . LYS E 2 67 ? -29.139 -8.610 46.205 1.00 33.95 1013 LYS E CA 1
ATOM 3072 C C . LYS E 2 67 ? -30.570 -8.084 46.223 1.00 43.22 1013 LYS E C 1
ATOM 3073 O O . LYS E 2 67 ? -31.191 -7.969 47.315 1.00 41.58 1013 LYS E O 1
ATOM 3076 N N . ILE E 2 68 ? -31.124 -7.817 45.035 1.00 32.88 1014 ILE E N 1
ATOM 3077 C CA . ILE E 2 68 ? -32.470 -7.250 45.026 1.00 38.84 1014 ILE E CA 1
ATOM 3078 C C . ILE E 2 68 ? -33.480 -8.199 45.686 1.00 41.60 1014 ILE E C 1
ATOM 3079 O O . ILE E 2 68 ? -34.234 -7.774 46.577 1.00 36.76 1014 ILE E O 1
ATOM 3084 N N . LEU E 2 69 ? -33.445 -9.477 45.297 1.00 39.75 1015 LEU E N 1
ATOM 3085 C CA . LEU E 2 69 ? -34.377 -10.466 45.828 1.00 42.00 1015 LEU E CA 1
ATOM 3086 C C . LEU E 2 69 ? -34.273 -10.522 47.345 1.00 38.65 1015 LEU E C 1
ATOM 3087 O O . LEU E 2 69 ? -35.277 -10.650 48.020 1.00 42.70 1015 LEU E O 1
ATOM 3092 N N . SER E 2 70 ? -33.059 -10.395 47.873 1.00 40.77 1016 SER E N 1
ATOM 3093 C CA . SER E 2 70 ? -32.871 -10.416 49.313 1.00 33.24 1016 SER E CA 1
ATOM 3094 C C . SER E 2 70 ? -33.508 -9.189 49.962 1.00 38.20 1016 SER E C 1
ATOM 3095 O O . SER E 2 70 ? -33.965 -9.267 51.105 1.00 33.61 1016 SER E O 1
ATOM 3098 N N . LYS E 2 71 ? -33.525 -8.060 49.248 1.00 40.66 1017 LYS E N 1
ATOM 3099 C CA . LYS E 2 71 ? -34.138 -6.827 49.779 1.00 39.17 1017 LYS E CA 1
ATOM 3100 C C . LYS E 2 71 ? -35.679 -6.818 49.671 1.00 46.61 1017 LYS E C 1
ATOM 3101 O O . LYS E 2 71 ? -36.323 -5.901 50.167 1.00 46.21 1017 LYS E O 1
ATOM 3104 N N . LEU E 2 72 ? -36.271 -7.788 48.979 1.00 42.53 1018 LEU E N 1
ATOM 3105 C CA . LEU E 2 72 ? -37.724 -7.832 48.865 1.00 44.77 1018 LEU E CA 1
ATOM 3106 C C . LEU E 2 72 ? -38.352 -8.513 50.086 1.00 53.22 1018 LEU E C 1
ATOM 3107 O O . LEU E 2 72 ? -38.460 -7.913 51.158 1.00 54.31 1018 LEU E O 1
ATOM 3112 N N . PRO F 2 2 ? -42.499 -10.262 -17.379 1.00 83.29 948 PRO F N 1
ATOM 3113 C CA . PRO F 2 2 ? -41.299 -9.693 -18.009 1.00 71.62 948 PRO F CA 1
ATOM 3114 C C . PRO F 2 2 ? -41.166 -9.970 -19.518 1.00 65.66 948 PRO F C 1
ATOM 3115 O O . PRO F 2 2 ? -40.095 -10.442 -19.908 1.00 73.89 948 PRO F O 1
ATOM 3117 N N . GLY F 2 3 ? -42.170 -9.672 -20.353 1.00 64.32 949 GLY F N 1
ATOM 3118 C CA . GLY F 2 3 ? -43.419 -9.016 -19.981 1.00 64.09 949 GLY F CA 1
ATOM 3119 C C . GLY F 2 3 ? -43.247 -7.510 -19.893 1.00 63.22 949 GLY F C 1
ATOM 3120 O O . GLY F 2 3 ? -44.215 -6.760 -19.747 1.00 61.05 949 GLY F O 1
ATOM 3121 N N . SER F 2 4 ? -41.990 -7.082 -19.990 1.00 62.38 950 SER F N 1
ATOM 3122 C CA . SER F 2 4 ? -41.605 -5.677 -19.971 1.00 51.73 950 SER F CA 1
ATOM 3123 C C . SER F 2 4 ? -41.893 -4.956 -21.297 1.00 57.15 950 SER F C 1
ATOM 3124 O O . SER F 2 4 ? -42.268 -5.578 -22.304 1.00 52.00 950 SER F O 1
ATOM 3135 N N . LYS F 2 6 ? -39.610 -3.773 -23.104 1.00 41.97 952 LYS F N 1
ATOM 3136 C CA . LYS F 2 6 ? -38.601 -4.235 -24.022 1.00 42.05 952 LYS F CA 1
ATOM 3137 C C . LYS F 2 6 ? -39.060 -5.552 -24.637 1.00 44.28 952 LYS F C 1
ATOM 3138 O O . LYS F 2 6 ? -38.841 -5.796 -25.822 1.00 51.11 952 LYS F O 1
ATOM 3144 N N . GLU F 2 7 ? -39.716 -6.395 -23.845 1.00 45.74 953 GLU F N 1
ATOM 3145 C CA . GLU F 2 7 ? -40.177 -7.684 -24.359 1.00 40.26 953 GLU F CA 1
ATOM 3146 C C . GLU F 2 7 ? -41.352 -7.542 -25.344 1.00 36.32 953 GLU F C 1
ATOM 3147 O O . GLU F 2 7 ? -41.416 -8.264 -26.341 1.00 32.91 953 GLU F O 1
ATOM 3149 N N . GLN F 2 8 ? -42.257 -6.602 -25.084 1.00 38.56 954 GLN F N 1
ATOM 3150 C CA . GLN F 2 8 ? -43.401 -6.368 -25.968 1.00 31.97 954 GLN F CA 1
ATOM 3151 C C . GLN F 2 8 ? -42.934 -5.919 -27.350 1.00 41.44 954 GLN F C 1
ATOM 3152 O O . GLN F 2 8 ? -43.431 -6.405 -28.376 1.00 41.52 954 GLN F O 1
ATOM 3155 N N . LEU F 2 9 ? -41.986 -4.987 -27.367 1.00 40.54 955 LEU F N 1
ATOM 3156 C CA . LEU F 2 9 ? -41.421 -4.492 -28.606 1.00 36.82 955 LEU F CA 1
ATOM 3157 C C . LEU F 2 9 ? -40.726 -5.599 -29.369 1.00 39.90 955 LEU F C 1
ATOM 3158 O O . LEU F 2 9 ? -40.822 -5.647 -30.586 1.00 38.70 955 LEU F O 1
ATOM 3163 N N . LEU F 2 10 ? -40.030 -6.493 -28.675 1.00 36.03 956 LEU F N 1
ATOM 3164 C CA . LEU F 2 10 ? -39.375 -7.577 -29.402 1.00 39.58 956 LEU F CA 1
ATOM 3165 C C . LEU F 2 10 ? -40.361 -8.596 -29.941 1.00 44.52 956 LEU F C 1
ATOM 3166 O O . LEU F 2 10 ? -40.154 -9.139 -31.034 1.00 39.19 956 LEU F O 1
ATOM 3171 N N . TYR F 2 11 ? -41.426 -8.847 -29.181 1.00 43.92 957 TYR F N 1
ATOM 3172 C CA . TYR F 2 11 ? -42.509 -9.679 -29.652 1.00 33.27 957 TYR F CA 1
ATOM 3173 C C . TYR F 2 11 ? -43.005 -9.072 -30.966 1.00 43.04 957 TYR F C 1
ATOM 3174 O O . TYR F 2 11 ? -43.114 -9.751 -31.989 1.00 40.70 957 TYR F O 1
ATOM 3183 N N . LEU F 2 12 ? -43.220 -7.767 -30.941 1.00 41.41 958 LEU F N 1
ATOM 3184 C CA . LEU F 2 12 ? -43.742 -7.054 -32.085 1.00 40.26 958 LEU F CA 1
ATOM 3185 C C . LEU F 2 12 ? -42.775 -7.067 -33.290 1.00 44.41 958 LEU F C 1
ATOM 3186 O O . LEU F 2 12 ? -43.199 -7.152 -34.440 1.00 47.76 958 LEU F O 1
ATOM 3191 N N . SER F 2 13 ? -41.477 -7.005 -33.033 1.00 39.05 959 SER F N 1
ATOM 3192 C CA . SER F 2 13 ? -40.508 -6.985 -34.118 1.00 41.83 959 SER F CA 1
ATOM 3193 C C . SER F 2 13 ? -40.316 -8.363 -34.759 1.00 45.95 959 SER F C 1
ATOM 3194 O O . SER F 2 13 ? -40.101 -8.469 -35.985 1.00 39.04 959 SER F O 1
ATOM 3197 N N . LYS F 2 14 ? -40.377 -9.412 -33.937 1.00 43.88 960 LYS F N 1
ATOM 3198 C CA . LYS F 2 14 ? -40.359 -10.774 -34.472 1.00 44.74 960 LYS F CA 1
ATOM 3199 C C . LYS F 2 14 ? -41.645 -11.015 -35.256 1.00 46.38 960 LYS F C 1
ATOM 3200 O O . LYS F 2 14 ? -41.633 -11.652 -36.310 1.00 47.22 960 LYS F O 1
ATOM 3202 N N . LEU F 2 15 ? -42.745 -10.453 -34.768 1.00 42.60 961 LEU F N 1
ATOM 3203 C CA . LEU F 2 15 ? -44.032 -10.695 -35.385 1.00 43.21 961 LEU F CA 1
ATOM 3204 C C . LEU F 2 15 ? -44.158 -9.999 -36.717 1.00 53.24 961 LEU F C 1
ATOM 3205 O O . LEU F 2 15 ? -44.629 -10.602 -37.670 1.00 60.27 961 LEU F O 1
ATOM 3210 N N . LEU F 2 16 ? -43.692 -8.757 -36.797 1.00 54.55 962 LEU F N 1
ATOM 3211 C CA . LEU F 2 16 ? -43.879 -7.943 -37.996 1.00 44.49 962 LEU F CA 1
ATOM 3212 C C . LEU F 2 16 ? -42.619 -7.802 -38.850 1.00 42.56 962 LEU F C 1
ATOM 3213 O O . LEU F 2 16 ? -42.609 -7.015 -39.792 1.00 47.52 962 LEU F O 1
ATOM 3218 N N . ASP F 2 17 ? -41.560 -8.534 -38.509 1.00 46.22 963 ASP F N 1
ATOM 3219 C CA . ASP F 2 17 ? -40.320 -8.540 -39.300 1.00 58.94 963 ASP F CA 1
ATOM 3220 C C . ASP F 2 17 ? -39.761 -7.125 -39.515 1.00 54.32 963 ASP F C 1
ATOM 3221 O O . ASP F 2 17 ? -39.547 -6.688 -40.648 1.00 57.50 963 ASP F O 1
ATOM 3224 N N . PHE F 2 18 ? -39.536 -6.404 -38.422 1.00 55.10 964 PHE F N 1
ATOM 3225 C CA . PHE F 2 18 ? -38.735 -5.192 -38.506 1.00 45.26 964 PHE F CA 1
ATOM 3226 C C . PHE F 2 18 ? -37.606 -5.333 -37.496 1.00 53.68 964 PHE F C 1
ATOM 3227 O O . PHE F 2 18 ? -37.770 -5.998 -36.461 1.00 47.68 964 PHE F O 1
ATOM 3235 N N . GLU F 2 19 ? -36.467 -4.709 -37.802 1.00 57.69 965 GLU F N 1
ATOM 3236 C CA . GLU F 2 19 ? -35.285 -4.816 -36.962 1.00 51.35 965 GLU F CA 1
ATOM 3237 C C . GLU F 2 19 ? -35.342 -3.755 -35.856 1.00 45.30 965 GLU F C 1
ATOM 3238 O O . GLU F 2 19 ? -35.876 -2.656 -36.052 1.00 48.79 965 GLU F O 1
ATOM 3240 N N . VAL F 2 20 ? -34.814 -4.099 -34.688 1.00 41.34 966 VAL F N 1
ATOM 3241 C CA . VAL F 2 20 ? -34.806 -3.190 -33.554 1.00 44.75 966 VAL F CA 1
ATOM 3242 C C . VAL F 2 20 ? -33.434 -3.254 -32.890 1.00 43.74 966 VAL F C 1
ATOM 3243 O O . VAL F 2 20 ? -32.988 -4.336 -32.489 1.00 45.94 966 VAL F O 1
ATOM 3247 N N . ASN F 2 21 ? -32.755 -2.112 -32.791 1.00 38.98 967 ASN F N 1
ATOM 3248 C CA . ASN F 2 21 ? -31.414 -2.089 -32.194 1.00 40.08 967 ASN F CA 1
ATOM 3249 C C . ASN F 2 21 ? -31.302 -1.117 -31.011 1.00 42.22 967 ASN F C 1
ATOM 3250 O O . ASN F 2 21 ? -31.675 0.052 -31.110 1.00 40.29 967 ASN F O 1
ATOM 3253 N N . PHE F 2 22 ? -30.832 -1.617 -29.874 1.00 41.97 968 PHE F N 1
ATOM 3254 C CA . PHE F 2 22 ? -30.628 -0.767 -28.707 1.00 40.66 968 PHE F CA 1
ATOM 3255 C C . PHE F 2 22 ? -29.200 -0.281 -28.610 1.00 36.93 968 PHE F C 1
ATOM 3256 O O . PHE F 2 22 ? -28.254 -1.012 -28.882 1.00 44.46 968 PHE F O 1
ATOM 3264 N N . SER F 2 23 ? -29.067 0.973 -28.223 1.00 35.91 969 SER F N 1
ATOM 3265 C CA . SER F 2 23 ? -27.791 1.573 -27.930 1.00 35.08 969 SER F CA 1
ATOM 3266 C C . SER F 2 23 ? -27.850 2.246 -26.555 1.00 35.82 969 SER F C 1
ATOM 3267 O O . SER F 2 23 ? -28.660 3.136 -26.322 1.00 36.36 969 SER F O 1
ATOM 3270 N N . ASP F 2 24 ? -27.010 1.793 -25.635 1.00 38.45 970 ASP F N 1
ATOM 3271 C CA . ASP F 2 24 ? -27.050 2.321 -24.283 1.00 36.82 970 ASP F CA 1
ATOM 3272 C C . ASP F 2 24 ? -25.861 3.225 -23.965 1.00 33.01 970 ASP F C 1
ATOM 3273 O O . ASP F 2 24 ? -24.707 2.906 -24.257 1.00 38.29 970 ASP F O 1
ATOM 3278 N N . TYR F 2 25 ? -26.159 4.334 -23.320 1.00 28.31 971 TYR F N 1
ATOM 3279 C CA . TYR F 2 25 ? -25.167 5.275 -22.832 1.00 30.70 971 TYR F CA 1
ATOM 3280 C C . TYR F 2 25 ? -25.288 5.322 -21.332 1.00 35.81 971 TYR F C 1
ATOM 3281 O O . TYR F 2 25 ? -26.387 5.636 -20.809 1.00 34.44 971 TYR F O 1
ATOM 3290 N N . PRO F 2 26 ? -24.177 4.986 -20.640 1.00 30.86 972 PRO F N 1
ATOM 3291 C CA . PRO F 2 26 ? -24.027 5.096 -19.173 1.00 29.99 972 PRO F CA 1
ATOM 3292 C C . PRO F 2 26 ? -24.265 6.520 -18.692 1.00 31.94 972 PRO F C 1
ATOM 3293 O O . PRO F 2 26 ? -24.200 7.465 -19.491 1.00 33.08 972 PRO F O 1
ATOM 3297 N N . LYS F 2 27 ? -24.585 6.664 -17.412 1.00 32.05 973 LYS F N 1
ATOM 3298 C CA . LYS F 2 27 ? -24.774 7.975 -16.811 1.00 29.19 973 LYS F CA 1
ATOM 3299 C C . LYS F 2 27 ? -23.566 8.870 -17.079 1.00 38.82 973 LYS F C 1
ATOM 3300 O O . LYS F 2 27 ? -23.728 10.011 -17.534 1.00 40.01 973 LYS F O 1
ATOM 3306 N N . GLY F 2 28 ? -22.364 8.330 -16.843 1.00 38.86 974 GLY F N 1
ATOM 3307 C CA . GLY F 2 28 ? -21.125 9.082 -16.967 1.00 26.69 974 GLY F CA 1
ATOM 3308 C C . GLY F 2 28 ? -21.232 10.323 -16.095 1.00 37.53 974 GLY F C 1
ATOM 3309 O O . GLY F 2 28 ? -21.672 10.261 -14.923 1.00 32.61 974 GLY F O 1
ATOM 3310 N N . ASN F 2 29 ? -20.874 11.461 -16.678 1.00 34.62 975 ASN F N 1
ATOM 3311 C CA . ASN F 2 29 ? -21.001 12.723 -15.976 1.00 35.40 975 ASN F CA 1
ATOM 3312 C C . ASN F 2 29 ? -22.309 13.429 -16.328 1.00 36.98 975 ASN F C 1
ATOM 3313 O O . ASN F 2 29 ? -22.477 14.619 -16.042 1.00 41.53 975 ASN F O 1
ATOM 3318 N N . HIS F 2 30 ? -23.239 12.688 -16.934 1.00 36.02 976 HIS F N 1
ATOM 3319 C CA . HIS F 2 30 ? -24.556 13.241 -17.287 1.00 39.40 976 HIS F CA 1
ATOM 3320 C C . HIS F 2 30 ? -25.587 13.041 -16.178 1.00 38.65 976 HIS F C 1
ATOM 3321 O O . HIS F 2 30 ? -25.338 12.330 -15.193 1.00 34.23 976 HIS F O 1
ATOM 3328 N N . ASN F 2 31 ? -26.752 13.662 -16.333 1.00 36.66 977 ASN F N 1
ATOM 3329 C CA . ASN F 2 31 ? -27.726 13.630 -15.254 1.00 34.80 977 ASN F CA 1
ATOM 3330 C C . ASN F 2 31 ? -28.498 12.321 -15.155 1.00 35.54 977 ASN F C 1
ATOM 3331 O O . ASN F 2 31 ? -29.242 12.118 -14.189 1.00 40.01 977 ASN F O 1
ATOM 3336 N N . GLU F 2 32 ? -28.331 11.450 -16.152 1.00 31.85 978 GLU F N 1
ATOM 3337 C CA . GLU F 2 32 ? -29.100 10.203 -16.242 1.00 30.17 978 GLU F CA 1
ATOM 3338 C C . GLU F 2 32 ? -28.522 9.261 -17.308 1.00 25.83 978 GLU F C 1
ATOM 3339 O O . GLU F 2 32 ? -27.647 9.640 -18.103 1.00 25.09 978 GLU F O 1
ATOM 3345 N N . PHE F 2 33 ? -29.017 8.029 -17.301 1.00 35.17 979 PHE F N 1
ATOM 3346 C CA . PHE F 2 33 ? -28.779 7.058 -18.371 1.00 39.46 979 PHE F CA 1
ATOM 3347 C C . PHE F 2 33 ? -29.606 7.377 -19.619 1.00 30.56 979 PHE F C 1
ATOM 3348 O O . PHE F 2 33 ? -30.736 7.880 -19.519 1.00 27.87 979 PHE F O 1
ATOM 3356 N N . LEU F 2 34 ? -29.045 7.030 -20.775 1.00 30.71 980 LEU F N 1
ATOM 3357 C CA . LEU F 2 34 ? -29.701 7.237 -22.056 1.00 29.27 980 LEU F CA 1
ATOM 3358 C C . LEU F 2 34 ? -29.726 5.981 -22.918 1.00 28.75 980 LEU F C 1
ATOM 3359 O O . LEU F 2 34 ? -28.735 5.308 -23.043 1.00 32.45 980 LEU F O 1
ATOM 3364 N N . THR F 2 35 ? -30.851 5.679 -23.544 1.00 32.36 981 THR F N 1
ATOM 3365 C CA . THR F 2 35 ? -30.892 4.604 -24.527 1.00 33.73 981 THR F CA 1
ATOM 3366 C C . THR F 2 35 ? -31.475 5.130 -25.811 1.00 27.76 981 THR F C 1
ATOM 3367 O O . THR F 2 35 ? -32.441 5.859 -25.803 1.00 33.60 981 THR F O 1
ATOM 3371 N N . ILE F 2 36 ? -30.838 4.831 -26.922 1.00 34.71 982 ILE F N 1
ATOM 3372 C CA . ILE F 2 36 ? -31.436 5.097 -28.220 1.00 31.12 982 ILE F CA 1
ATOM 3373 C C . ILE F 2 36 ? -31.899 3.760 -28.747 1.00 30.17 982 ILE F C 1
ATOM 3374 O O . ILE F 2 36 ? -31.184 2.775 -28.604 1.00 28.68 982 ILE F O 1
ATOM 3379 N N . VAL F 2 37 ? -33.108 3.694 -29.289 1.00 28.92 983 VAL F N 1
ATOM 3380 C CA . VAL F 2 37 ? -33.564 2.478 -29.944 1.00 31.28 983 VAL F CA 1
ATOM 3381 C C . VAL F 2 37 ? -33.975 2.759 -31.391 1.00 31.41 983 VAL F C 1
ATOM 3382 O O . VAL F 2 37 ? -34.778 3.658 -31.643 1.00 27.76 983 VAL F O 1
ATOM 3386 N N . THR F 2 38 ? -33.411 2.003 -32.341 1.00 34.15 984 THR F N 1
ATOM 3387 C CA . THR F 2 38 ? -33.777 2.139 -33.762 1.00 40.82 984 THR F CA 1
ATOM 3388 C C . THR F 2 38 ? -34.739 1.052 -34.242 1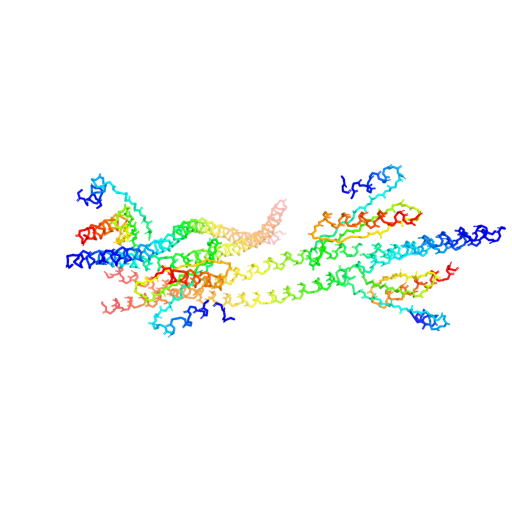.00 43.24 984 THR F C 1
ATOM 3389 O O . THR F 2 38 ? -34.586 -0.126 -33.893 1.00 45.80 984 THR F O 1
ATOM 3393 N N . LEU F 2 39 ? -35.713 1.461 -35.053 1.00 35.86 985 LEU F N 1
ATOM 3394 C CA . LEU F 2 39 ? -36.750 0.564 -35.570 1.00 42.13 985 LEU F CA 1
ATOM 3395 C C . LEU F 2 39 ? -36.719 0.569 -37.097 1.00 46.84 985 LEU F C 1
ATOM 3396 O O . LEU F 2 39 ? -36.998 1.616 -37.698 1.00 43.17 985 LEU F O 1
ATOM 3401 N N . SER F 2 40 ? -36.408 -0.562 -37.740 1.00 38.73 986 SER F N 1
ATOM 3402 C CA . SER F 2 40 ? -36.325 -0.554 -39.211 1.00 44.92 986 SER F CA 1
ATOM 3403 C C . SER F 2 40 ? -37.723 -0.663 -39.850 1.00 53.67 986 SER F C 1
ATOM 3404 O O . SER F 2 40 ? -37.970 -1.505 -40.728 1.00 49.47 986 SER F O 1
ATOM 3407 N N . THR F 2 41 ? -38.615 0.230 -39.420 1.00 38.61 987 THR F N 1
ATOM 3408 C CA . THR F 2 41 ? -39.968 0.280 -39.920 1.00 47.07 987 THR F CA 1
ATOM 3409 C C . THR F 2 41 ? -40.022 1.230 -41.122 1.00 52.90 987 THR F C 1
ATOM 3410 O O . THR F 2 41 ? -38.984 1.710 -41.574 1.00 52.92 987 THR F O 1
ATOM 3414 N N . HIS F 2 42 ? -41.221 1.466 -41.659 1.00 54.96 988 HIS F N 1
ATOM 3415 C CA . HIS F 2 42 ? -41.407 2.370 -42.793 1.00 43.02 988 HIS F CA 1
ATOM 3416 C C . HIS F 2 42 ? -42.495 3.414 -42.470 1.00 45.87 988 HIS F C 1
ATOM 3417 O O . HIS F 2 42 ? -43.684 3.106 -42.535 1.00 61.91 988 HIS F O 1
ATOM 3424 N N . PRO F 2 43 ? -42.108 4.658 -42.139 1.00 43.01 989 PRO F N 1
ATOM 3425 C CA . PRO F 2 43 ? -40.733 5.163 -42.040 1.00 42.58 989 PRO F CA 1
ATOM 3426 C C . PRO F 2 43 ? -40.033 4.673 -40.789 1.00 45.70 989 PRO F C 1
ATOM 3427 O O . PRO F 2 43 ? -40.692 4.454 -39.765 1.00 53.02 989 PRO F O 1
ATOM 3431 N N . PRO F 2 44 ? -38.705 4.531 -40.868 1.00 51.01 990 PRO F N 1
ATOM 3432 C CA . PRO F 2 44 ? -37.893 4.060 -39.748 1.00 44.38 990 PRO F CA 1
ATOM 3433 C C . PRO F 2 44 ? -37.998 5.030 -38.590 1.00 37.53 990 PRO F C 1
ATOM 3434 O O . PRO F 2 44 ? -38.290 6.213 -38.805 1.00 35.17 990 PRO F O 1
ATOM 3438 N N . GLN F 2 45 ? -37.777 4.535 -37.378 1.00 35.53 991 GLN F N 1
ATOM 3439 C CA . GLN F 2 45 ? -37.874 5.374 -36.197 1.00 40.15 991 GLN F CA 1
ATOM 3440 C C . GLN F 2 45 ? -36.569 5.341 -35.401 1.00 35.17 991 GLN F C 1
ATOM 3441 O O . GLN F 2 45 ? -35.878 4.316 -35.344 1.00 32.79 991 GLN F O 1
ATOM 3447 N N . ILE F 2 46 ? -36.257 6.470 -34.780 1.00 34.67 992 ILE F N 1
ATOM 3448 C CA . ILE F 2 46 ? -35.127 6.561 -33.872 1.00 38.39 992 ILE F CA 1
ATOM 3449 C C . ILE F 2 46 ? -35.650 7.177 -32.585 1.00 36.78 992 ILE F C 1
ATOM 3450 O O . ILE F 2 46 ? -35.842 8.394 -32.492 1.00 34.04 992 ILE F O 1
ATOM 3454 N N . CYS F 2 47 ? -35.908 6.316 -31.606 1.00 29.97 993 CYS F N 1
ATOM 3455 C CA . CYS F 2 47 ? -36.514 6.733 -30.366 1.00 29.18 993 CYS F CA 1
ATOM 3456 C C . CYS F 2 47 ? -35.449 6.745 -29.283 1.00 31.87 993 CYS F C 1
ATOM 3457 O O . CYS F 2 47 ? -34.341 6.243 -29.482 1.00 29.09 993 CYS F O 1
ATOM 3460 N N . HIS F 2 48 ? -35.767 7.354 -28.150 1.00 33.29 994 HIS F N 1
ATOM 3461 C CA . HIS F 2 48 ? -34.835 7.367 -27.028 1.00 37.01 994 HIS F CA 1
ATOM 3462 C C . HIS F 2 48 ? -35.582 7.209 -25.708 1.00 35.99 994 HIS F C 1
ATOM 3463 O O . HIS F 2 48 ? -36.819 7.348 -25.637 1.00 26.72 994 HIS F O 1
ATOM 3470 N N . GLY F 2 49 ? -34.813 6.939 -24.660 1.00 32.16 995 GLY F N 1
ATOM 3471 C CA . GLY F 2 49 ? -35.362 6.810 -23.328 1.00 35.84 995 GLY F CA 1
ATOM 3472 C C . GLY F 2 49 ? -34.311 7.154 -22.295 1.00 37.68 995 GLY F C 1
ATOM 3473 O O . GLY F 2 49 ? -33.112 6.935 -22.504 1.00 31.58 995 GLY F O 1
ATOM 3474 N N . VAL F 2 50 ? -34.754 7.683 -21.163 1.00 32.88 996 VAL F N 1
ATOM 3475 C CA . VAL F 2 50 ? -33.802 8.029 -20.123 1.00 40.34 996 VAL F CA 1
ATOM 3476 C C . VAL F 2 50 ? -34.177 7.267 -18.857 1.00 38.28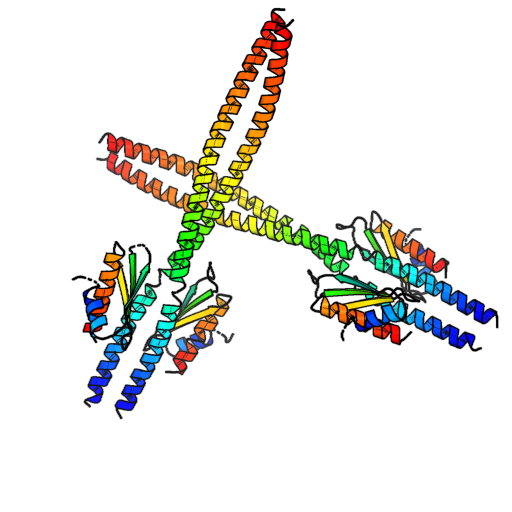 996 VAL F C 1
ATOM 3477 O O . VAL F 2 50 ? -35.296 6.758 -18.746 1.00 30.46 996 VAL F O 1
ATOM 3481 N N . GLY F 2 51 ? -33.219 7.119 -17.946 1.00 35.76 997 GLY F N 1
ATOM 3482 C CA . GLY F 2 51 ? -33.505 6.459 -16.680 1.00 35.36 997 GLY F CA 1
ATOM 3483 C C . GLY F 2 51 ? -32.393 6.547 -15.637 1.00 45.90 997 GLY F C 1
ATOM 3484 O O . GLY F 2 51 ? -31.346 7.168 -15.878 1.00 32.89 997 GLY F O 1
ATOM 3485 N N . LYS F 2 52 ? -32.625 5.920 -14.481 1.00 46.19 998 LYS F N 1
ATOM 3486 C CA . LYS F 2 52 ? -31.648 5.872 -13.399 1.00 38.55 998 LYS F CA 1
ATOM 3487 C C . LYS F 2 52 ? -30.818 4.599 -13.542 1.00 47.08 998 LYS F C 1
ATOM 3488 O O . LYS F 2 52 ? -29.891 4.353 -12.768 1.00 45.67 998 LYS F O 1
ATOM 3490 N N . SER F 2 53 ? -31.176 3.793 -14.543 1.00 49.09 999 SER F N 1
ATOM 3491 C CA . SER F 2 53 ? -30.422 2.592 -14.914 1.00 47.76 999 SER F CA 1
ATOM 3492 C C . SER F 2 53 ? -30.570 2.276 -16.421 1.00 37.52 999 SER F C 1
ATOM 3493 O O . SER F 2 53 ? -31.508 2.741 -17.059 1.00 35.43 999 SER F O 1
ATOM 3496 N N . SER F 2 54 ? -29.651 1.485 -16.966 1.00 32.13 1000 SER F N 1
ATOM 3497 C CA . SER F 2 54 ? -29.731 1.031 -18.343 1.00 26.50 1000 SER F CA 1
ATOM 3498 C C . SER F 2 54 ? -31.031 0.258 -18.598 1.00 45.64 1000 SER F C 1
ATOM 3499 O O . SER F 2 54 ? -31.579 0.299 -19.714 1.00 46.14 1000 SER F O 1
ATOM 3501 N N . GLU F 2 55 ? -31.496 -0.465 -17.576 1.00 39.48 1001 GLU F N 1
ATOM 3502 C CA . GLU F 2 55 ? -32.741 -1.214 -17.650 1.00 38.57 1001 GLU F CA 1
ATOM 3503 C C . GLU F 2 55 ? -33.909 -0.247 -17.790 1.00 42.95 1001 GLU F C 1
ATOM 3504 O O . GLU F 2 55 ? -34.816 -0.406 -18.639 1.00 34.62 1001 GLU F O 1
ATOM 3506 N N . GLU F 2 56 ? -33.883 0.773 -16.949 1.00 39.85 1002 GLU F N 1
ATOM 3507 C CA . GLU F 2 56 ? -34.949 1.745 -16.994 1.00 34.52 1002 GLU F CA 1
ATOM 3508 C C . GLU F 2 56 ? -34.927 2.521 -18.292 1.00 42.92 1002 GLU F C 1
ATOM 3509 O O . GLU F 2 56 ? -35.982 2.735 -18.898 1.00 41.42 1002 GLU F O 1
ATOM 3515 N N . SER F 2 57 ? -33.736 2.887 -18.768 1.00 33.25 1003 SER F N 1
ATOM 3516 C CA . SER F 2 57 ? -33.695 3.725 -19.960 1.00 39.41 1003 SER F CA 1
ATOM 3517 C C . SER F 2 57 ? -34.126 2.874 -21.147 1.00 33.78 1003 SER F C 1
ATOM 3518 O O . SER F 2 57 ? -34.840 3.357 -22.027 1.00 37.17 1003 SER F O 1
ATOM 3521 N N . GLN F 2 58 ? -33.747 1.598 -21.145 1.00 34.94 1004 GLN F N 1
ATOM 3522 C CA . GLN F 2 58 ? -34.200 0.688 -22.192 1.00 31.19 1004 GLN F CA 1
ATOM 3523 C C . GLN F 2 58 ? -35.735 0.538 -22.195 1.00 36.54 1004 GLN F C 1
ATOM 3524 O O . GLN F 2 58 ? -36.363 0.559 -23.259 1.00 32.76 1004 GLN F O 1
ATOM 3530 N N . ASN F 2 59 ? -36.351 0.418 -21.022 1.00 36.07 1005 ASN F N 1
ATOM 3531 C CA . ASN F 2 59 ? -37.803 0.285 -21.022 1.00 39.03 1005 ASN F CA 1
ATOM 3532 C C . ASN F 2 59 ? -38.483 1.590 -21.422 1.00 34.48 1005 ASN F C 1
ATOM 3533 O O . ASN F 2 59 ? -39.515 1.571 -22.093 1.00 33.41 1005 ASN F O 1
ATOM 3538 N N . ASP F 2 60 ? -37.901 2.719 -21.029 1.00 29.06 1006 ASP F N 1
ATOM 3539 C CA . ASP F 2 60 ? -38.442 4.016 -21.413 1.00 31.77 1006 ASP F CA 1
ATOM 3540 C C . ASP F 2 60 ? -38.379 4.167 -22.945 1.00 37.08 1006 ASP F C 1
ATOM 3541 O O . ASP F 2 60 ? -39.331 4.645 -23.585 1.00 33.76 1006 ASP F O 1
ATOM 3546 N N . ALA F 2 61 ? -37.273 3.703 -23.527 1.00 32.22 1007 ALA F N 1
ATOM 3547 C CA . ALA F 2 61 ? -37.082 3.764 -24.970 1.00 35.39 1007 ALA F CA 1
ATOM 3548 C C . ALA F 2 61 ? -38.101 2.890 -25.676 1.00 35.18 1007 ALA F C 1
ATOM 3549 O O . ALA F 2 61 ? -38.760 3.341 -26.617 1.00 33.17 1007 ALA F O 1
ATOM 3551 N N . ALA F 2 62 ? -38.203 1.641 -25.220 1.00 37.07 1008 ALA F N 1
ATOM 3552 C CA . ALA F 2 62 ? -39.138 0.666 -25.772 1.00 33.15 1008 ALA F CA 1
ATOM 3553 C C . ALA F 2 62 ? -40.538 1.206 -25.750 1.00 32.75 1008 ALA F C 1
ATOM 3554 O O . ALA F 2 62 ? -41.297 1.096 -26.726 1.00 38.58 1008 ALA F O 1
ATOM 3556 N N . SER F 2 63 ? -40.866 1.826 -24.635 1.00 32.67 1009 SER F N 1
ATOM 3557 C CA . SER F 2 63 ? -42.170 2.416 -24.468 1.00 31.83 1009 SER F CA 1
ATOM 3558 C C . SER F 2 63 ? -42.407 3.518 -25.489 1.00 34.83 1009 SER F C 1
ATOM 3559 O O . SER F 2 63 ? -43.466 3.554 -26.134 1.00 38.78 1009 SER F O 1
ATOM 3562 N N A ASN F 2 64 ? -41.432 4.397 -25.667 0.47 31.26 1010 ASN F N 1
ATOM 3563 N N B ASN F 2 64 ? -41.429 4.421 -25.627 0.53 31.08 1010 ASN F N 1
ATOM 3564 C CA A ASN F 2 64 ? -41.627 5.487 -26.609 0.47 32.13 1010 ASN F CA 1
ATOM 3565 C CA B ASN F 2 64 ? -41.469 5.505 -26.621 0.53 32.10 1010 ASN F CA 1
ATOM 3566 C C A ASN F 2 64 ? -41.738 4.964 -28.055 0.47 32.88 1010 ASN F C 1
ATOM 3567 C C B ASN F 2 64 ? -41.730 4.956 -28.027 0.53 33.06 1010 ASN F C 1
ATOM 3568 O O A ASN F 2 64 ? -42.519 5.488 -28.874 0.47 33.63 1010 ASN F O 1
ATOM 3569 O O B ASN F 2 64 ? -42.582 5.456 -28.787 0.53 33.67 1010 ASN F O 1
ATOM 3578 N N . ALA F 2 65 ? -41.003 3.893 -28.342 1.00 29.69 1011 ALA F N 1
ATOM 3579 C CA . ALA F 2 65 ? -41.140 3.204 -29.602 1.00 27.00 1011 ALA F CA 1
ATOM 3580 C C . ALA F 2 65 ? -42.583 2.670 -29.795 1.00 37.41 1011 ALA F C 1
ATOM 3581 O O . ALA F 2 65 ? -43.182 2.897 -30.861 1.00 38.50 1011 ALA F O 1
ATOM 3583 N N . LEU F 2 66 ? -43.140 1.979 -28.785 1.00 31.36 1012 LEU F N 1
ATOM 3584 C CA . LEU F 2 66 ? -44.518 1.447 -28.875 1.00 33.66 1012 LEU F CA 1
ATOM 3585 C C . LEU F 2 66 ? -45.579 2.537 -29.033 1.00 31.82 1012 LEU F C 1
ATOM 3586 O O . LEU F 2 66 ? -46.522 2.410 -29.848 1.00 27.20 1012 LEU F O 1
ATOM 3591 N N . LYS F 2 67 ? -45.416 3.630 -28.293 1.00 32.14 1013 LYS F N 1
ATOM 3592 C CA . LYS F 2 67 ? -46.346 4.743 -28.464 1.00 33.84 1013 LYS F CA 1
ATOM 3593 C C . LYS F 2 67 ? -46.316 5.259 -29.905 1.00 38.49 1013 LYS F C 1
ATOM 3594 O O . LYS F 2 67 ? -47.379 5.379 -30.555 1.00 37.13 1013 LYS F O 1
ATOM 3597 N N . ILE F 2 68 ? -45.108 5.521 -30.424 1.00 39.10 1014 ILE F N 1
ATOM 3598 C CA . ILE F 2 68 ? -45.023 6.037 -31.792 1.00 31.42 1014 ILE F CA 1
ATOM 3599 C C . ILE F 2 68 ? -45.636 5.037 -32.806 1.00 43.23 1014 ILE F C 1
ATOM 3600 O O . ILE F 2 68 ? -46.446 5.450 -33.671 1.00 34.05 1014 ILE F O 1
ATOM 3605 N N . LEU F 2 69 ? -45.303 3.743 -32.680 1.00 38.16 1015 LEU F N 1
ATOM 3606 C CA . LEU F 2 69 ? -45.862 2.736 -33.586 1.00 37.18 1015 LEU F CA 1
ATOM 3607 C C . LEU F 2 69 ? -47.393 2.718 -33.563 1.00 48.78 1015 LEU F C 1
ATOM 3608 O O . LEU F 2 69 ? -48.038 2.593 -34.614 1.00 48.70 1015 LEU F O 1
ATOM 3613 N N . SER F 2 70 ? -47.980 2.853 -32.374 1.00 42.44 1016 SER F N 1
ATOM 3614 C CA . SER F 2 70 ? -49.432 2.874 -32.299 1.00 37.16 1016 SER F CA 1
ATOM 3615 C C . SER F 2 70 ? -50.002 4.153 -32.920 1.00 43.26 1016 SER F C 1
ATOM 3616 O O . SER F 2 70 ? -51.097 4.122 -33.483 1.00 41.56 1016 SER F O 1
ATOM 3619 N N . LYS F 2 71 ? -49.272 5.269 -32.852 1.00 46.19 1017 LYS F N 1
ATOM 3620 C CA . LYS F 2 71 ? -49.837 6.524 -33.383 1.00 42.16 1017 LYS F CA 1
ATOM 3621 C C . LYS F 2 71 ? -49.821 6.629 -34.911 1.00 43.62 1017 LYS F C 1
ATOM 3622 O O . LYS F 2 71 ? -50.431 7.529 -35.480 1.00 52.78 1017 LYS F O 1
ATOM 3626 N N . LEU F 2 72 ? -49.146 5.706 -35.581 1.00 48.06 1018 LEU F N 1
ATOM 3627 C CA . LEU F 2 72 ? -49.064 5.752 -37.028 1.00 38.05 1018 LEU F CA 1
ATOM 3628 C C . LEU F 2 72 ? -50.320 5.139 -37.642 1.00 58.62 1018 LEU F C 1
ATOM 3629 O O . LEU F 2 72 ? -50.279 4.580 -38.742 1.00 70.08 1018 LEU F O 1
ATOM 3634 N N . GLY G 2 3 ? -49.523 22.982 19.140 1.00 65.05 949 GLY G N 1
ATOM 3635 C CA . GLY G 2 3 ? -50.634 22.051 19.227 1.00 58.89 949 GLY G CA 1
ATOM 3636 C C . GLY G 2 3 ? -50.245 20.577 19.192 1.00 56.70 949 GLY G C 1
ATOM 3637 O O . GLY G 2 3 ? -51.095 19.703 19.393 1.00 55.73 949 GLY G O 1
ATOM 3638 N N . SER G 2 4 ? -48.967 20.290 18.946 1.00 44.82 950 SER G N 1
ATOM 3639 C CA . SER G 2 4 ? -48.511 18.904 18.886 1.00 47.19 950 SER G CA 1
ATOM 3640 C C . SER G 2 4 ? -48.409 18.282 20.273 1.00 52.10 950 SER G C 1
ATOM 3641 O O . SER G 2 4 ? -48.185 18.984 21.271 1.00 45.66 950 SER G O 1
ATOM 3652 N N . LYS G 2 6 ? -45.990 16.846 21.637 1.00 39.71 952 LYS G N 1
ATOM 3653 C CA . LYS G 2 6 ? -44.797 17.277 22.359 1.00 36.22 952 LYS G CA 1
ATOM 3654 C C . LYS G 2 6 ? -45.019 18.566 23.122 1.00 41.21 952 LYS G C 1
ATOM 3655 O O . LYS G 2 6 ? -44.541 18.720 24.252 1.00 47.66 952 LYS G O 1
ATOM 3661 N N . GLU G 2 7 ? -45.746 19.491 22.504 1.00 47.55 953 GLU G N 1
ATOM 3662 C CA . GLU G 2 7 ? -45.986 20.798 23.101 1.00 41.29 953 GLU G CA 1
ATOM 3663 C C . GLU G 2 7 ? -46.947 20.683 24.278 1.00 38.28 953 GLU G C 1
ATOM 3664 O O . GLU G 2 7 ? -46.851 21.444 25.245 1.00 42.29 953 GLU G O 1
ATOM 3666 N N . GLN G 2 8 ? -47.890 19.752 24.170 1.00 38.13 954 GLN G N 1
ATOM 3667 C CA . GLN G 2 8 ? -48.860 19.489 25.227 1.00 40.38 954 GLN G CA 1
ATOM 3668 C C . GLN G 2 8 ? -48.165 18.970 26.470 1.00 38.50 954 GLN G C 1
ATOM 3669 O O . GLN G 2 8 ? -48.438 19.420 27.586 1.00 35.32 954 GLN G O 1
ATOM 3675 N N . LEU G 2 9 ? -47.258 18.023 26.257 1.00 42.36 955 LEU G N 1
ATOM 3676 C CA . LEU G 2 9 ? -46.487 17.429 27.332 1.00 40.55 955 LEU G CA 1
ATOM 3677 C C . LEU G 2 9 ? -45.618 18.493 27.996 1.00 30.81 955 LEU G C 1
ATOM 3678 O O . LEU G 2 9 ? -45.427 18.465 29.204 1.00 39.61 955 LEU G O 1
ATOM 3683 N N . LEU G 2 10 ? -45.086 19.430 27.221 1.00 32.47 956 LEU G N 1
ATOM 3684 C CA . LEU G 2 10 ? -44.270 20.482 27.828 1.00 43.84 956 LEU G CA 1
ATOM 3685 C C . LEU G 2 10 ? -45.103 21.522 28.595 1.00 36.49 956 LEU G C 1
ATOM 3686 O O . LEU G 2 10 ? -44.687 21.999 29.666 1.00 34.14 956 LEU G O 1
ATOM 3691 N N . TYR G 2 11 ? -46.277 21.847 28.061 1.00 38.91 957 TYR G N 1
ATOM 3692 C CA . TYR G 2 11 ? -47.237 22.675 28.772 1.00 31.90 957 TYR G CA 1
ATOM 3693 C C . TYR G 2 11 ? -47.526 22.016 30.137 1.00 36.15 957 TYR G C 1
ATOM 3694 O O . TYR G 2 11 ? -47.457 22.669 31.191 1.00 32.89 957 TYR G O 1
ATOM 3703 N N . LEU G 2 12 ? -47.799 20.713 30.109 1.00 35.02 958 LEU G N 1
ATOM 3704 C CA . LEU G 2 12 ? -48.108 19.959 31.318 1.00 41.16 958 LEU G CA 1
ATOM 3705 C C . LEU G 2 12 ? -46.905 19.889 32.293 1.00 43.65 958 LEU G C 1
ATOM 3706 O O . LEU G 2 12 ? -47.079 19.939 33.520 1.00 38.06 958 LEU G O 1
ATOM 3711 N N . SER G 2 13 ? -45.688 19.818 31.768 1.00 34.76 959 SER G N 1
ATOM 3712 C CA . SER G 2 13 ? -44.539 19.729 32.655 1.00 36.18 959 SER G CA 1
ATOM 3713 C C . SER G 2 13 ? -44.287 21.060 33.352 1.00 40.50 959 SER G C 1
ATOM 3714 O O . SER G 2 13 ? -43.823 21.078 34.496 1.00 38.76 959 SER G O 1
ATOM 3717 N N . LYS G 2 14 ? -44.544 22.164 32.642 1.00 39.53 960 LYS G N 1
ATOM 3718 C CA . LYS G 2 14 ? -44.484 23.500 33.236 1.00 30.59 960 LYS G CA 1
ATOM 3719 C C . LYS G 2 14 ? -45.605 23.683 34.264 1.00 38.21 960 LYS G C 1
ATOM 3720 O O . LYS G 2 14 ? -45.399 24.268 35.324 1.00 37.94 960 LYS G O 1
ATOM 3723 N N . LEU G 2 15 ? -46.776 23.127 33.969 1.00 42.77 961 LEU G N 1
ATOM 3724 C CA . LEU G 2 15 ? -47.957 23.341 34.801 1.00 40.40 961 LEU G CA 1
ATOM 3725 C C . LEU G 2 15 ? -47.846 22.617 36.128 1.00 43.14 961 LEU G C 1
ATOM 3726 O O . LEU G 2 15 ? -48.222 23.148 37.170 1.00 55.16 961 LEU G O 1
ATOM 3731 N N . LEU G 2 16 ? -47.342 21.391 36.071 1.00 51.50 962 LEU G N 1
ATOM 3732 C CA . LEU G 2 16 ? -47.253 20.513 37.231 1.00 42.45 962 LEU G CA 1
ATOM 3733 C C . LEU G 2 16 ? -45.823 20.398 37.731 1.00 43.33 962 LEU G C 1
ATOM 3734 O O . LEU G 2 16 ? -45.531 19.546 38.565 1.00 44.21 962 LEU G O 1
ATOM 3739 N N . ASP G 2 17 ? -44.927 21.212 37.174 1.00 50.77 963 ASP G N 1
ATOM 3740 C CA . ASP G 2 17 ? -43.538 21.276 37.640 1.00 57.36 963 ASP G CA 1
ATOM 3741 C C . ASP G 2 17 ? -42.808 19.916 37.646 1.00 57.40 963 ASP G C 1
ATOM 3742 O O . ASP G 2 17 ? -42.324 19.476 38.695 1.00 64.39 963 ASP G O 1
ATOM 3747 N N . PHE G 2 18 ? -42.750 19.238 36.498 1.00 49.07 964 PHE G N 1
ATOM 3748 C CA . PHE G 2 18 ? -41.842 18.092 36.367 1.00 44.76 964 PHE G CA 1
ATOM 3749 C C . PHE G 2 18 ? -40.941 18.257 35.147 1.00 53.80 964 PHE G C 1
ATOM 3750 O O . PHE G 2 18 ? -41.262 18.994 34.207 1.00 51.76 964 PHE G O 1
ATOM 3758 N N . GLU G 2 19 ? -39.791 17.596 35.185 1.00 48.98 965 GLU G N 1
ATOM 3759 C CA . GLU G 2 19 ? -38.836 17.708 34.101 1.00 49.28 965 GLU G CA 1
ATOM 3760 C C . GLU G 2 19 ? -39.208 16.706 33.017 1.00 47.69 965 GLU G C 1
ATOM 3761 O O . GLU G 2 19 ? -39.812 15.664 33.299 1.00 49.77 965 GLU G O 1
ATOM 3763 N N . VAL G 2 20 ? -38.884 17.064 31.779 1.00 39.84 966 VAL G N 1
ATOM 3764 C CA . VAL G 2 20 ? -39.114 16.224 30.624 1.00 35.33 966 VAL G CA 1
ATOM 3765 C C . VAL G 2 20 ? -37.819 16.234 29.860 1.00 43.14 966 VAL G C 1
ATOM 3766 O O . VAL G 2 20 ? -37.361 17.298 29.444 1.00 52.80 966 VAL G O 1
ATOM 3770 N N . ASN G 2 21 ? -37.207 15.075 29.661 1.00 44.28 967 ASN G N 1
ATOM 3771 C CA . ASN G 2 21 ? -35.962 15.083 28.895 1.00 52.63 967 ASN G CA 1
ATOM 3772 C C . ASN G 2 21 ? -36.087 14.164 27.697 1.00 41.03 967 ASN G C 1
ATOM 3773 O O . ASN G 2 21 ? -36.437 12.992 27.838 1.00 43.81 967 ASN G O 1
ATOM 3776 N N . PHE G 2 22 ? -35.834 14.719 26.515 1.00 49.38 968 PHE G N 1
ATOM 3777 C CA . PHE G 2 22 ? -35.883 13.948 25.274 1.00 48.15 968 PHE G CA 1
ATOM 3778 C C . PHE G 2 22 ? -34.495 13.429 24.868 1.00 47.50 968 PHE G C 1
ATOM 3779 O O . PHE G 2 22 ? -33.510 14.169 24.872 1.00 49.77 968 PHE G O 1
ATOM 3787 N N . SER G 2 23 ? -34.439 12.171 24.451 1.00 52.04 969 SER G N 1
ATOM 3788 C CA . SER G 2 23 ? -33.222 11.587 23.905 1.00 51.73 969 SER G CA 1
ATOM 3789 C C . SER G 2 23 ? -33.561 10.995 22.561 1.00 45.66 969 SER G C 1
ATOM 3790 O O . SER G 2 23 ? -34.432 10.134 22.442 1.00 43.15 969 SER G O 1
ATOM 3793 N N . ASP G 2 24 ? -32.884 11.502 21.545 1.00 50.18 970 ASP G N 1
ATOM 3794 C CA . ASP G 2 24 ? -33.131 11.084 20.192 1.00 52.70 970 ASP G CA 1
ATOM 3795 C C . ASP G 2 24 ? -32.004 10.212 19.683 1.00 51.35 970 ASP G C 1
ATOM 3796 O O . ASP G 2 24 ? -30.827 10.464 19.925 1.00 51.36 970 ASP G O 1
ATOM 3801 N N . TYR G 2 25 ? -32.402 9.156 18.998 1.00 57.88 971 TYR G N 1
ATOM 3802 C CA . TYR G 2 25 ? -31.493 8.250 18.339 1.00 54.84 971 TYR G CA 1
ATOM 3803 C C . TYR G 2 25 ? -31.847 8.315 16.864 1.00 54.95 971 TYR G C 1
ATOM 3804 O O . TYR G 2 25 ? -32.978 7.959 16.466 1.00 46.76 971 TYR G O 1
ATOM 3813 N N . PRO G 2 26 ? -30.873 8.756 16.049 1.00 60.65 972 PRO G N 1
ATOM 3814 C CA . PRO G 2 26 ? -31.012 8.808 14.590 1.00 62.65 972 PRO G CA 1
ATOM 3815 C C . PRO G 2 26 ? -31.357 7.433 14.024 1.00 59.97 972 PRO G C 1
ATOM 3816 O O . PRO G 2 26 ? -31.112 6.420 14.699 1.00 53.55 972 PRO G O 1
ATOM 3820 N N . LYS G 2 27 ? -31.982 7.403 12.845 1.00 57.98 973 LYS G N 1
ATOM 3821 C CA . LYS G 2 27 ? -32.334 6.136 12.214 1.00 61.80 973 LYS G CA 1
ATOM 3822 C C . LYS G 2 27 ? -31.088 5.259 12.108 1.00 63.71 973 LYS G C 1
ATOM 3823 O O . LYS G 2 27 ? -31.103 4.090 12.520 1.00 56.72 973 LYS G O 1
ATOM 3825 N N . GLY G 2 28 ? -30.008 5.844 11.586 1.00 61.31 974 GLY G N 1
ATOM 3826 C CA . GLY G 2 28 ? -28.769 5.117 11.379 1.00 62.70 974 GLY G CA 1
ATOM 3827 C C . GLY G 2 28 ? -29.016 3.864 10.561 1.00 60.96 974 GLY G C 1
ATOM 3828 O O . GLY G 2 28 ? -29.681 3.904 9.513 1.00 68.12 974 GLY G O 1
ATOM 3829 N N . ASN G 2 29 ? -28.508 2.739 11.054 1.00 53.69 975 ASN G N 1
ATOM 3830 C CA . ASN G 2 29 ? -28.732 1.472 10.379 1.00 56.73 975 ASN G CA 1
ATOM 3831 C C . ASN G 2 29 ? -29.954 0.745 10.947 1.00 58.79 975 ASN G C 1
ATOM 3832 O O . ASN G 2 29 ? -30.171 -0.438 10.666 1.00 63.71 975 ASN G O 1
ATOM 3837 N N . HIS G 2 30 ? -30.754 1.453 11.743 1.00 54.75 976 HIS G N 1
ATOM 3838 C CA . HIS G 2 30 ? -31.986 0.873 12.265 1.00 54.92 976 HIS G CA 1
ATOM 3839 C C . HIS G 2 30 ? -33.197 1.211 11.398 1.00 57.73 976 HIS G C 1
ATOM 3840 O O . HIS G 2 30 ? -33.131 2.087 10.531 1.00 61.22 976 HIS G O 1
ATOM 3847 N N . ASN G 2 31 ? -34.317 0.554 11.683 1.00 63.90 977 ASN G N 1
ATOM 3848 C CA . ASN G 2 31 ? -35.515 0.682 10.858 1.00 66.23 977 ASN G CA 1
ATOM 3849 C C . ASN G 2 31 ? -36.280 1.983 11.101 1.00 65.49 977 ASN G C 1
ATOM 3850 O O . ASN G 2 31 ? -37.214 2.290 10.366 1.00 69.42 977 ASN G O 1
ATOM 3852 N N . GLU G 2 32 ? -35.882 2.754 12.112 1.00 64.62 978 GLU G N 1
ATOM 3853 C CA . GLU G 2 32 ? -36.609 3.979 12.440 1.00 62.32 978 GLU G CA 1
ATOM 3854 C C . GLU G 2 32 ? -35.833 4.881 13.395 1.00 61.86 978 GLU G C 1
ATOM 3855 O O . GLU G 2 32 ? -34.845 4.468 14.020 1.00 55.98 978 GLU G O 1
ATOM 3861 N N . PHE G 2 33 ? -36.297 6.121 13.503 1.00 54.00 979 PHE G N 1
ATOM 3862 C CA . PHE G 2 33 ? -35.820 7.003 14.547 1.00 55.75 979 PHE G CA 1
ATOM 3863 C C . PHE G 2 33 ? -36.443 6.555 15.861 1.00 52.94 979 PHE G C 1
ATOM 3864 O O . PHE G 2 33 ? -37.617 6.108 15.915 1.00 41.93 979 PHE G O 1
ATOM 3872 N N . LEU G 2 34 ? -35.679 6.726 16.931 1.00 49.15 980 LEU G N 1
ATOM 3873 C CA . LEU G 2 34 ? -36.188 6.357 18.236 1.00 46.16 980 LEU G CA 1
ATOM 3874 C C . LEU G 2 34 ? -36.048 7.511 19.192 1.00 44.92 980 LEU G C 1
ATOM 3875 O O . LEU G 2 34 ? -35.004 8.154 19.253 1.00 43.68 980 LEU G O 1
ATOM 3880 N N . THR G 2 35 ? -37.095 7.758 19.961 1.00 42.47 981 THR G N 1
ATOM 3881 C CA . THR G 2 35 ? -37.007 8.733 21.033 1.00 44.83 981 THR G CA 1
ATOM 3882 C C . THR G 2 35 ? -37.397 8.095 22.355 1.00 46.78 981 THR G C 1
ATOM 3883 O O . THR G 2 35 ? -38.432 7.410 22.465 1.00 37.00 981 THR G O 1
ATOM 3887 N N . ILE G 2 36 ? -36.525 8.305 23.339 1.00 41.54 982 ILE G N 1
ATOM 3888 C CA . ILE G 2 36 ? -36.816 7.978 24.720 1.00 45.56 982 ILE G CA 1
ATOM 3889 C C . ILE G 2 36 ? -37.130 9.299 25.415 1.00 46.12 982 ILE G C 1
ATOM 3890 O O . ILE G 2 36 ? -36.365 10.265 25.278 1.00 35.96 982 ILE G O 1
ATOM 3895 N N . VAL G 2 37 ? -38.244 9.345 26.147 1.00 35.23 983 VAL G N 1
ATOM 3896 C CA . VAL G 2 37 ? -38.584 10.534 26.919 1.00 39.04 983 VAL G CA 1
ATOM 3897 C C . VAL G 2 37 ? -38.717 10.182 28.404 1.00 34.54 983 VAL G C 1
ATOM 3898 O O . VAL G 2 37 ? -39.407 9.220 28.787 1.00 27.89 983 VAL G O 1
ATOM 3902 N N . THR G 2 38 ? -37.988 10.941 29.221 1.00 36.08 984 THR G N 1
ATOM 3903 C CA . THR G 2 38 ? -37.994 10.761 30.669 1.00 41.95 984 THR G CA 1
ATOM 3904 C C . THR G 2 38 ? -38.833 11.815 31.380 1.00 38.51 984 THR G C 1
ATOM 3905 O O . THR G 2 38 ? -38.789 13.005 31.045 1.00 48.15 984 THR G O 1
ATOM 3909 N N . LEU G 2 39 ? -39.585 11.358 32.370 1.00 29.55 985 LEU G N 1
ATOM 3910 C CA . LEU G 2 39 ? -40.487 12.207 33.131 1.00 43.11 985 LEU G CA 1
ATOM 3911 C C . LEU G 2 39 ? -40.080 12.134 34.604 1.00 41.75 985 LEU G C 1
ATOM 3912 O O . LEU G 2 39 ? -40.179 11.069 35.219 1.00 37.00 985 LEU G O 1
ATOM 3917 N N . SER G 2 40 ? -39.618 13.245 35.174 1.00 43.00 986 SER G N 1
ATOM 3918 C CA . SER G 2 40 ? -39.179 13.237 36.579 1.00 47.16 986 SER G CA 1
ATOM 3919 C C . SER G 2 40 ? -40.382 13.371 37.526 1.00 46.27 986 SER G C 1
ATOM 3920 O O . SER G 2 40 ? -40.413 14.218 38.426 1.00 47.45 986 SER G O 1
ATOM 3923 N N . THR G 2 41 ? -41.366 12.505 37.302 1.00 42.50 987 THR G N 1
ATOM 3924 C CA . THR G 2 41 ? -42.592 12.458 38.077 1.00 44.77 987 THR G CA 1
ATOM 3925 C C . THR G 2 41 ? -42.511 11.448 39.220 1.00 49.52 987 THR G C 1
ATOM 3926 O O . THR G 2 41 ? -41.444 10.891 39.491 1.00 48.85 987 THR G O 1
ATOM 3930 N N . HIS G 2 42 ? -43.638 11.232 39.896 1.00 44.00 988 HIS G N 1
ATOM 3931 C CA . HIS G 2 42 ? -43.699 10.285 40.996 1.00 44.73 988 HIS G CA 1
ATOM 3932 C C . HIS G 2 42 ? -44.811 9.271 40.786 1.00 41.25 988 HIS G C 1
ATOM 3933 O O . HIS G 2 42 ? -45.979 9.595 40.974 1.00 48.43 988 HIS G O 1
ATOM 3940 N N . PRO G 2 43 ? -44.451 8.037 40.385 1.00 41.58 989 PRO G N 1
ATOM 3941 C CA . PRO G 2 43 ? -43.074 7.600 40.090 1.00 42.61 989 PRO G CA 1
ATOM 3942 C C . PRO G 2 43 ? -42.592 8.066 38.708 1.00 37.11 989 PRO G C 1
ATOM 3943 O O . PRO G 2 43 ? -43.436 8.223 37.822 1.00 36.70 989 PRO G O 1
ATOM 3947 N N . PRO G 2 44 ? -41.265 8.256 38.524 1.00 42.38 990 PRO G N 1
ATOM 3948 C CA . PRO G 2 44 ? -40.738 8.738 37.238 1.00 39.35 990 PRO G CA 1
ATOM 3949 C C . PRO G 2 44 ? -41.028 7.760 36.105 1.00 34.96 990 PRO G C 1
ATOM 3950 O O . PRO G 2 44 ? -41.182 6.551 36.350 1.00 31.90 990 PRO G O 1
ATOM 3954 N N . GLN G 2 45 ? -41.100 8.286 34.884 1.00 26.03 991 GLN G N 1
ATOM 3955 C CA . GLN G 2 45 ? -41.468 7.482 33.729 1.00 35.67 991 GLN G CA 1
ATOM 3956 C C . GLN G 2 45 ? -40.414 7.498 32.641 1.00 34.69 991 GLN G C 1
ATOM 3957 O O . GLN G 2 45 ? -39.713 8.500 32.430 1.00 33.83 991 GLN G O 1
ATOM 3963 N N . ILE G 2 46 ? -40.314 6.374 31.944 1.00 36.68 992 ILE G N 1
ATOM 3964 C CA . ILE G 2 46 ? -39.456 6.304 30.773 1.00 42.97 992 ILE G CA 1
ATOM 3965 C C . ILE G 2 46 ? -40.238 5.719 29.601 1.00 41.86 992 ILE G C 1
ATOM 3966 O O . ILE G 2 46 ? -40.428 4.493 29.492 1.00 35.57 992 ILE G O 1
ATOM 3971 N N . CYS G 2 47 ? -40.715 6.603 28.735 1.00 30.51 993 CYS G N 1
ATOM 3972 C CA . CYS G 2 47 ? -41.536 6.160 27.621 1.00 41.47 993 CYS G CA 1
ATOM 3973 C C . CYS G 2 47 ? -40.722 6.230 26.368 1.00 38.04 993 CYS G C 1
ATOM 3974 O O . CYS G 2 47 ? -39.665 6.859 26.335 1.00 40.32 993 CYS G O 1
ATOM 3977 N N . HIS G 2 48 ? -41.231 5.618 25.316 1.00 44.17 994 HIS G N 1
ATOM 3978 C CA . HIS G 2 48 ? -40.539 5.705 24.053 1.00 44.29 994 HIS G CA 1
ATOM 3979 C C . HIS G 2 48 ? -41.518 5.925 22.920 1.00 36.30 994 HIS G C 1
ATOM 3980 O O . HIS G 2 48 ? -42.741 5.790 23.076 1.00 36.28 994 HIS G O 1
ATOM 3987 N N . GLY G 2 49 ? -40.947 6.280 21.780 1.00 42.54 995 GLY G N 1
ATOM 3988 C CA . GLY G 2 49 ? -41.681 6.470 20.549 1.00 47.34 995 GLY G CA 1
ATOM 3989 C C . GLY G 2 49 ? -40.776 6.215 19.351 1.00 44.43 995 GLY G C 1
ATOM 3990 O O . GLY G 2 49 ? -39.547 6.396 19.400 1.00 37.16 995 GLY G O 1
ATOM 3991 N N . VAL G 2 50 ? -41.380 5.752 18.272 1.00 46.05 996 VAL G N 1
ATOM 3992 C CA . VAL G 2 50 ? -40.613 5.493 17.062 1.00 54.57 996 VAL G CA 1
ATOM 3993 C C . VAL G 2 50 ? -41.211 6.257 15.898 1.00 54.56 996 VAL G C 1
ATOM 3994 O O . VAL G 2 50 ? -42.397 6.615 15.917 1.00 49.84 996 VAL G O 1
ATOM 3998 N N . GLY G 2 51 ? -40.406 6.496 14.872 1.00 58.29 997 GLY G N 1
ATOM 3999 C CA . GLY G 2 51 ? -40.940 7.187 13.714 1.00 59.91 997 GLY G CA 1
ATOM 4000 C C . GLY G 2 51 ? -40.044 7.226 12.497 1.00 66.86 997 GLY G C 1
ATOM 4001 O O . GLY G 2 51 ? -38.942 6.671 12.509 1.00 62.74 997 GLY G O 1
ATOM 4002 N N . LYS G 2 52 ? -40.520 7.889 11.441 1.00 70.87 998 LYS G N 1
ATOM 4003 C CA . LYS G 2 52 ? -39.740 8.037 10.215 1.00 68.37 998 LYS G CA 1
ATOM 4004 C C . LYS G 2 52 ? -38.957 9.352 10.238 1.00 67.51 998 LYS G C 1
ATOM 4005 O O . LYS G 2 52 ? -38.178 9.635 9.328 1.00 70.42 998 LYS G O 1
ATOM 4007 N N . SER G 2 53 ? -39.157 10.134 11.299 1.00 63.89 999 SER G N 1
ATOM 4008 C CA . SER G 2 53 ? -38.413 11.376 11.519 1.00 61.19 999 SER G CA 1
ATOM 4009 C C . SER G 2 53 ? -38.213 11.593 13.010 1.00 62.92 999 SER G C 1
ATOM 4010 O O . SER G 2 53 ? -38.967 11.043 13.824 1.00 60.31 999 SER G O 1
ATOM 4013 N N . SER G 2 54 ? -37.228 12.415 13.364 1.00 55.35 1000 SER G N 1
ATOM 4014 C CA . SER G 2 54 ? -36.991 12.757 14.757 1.00 54.82 1000 SER G CA 1
ATOM 4015 C C . SER G 2 54 ? -38.265 13.374 15.366 1.00 57.20 1000 SER G C 1
ATOM 4016 O O . SER G 2 54 ? -38.611 13.113 16.527 1.00 54.56 1000 SER G O 1
ATOM 4019 N N . GLU G 2 55 ? -38.977 14.155 14.555 1.00 58.61 1001 GLU G N 1
ATOM 4020 C CA . GLU G 2 55 ? -40.233 14.774 14.971 1.00 56.22 1001 GLU G CA 1
ATOM 4021 C C . GLU G 2 55 ? -41.335 13.757 15.219 1.00 52.58 1001 GLU G C 1
ATOM 4022 O O . GLU G 2 55 ? -42.036 13.828 16.233 1.00 53.27 1001 GLU G O 1
ATOM 4024 N N . GLU G 2 56 ? -41.494 12.812 14.297 1.00 53.26 1002 GLU G N 1
ATOM 4025 C CA . GLU G 2 56 ? -42.552 11.816 14.437 1.00 52.63 1002 GLU G CA 1
ATOM 4026 C C . GLU G 2 56 ? -42.334 10.912 15.665 1.00 56.36 1002 GLU G C 1
ATOM 4027 O O . GLU G 2 56 ? -43.291 10.575 16.385 1.00 50.20 1002 GLU G O 1
ATOM 4029 N N . SER G 2 57 ? -41.072 10.553 15.914 1.00 60.55 1003 SER G N 1
ATOM 4030 C CA . SER G 2 57 ? -40.731 9.682 17.031 1.00 50.33 1003 SER G CA 1
ATOM 4031 C C . SER G 2 57 ? -40.866 10.457 18.341 1.00 49.48 1003 SER G C 1
ATOM 4032 O O . SER G 2 57 ? -41.323 9.900 19.352 1.00 43.99 1003 SER G O 1
ATOM 4035 N N . GLN G 2 58 ? -40.490 11.739 18.323 1.00 46.30 1004 GLN G N 1
ATOM 4036 C CA . GLN G 2 58 ? -40.695 12.597 19.493 1.00 41.40 1004 GLN G CA 1
ATOM 4037 C C . GLN G 2 58 ? -42.185 12.767 19.866 1.00 49.04 1004 GLN G C 1
ATOM 4038 O O . GLN G 2 58 ? -42.548 12.666 21.057 1.00 45.21 1004 GLN G O 1
ATOM 4044 N N . ASN G 2 59 ? -43.045 12.978 18.864 1.00 37.04 1005 ASN G N 1
ATOM 4045 C CA . ASN G 2 59 ? -44.481 13.112 19.130 1.00 42.38 1005 ASN G CA 1
ATOM 4046 C C . ASN G 2 59 ? -45.097 11.787 19.565 1.00 40.58 1005 ASN G C 1
ATOM 4047 O O . ASN G 2 59 ? -46.026 11.772 20.375 1.00 43.25 1005 ASN G O 1
ATOM 4051 N N . ASP G 2 60 ? -44.597 10.678 19.021 1.00 37.98 1006 ASP G N 1
ATOM 4052 C CA . ASP G 2 60 ? -45.054 9.359 19.453 1.00 35.64 1006 ASP G CA 1
ATOM 4053 C C . ASP G 2 60 ? -44.696 9.115 20.927 1.00 37.03 1006 ASP G C 1
ATOM 4054 O O . ASP G 2 60 ? -45.506 8.570 21.697 1.00 33.24 1006 ASP G O 1
ATOM 4059 N N . ALA G 2 61 ? -43.494 9.566 21.311 1.00 39.11 1007 ALA G N 1
ATOM 4060 C CA . ALA G 2 61 ? -43.006 9.436 22.680 1.00 40.74 1007 ALA G CA 1
ATOM 4061 C C . ALA G 2 61 ? -43.870 10.231 23.643 1.00 36.13 1007 ALA G C 1
ATOM 4062 O O . ALA G 2 61 ? -44.397 9.683 24.621 1.00 30.75 1007 ALA G O 1
ATOM 4064 N N . ALA G 2 62 ? -44.029 11.514 23.332 1.00 35.28 1008 ALA G N 1
ATOM 4065 C CA . ALA G 2 62 ? -44.888 12.401 24.106 1.00 38.56 1008 ALA G CA 1
ATOM 4066 C C . ALA G 2 62 ? -46.301 11.842 24.228 1.00 37.09 1008 ALA G C 1
ATOM 4067 O O . ALA G 2 62 ? -46.931 11.948 25.281 1.00 30.54 1008 ALA G O 1
ATOM 4069 N N . SER G 2 63 ? -46.804 11.267 23.145 1.00 36.57 1009 SER G N 1
ATOM 4070 C CA . SER G 2 63 ? -48.135 10.666 23.164 1.00 40.69 1009 SER G CA 1
ATOM 4071 C C . SER G 2 63 ? -48.230 9.507 24.174 1.00 35.07 1009 SER G C 1
ATOM 4072 O O . SER G 2 63 ? -49.200 9.402 24.957 1.00 39.32 1009 SER G O 1
ATOM 4075 N N . ASN G 2 64 ? -47.236 8.628 24.153 1.00 33.63 1010 ASN G N 1
ATOM 4076 C CA . ASN G 2 64 ? -47.253 7.502 25.086 1.00 36.86 1010 ASN G CA 1
ATOM 4077 C C . ASN G 2 64 ? -47.082 7.977 26.541 1.00 37.90 1010 ASN G C 1
ATOM 4078 O O . ASN G 2 64 ? -47.607 7.363 27.494 1.00 37.71 1010 ASN G O 1
ATOM 4083 N N . ALA G 2 65 ? -46.321 9.055 26.712 1.00 30.66 1011 ALA G N 1
ATOM 4084 C CA . ALA G 2 65 ? -46.212 9.699 28.012 1.00 30.20 1011 ALA G CA 1
ATOM 4085 C C . ALA G 2 65 ? -47.561 10.237 28.486 1.00 35.67 1011 ALA G C 1
ATOM 4086 O O . ALA G 2 65 ? -47.981 9.968 29.608 1.00 37.44 1011 ALA G O 1
ATOM 4088 N N . LEU G 2 66 ? -48.257 10.976 27.629 1.00 36.73 1012 LEU G N 1
ATOM 4089 C CA . LEU G 2 66 ? -49.563 11.517 28.000 1.00 32.89 1012 LEU G CA 1
ATOM 4090 C C . LEU G 2 66 ? -50.544 10.408 28.368 1.00 32.54 1012 LEU G C 1
ATOM 4091 O O . LEU G 2 66 ? -51.270 10.534 29.373 1.00 35.56 1012 LEU G O 1
ATOM 4096 N N . LYS G 2 67 ? -50.537 9.305 27.614 1.00 31.47 1013 LYS G N 1
ATOM 4097 C CA . LYS G 2 67 ? -51.387 8.161 27.989 1.00 33.93 1013 LYS G CA 1
ATOM 4098 C C . LYS G 2 67 ? -51.023 7.655 29.388 1.00 38.48 1013 LYS G C 1
ATOM 4099 O O . LYS G 2 67 ? -51.905 7.498 30.266 1.00 39.17 1013 LYS G O 1
ATOM 4102 N N . ILE G 2 68 ? -49.721 7.453 29.611 1.00 35.90 1014 ILE G N 1
ATOM 4103 C CA . ILE G 2 68 ? -49.267 6.951 30.912 1.00 38.05 1014 ILE G CA 1
ATOM 4104 C C . ILE G 2 68 ? -49.691 7.870 32.060 1.00 35.46 1014 ILE G C 1
ATOM 4105 O O . ILE G 2 68 ? -50.278 7.402 33.036 1.00 40.51 1014 ILE G O 1
ATOM 4110 N N . LEU G 2 69 ? -49.444 9.169 31.911 1.00 33.65 1015 LEU G N 1
ATOM 4111 C CA . LEU G 2 69 ? -49.805 10.171 32.913 1.00 42.09 1015 LEU G CA 1
ATOM 4112 C C . LEU G 2 69 ? -51.309 10.188 33.192 1.00 44.38 1015 LEU G C 1
ATOM 4113 O O . LEU G 2 69 ? -51.723 10.339 34.336 1.00 36.18 1015 LEU G O 1
ATOM 4118 N N . SER G 2 70 ? -52.120 10.010 32.150 1.00 42.90 1016 SER G N 1
ATOM 4119 C CA . SER G 2 70 ? -53.562 10.005 32.338 1.00 38.59 1016 SER G CA 1
ATOM 4120 C C . SER G 2 70 ? -53.998 8.792 33.157 1.00 45.59 1016 SER G C 1
ATOM 4121 O O . SER G 2 70 ? -54.958 8.874 33.948 1.00 39.10 1016 SER G O 1
ATOM 4124 N N . LYS G 2 71 ? -53.281 7.676 32.984 1.00 47.79 1017 LYS G N 1
ATOM 4125 C CA . LYS G 2 71 ? -53.624 6.451 33.719 1.00 39.69 1017 LYS G CA 1
ATOM 4126 C C . LYS G 2 71 ? -53.153 6.452 35.178 1.00 38.61 1017 LYS G C 1
ATOM 4127 O O . LYS G 2 71 ? -53.520 5.572 35.942 1.00 43.74 1017 LYS G O 1
ATOM 4133 N N . LEU G 2 72 ? -52.310 7.403 35.559 1.00 39.71 1018 LEU G N 1
ATOM 4134 C CA . LEU G 2 72 ? -51.834 7.466 36.934 1.00 39.63 1018 LEU G CA 1
ATOM 4135 C C . LEU G 2 72 ? -52.778 8.256 37.853 1.00 60.37 1018 LEU G C 1
ATOM 4136 O O . LEU G 2 72 ? -52.434 8.576 39.002 1.00 57.02 1018 LEU G O 1
ATOM 4141 N N . GLY H 2 3 ? -18.987 35.405 -49.766 1.00 62.42 949 GLY H N 1
ATOM 4142 C CA . GLY H 2 3 ? -19.219 34.665 -50.999 1.00 67.97 949 GLY H CA 1
ATOM 4143 C C . GLY H 2 3 ? -19.213 33.158 -50.796 1.00 61.19 949 GLY H C 1
ATOM 4144 O O . GLY H 2 3 ? -19.515 32.386 -51.712 1.00 51.25 949 GLY H O 1
ATOM 4145 N N . SER H 2 4 ? -18.883 32.747 -49.574 1.00 64.58 950 SER H N 1
ATOM 4146 C CA . SER H 2 4 ? -18.805 31.334 -49.211 1.00 59.08 950 SER H CA 1
ATOM 4147 C C . SER H 2 4 ? -20.171 30.638 -49.082 1.00 61.14 950 SER H C 1
ATOM 4148 O O . SER H 2 4 ? -21.214 31.292 -48.938 1.00 51.02 950 SER H O 1
ATOM 4159 N N . LYS H 2 6 ? -21.428 29.189 -46.606 1.00 44.35 952 LYS H N 1
ATOM 4160 C CA . LYS H 2 6 ? -22.104 29.652 -45.413 1.00 45.53 952 LYS H CA 1
ATOM 4161 C C . LYS H 2 6 ? -22.821 30.941 -45.719 1.00 40.45 952 LYS H C 1
ATOM 4162 O O . LYS H 2 6 ? -23.946 31.163 -45.269 1.00 50.32 952 LYS H O 1
ATOM 4168 N N . GLU H 2 7 ? -22.174 31.787 -46.509 1.00 46.58 953 GLU H N 1
ATOM 4169 C CA . GLU H 2 7 ? -22.747 33.081 -46.819 1.00 45.43 953 GLU H CA 1
ATOM 4170 C C . GLU H 2 7 ? -23.957 32.908 -47.724 1.00 37.47 953 GLU H C 1
ATOM 4171 O O . GLU H 2 7 ? -24.942 33.611 -47.544 1.00 42.48 953 GLU H O 1
ATOM 4173 N N . GLN H 2 8 ? -23.912 31.950 -48.653 1.00 36.88 954 GLN H N 1
ATOM 4174 C CA . GLN H 2 8 ? -25.066 31.713 -49.513 1.00 36.44 954 GLN H CA 1
ATOM 4175 C C . GLN H 2 8 ? -26.251 31.275 -48.698 1.00 44.61 954 GLN H C 1
ATOM 4176 O O . GLN H 2 8 ? -27.357 31.756 -48.903 1.00 43.47 954 GLN H O 1
ATOM 4182 N N . LEU H 2 9 ? -26.020 30.336 -47.787 1.00 45.85 955 LEU H N 1
ATOM 4183 C CA . LEU H 2 9 ? -27.098 29.840 -46.969 1.00 44.27 955 LEU H CA 1
ATOM 4184 C C . LEU H 2 9 ? -27.677 30.937 -46.109 1.00 41.00 955 LEU H C 1
ATOM 4185 O O . LEU H 2 9 ? -28.884 31.045 -45.99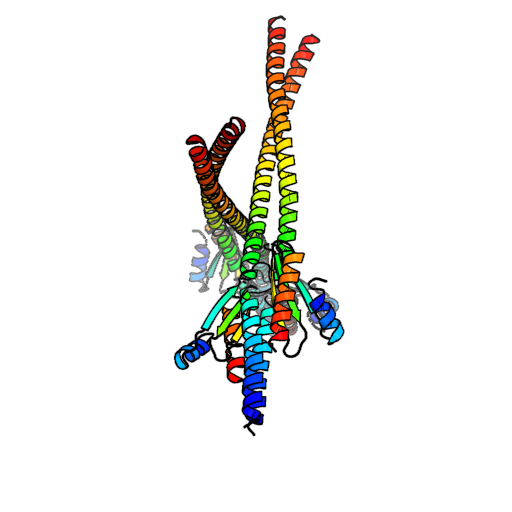9 1.00 39.96 955 LEU H O 1
ATOM 4190 N N . LEU H 2 10 ? -26.830 31.803 -45.571 1.00 39.32 956 LEU H N 1
ATOM 4191 C CA . LEU H 2 10 ? -27.334 32.867 -44.706 1.00 40.92 956 LEU H CA 1
ATOM 4192 C C . LEU H 2 10 ? -28.103 33.905 -45.507 1.00 46.45 956 LEU H C 1
ATOM 4193 O O . LEU H 2 10 ? -29.121 34.423 -45.044 1.00 48.15 956 LEU H O 1
ATOM 4198 N N . TYR H 2 11 ? -27.614 34.188 -46.715 1.00 46.64 957 TYR H N 1
ATOM 4199 C CA . TYR H 2 11 ? -28.319 35.027 -47.666 1.00 38.43 957 TYR H CA 1
ATOM 4200 C C . TYR H 2 11 ? -29.711 34.429 -47.896 1.00 40.43 957 TYR H C 1
ATOM 4201 O O . TYR H 2 11 ? -30.712 35.139 -47.886 1.00 43.16 957 TYR H O 1
ATOM 4210 N N . LEU H 2 12 ? -29.750 33.117 -48.105 1.00 41.01 958 LEU H N 1
ATOM 4211 C CA . LEU H 2 12 ? -30.972 32.385 -48.393 1.00 46.00 958 LEU H CA 1
ATOM 4212 C C . LEU H 2 12 ? -31.966 32.391 -47.215 1.00 50.20 958 LEU H C 1
ATOM 4213 O O . LEU H 2 12 ? -33.183 32.446 -47.404 1.00 45.28 958 LEU H O 1
ATOM 4218 N N . SER H 2 13 ? -31.437 32.327 -46.000 1.00 47.01 959 SER H N 1
ATOM 4219 C CA . SER H 2 13 ? -32.267 32.287 -44.812 1.00 51.45 959 SER H CA 1
ATOM 4220 C C . SER H 2 13 ? -32.812 33.664 -44.490 1.00 55.32 959 SER H C 1
ATOM 4221 O O . SER H 2 13 ? -33.966 33.796 -44.075 1.00 54.04 959 SER H O 1
ATOM 4224 N N . LYS H 2 14 ? -31.983 34.686 -44.712 1.00 50.00 960 LYS H N 1
ATOM 4225 C CA . LYS H 2 14 ? -32.419 36.068 -44.568 1.00 50.17 960 LYS H CA 1
ATOM 4226 C C . LYS H 2 14 ? -33.472 36.357 -45.636 1.00 42.30 960 LYS H C 1
ATOM 4227 O O . LYS H 2 14 ? -34.395 37.115 -45.397 1.00 41.78 960 LYS H O 1
ATOM 4229 N N . LEU H 2 15 ? -33.326 35.751 -46.811 1.00 48.33 961 LEU H N 1
ATOM 4230 C CA . LEU H 2 15 ? -34.255 35.973 -47.924 1.00 52.54 961 LEU H CA 1
ATOM 4231 C C . LEU H 2 15 ? -35.604 35.267 -47.759 1.00 54.73 961 LEU H C 1
ATOM 4232 O O . LEU H 2 15 ? -36.636 35.844 -48.060 1.00 52.62 961 LEU H O 1
ATOM 4237 N N . LEU H 2 16 ? -35.588 34.023 -47.285 1.00 61.73 962 LEU H N 1
ATOM 4238 C CA . LEU H 2 16 ? -36.799 33.206 -47.188 1.00 56.95 962 LEU H CA 1
ATOM 4239 C C . LEU H 2 16 ? -37.296 33.116 -45.752 1.00 56.02 962 LEU H C 1
ATOM 4240 O O . LEU H 2 16 ? -38.191 32.329 -45.445 1.00 60.92 962 LEU H O 1
ATOM 4245 N N . ASP H 2 17 ? -36.673 33.897 -44.876 1.00 58.49 963 ASP H N 1
ATOM 4246 C CA . ASP H 2 17 ? -37.080 34.011 -43.477 1.00 70.59 963 ASP H CA 1
ATOM 4247 C C . ASP H 2 17 ? -37.156 32.665 -42.746 1.00 70.17 963 ASP H C 1
ATOM 4248 O O . ASP H 2 17 ? -38.201 32.316 -42.203 1.00 68.72 963 ASP H O 1
ATOM 4250 N N . PHE H 2 18 ? -36.061 31.907 -42.744 1.00 62.71 964 PHE H N 1
ATOM 4251 C CA . PHE H 2 18 ? -35.954 30.773 -41.832 1.00 56.94 964 PHE H CA 1
ATOM 4252 C C . PHE H 2 18 ? -34.675 30.905 -41.032 1.00 59.40 964 PHE H C 1
ATOM 4253 O O . PHE H 2 18 ? -33.700 31.490 -41.501 1.00 58.95 964 PHE H O 1
ATOM 4261 N N . GLU H 2 19 ? -34.680 30.367 -39.817 1.00 63.88 965 GLU H N 1
ATOM 4262 C CA . GLU H 2 19 ? -33.540 30.539 -38.934 1.00 60.12 965 GLU H CA 1
ATOM 4263 C C . GLU H 2 19 ? -32.528 29.464 -39.236 1.00 61.10 965 GLU H C 1
ATOM 4264 O O . GLU H 2 19 ? -32.873 28.361 -39.669 1.00 61.02 965 GLU H O 1
ATOM 4266 N N . VAL H 2 20 ? -31.269 29.813 -39.031 1.00 51.29 966 VAL H N 1
ATOM 4267 C CA . VAL H 2 20 ? -30.175 28.910 -39.282 1.00 51.79 966 VAL H CA 1
ATOM 4268 C C . VAL H 2 20 ? -29.261 28.980 -38.087 1.00 62.23 966 VAL H C 1
ATOM 4269 O O . VAL H 2 20 ? -28.828 30.062 -37.683 1.00 67.44 966 VAL H O 1
ATOM 4273 N N . ASN H 2 21 ? -29.021 27.837 -37.466 1.00 61.79 967 ASN H N 1
ATOM 4274 C CA . ASN H 2 21 ? -28.125 27.831 -36.325 1.00 58.92 967 ASN H CA 1
ATOM 4275 C C . ASN H 2 21 ? -27.006 26.839 -36.516 1.00 56.99 967 ASN H C 1
ATOM 4276 O O . ASN H 2 21 ? -27.238 25.676 -36.845 1.00 55.48 967 ASN H O 1
ATOM 4281 N N . PHE H 2 22 ? -25.785 27.323 -36.356 1.00 59.65 968 PHE H N 1
ATOM 4282 C CA . PHE H 2 22 ? -24.624 26.466 -36.441 1.00 54.90 968 PHE H CA 1
ATOM 4283 C C . PHE H 2 22 ? -24.274 26.021 -35.027 1.00 59.14 968 PHE H C 1
ATOM 4284 O O . PHE H 2 22 ? -24.394 26.798 -34.075 1.00 66.97 968 PHE H O 1
ATOM 4292 N N . SER H 2 23 ? -23.906 24.751 -34.894 1.00 61.79 969 SER H N 1
ATOM 4293 C CA . SER H 2 23 ? -23.363 24.194 -33.657 1.00 57.09 969 SER H CA 1
ATOM 4294 C C . SER H 2 23 ? -22.066 23.482 -34.013 1.00 53.66 969 SER H C 1
ATOM 4295 O O . SER H 2 23 ? -22.053 22.545 -34.819 1.00 53.17 969 SER H O 1
ATOM 4298 N N . ASP H 2 24 ? -20.973 23.950 -33.422 1.00 63.74 970 ASP H N 1
ATOM 4299 C CA . ASP H 2 24 ? -19.656 23.419 -33.727 1.00 62.42 970 ASP H CA 1
ATOM 4300 C C . ASP H 2 24 ? -19.143 22.539 -32.594 1.00 63.76 970 ASP H C 1
ATOM 4301 O O . ASP H 2 24 ? -19.322 22.826 -31.401 1.00 56.79 970 ASP H O 1
ATOM 4306 N N . TYR H 2 25 ? -18.560 21.426 -33.019 1.00 65.65 971 TYR H N 1
ATOM 4307 C CA . TYR H 2 25 ? -17.974 20.413 -32.165 1.00 66.85 971 TYR H CA 1
ATOM 4308 C C . TYR H 2 25 ? -16.501 20.168 -32.557 1.00 66.66 971 TYR H C 1
ATOM 4309 O O . TYR H 2 25 ? -16.208 19.901 -33.729 1.00 72.42 971 TYR H O 1
ATOM 4318 N N . PRO H 2 26 ? -15.566 20.307 -31.596 1.00 72.42 972 PRO H N 1
ATOM 4319 C CA . PRO H 2 26 ? -14.150 19.989 -31.854 1.00 61.69 972 PRO H CA 1
ATOM 4320 C C . PRO H 2 26 ? -13.952 18.556 -32.330 1.00 65.54 972 PRO H C 1
ATOM 4321 O O . PRO H 2 26 ? -12.816 18.092 -32.350 1.00 73.81 972 PRO H O 1
ATOM 4325 N N . GLU H 2 32 ? -11.169 15.427 -36.862 1.00 91.78 978 GLU H N 1
ATOM 4326 C CA . GLU H 2 32 ? -11.692 16.555 -37.623 1.00 77.64 978 GLU H CA 1
ATOM 4327 C C . GLU H 2 32 ? -12.699 17.370 -36.809 1.00 78.09 978 GLU H C 1
ATOM 4328 O O . GLU H 2 32 ? -13.146 16.943 -35.741 1.00 82.17 978 GLU H O 1
ATOM 4330 N N . PHE H 2 33 ? -12.999 18.572 -37.292 1.00 76.41 979 PHE H N 1
ATOM 4331 C CA . PHE H 2 33 ? -14.097 19.385 -36.774 1.00 73.73 979 PHE H CA 1
ATOM 4332 C C . PHE H 2 33 ? -15.452 18.938 -37.328 1.00 77.29 979 PHE H C 1
ATOM 4333 O O . PHE H 2 33 ? -15.551 18.505 -38.495 1.00 66.86 979 PHE H O 1
ATOM 4341 N N . LEU H 2 34 ? -16.493 19.110 -36.510 1.00 63.47 980 LEU H N 1
ATOM 4342 C CA . LEU H 2 34 ? -17.854 18.765 -36.896 1.00 60.80 980 LEU H CA 1
ATOM 4343 C C . LEU H 2 34 ? -18.793 19.945 -36.733 1.00 64.93 980 LEU H C 1
ATOM 4344 O O . LEU H 2 34 ? -18.814 20.601 -35.692 1.00 56.65 980 LEU H O 1
ATOM 4349 N N . THR H 2 35 ? -19.623 20.171 -37.743 1.00 52.91 981 THR H N 1
ATOM 4350 C CA . THR H 2 35 ? -20.631 21.197 -37.630 1.00 56.07 981 THR H CA 1
ATOM 4351 C C . THR H 2 35 ? -21.991 20.593 -37.910 1.00 49.20 981 THR H C 1
ATOM 4352 O O . THR H 2 35 ? -22.181 19.912 -38.917 1.00 52.39 981 THR H O 1
ATOM 4356 N N . ILE H 2 36 ? -22.925 20.838 -37.002 1.00 48.51 982 ILE H N 1
ATOM 4357 C CA . ILE H 2 36 ? -24.325 20.522 -37.226 1.00 51.32 982 ILE H CA 1
ATOM 4358 C C . ILE H 2 36 ? -24.983 21.850 -37.530 1.00 52.88 982 ILE H C 1
ATOM 4359 O O . ILE H 2 36 ? -24.762 22.819 -36.798 1.00 50.51 982 ILE H O 1
ATOM 4364 N N . VAL H 2 37 ? -25.771 21.912 -38.601 1.00 41.22 983 VAL H N 1
ATOM 4365 C CA . VAL H 2 37 ? -26.481 23.133 -38.926 1.00 40.23 983 VAL H CA 1
ATOM 4366 C C . VAL H 2 37 ? -27.961 22.802 -38.956 1.00 37.18 983 VAL H C 1
ATOM 4367 O O . VAL H 2 37 ? -28.391 21.851 -39.600 1.00 32.35 983 VAL H O 1
ATOM 4371 N N . THR H 2 38 ? -28.722 23.565 -38.183 1.00 39.14 984 THR H N 1
ATOM 4372 C CA . THR H 2 38 ? -30.144 23.373 -38.096 1.00 44.63 984 THR H CA 1
ATOM 4373 C C . THR H 2 38 ? -30.865 24.474 -38.883 1.00 48.55 984 THR H C 1
ATOM 4374 O O . THR H 2 38 ? -30.467 25.655 -38.854 1.00 51.21 984 THR H O 1
ATOM 4378 N N . LEU H 2 39 ? -31.892 24.060 -39.624 1.00 38.53 985 LEU H N 1
ATOM 4379 C CA . LEU H 2 39 ? -32.654 24.953 -40.495 1.00 46.79 985 LEU H CA 1
ATOM 4380 C C . LEU H 2 39 ? -34.147 24.910 -40.161 1.00 49.86 985 LEU H C 1
ATOM 4381 O O . LEU H 2 39 ? -34.791 23.869 -40.321 1.00 47.14 985 LEU H O 1
ATOM 4386 N N . SER H 2 40 ? -34.704 26.034 -39.723 1.00 51.94 986 SER H N 1
ATOM 4387 C CA . SER H 2 40 ? -36.110 26.070 -39.327 1.00 48.32 986 SER H CA 1
ATOM 4388 C C . SER H 2 40 ? -37.047 26.197 -40.539 1.00 56.95 986 SER H C 1
ATOM 4389 O O . SER H 2 40 ? -37.884 27.103 -40.615 1.00 55.60 986 SER H O 1
ATOM 4392 N N . THR H 2 41 ? -36.883 25.290 -41.498 1.00 51.35 987 THR H N 1
ATOM 4393 C CA . THR H 2 41 ? -37.716 25.275 -42.680 1.00 38.64 987 THR H CA 1
ATOM 4394 C C . THR H 2 41 ? -38.880 24.312 -42.483 1.00 54.36 987 THR H C 1
ATOM 4395 O O . THR H 2 41 ? -39.089 23.796 -41.377 1.00 55.71 987 THR H O 1
ATOM 4399 N N . HIS H 2 42 ? -39.652 24.106 -43.551 1.00 51.44 988 HIS H N 1
ATOM 4400 C CA . HIS H 2 42 ? -40.792 23.192 -43.554 1.00 49.40 988 HIS H CA 1
ATOM 4401 C C . HIS H 2 42 ? -40.712 22.193 -44.719 1.00 53.06 988 HIS H C 1
ATOM 4402 O O . HIS H 2 42 ? -41.010 22.544 -45.859 1.00 56.46 988 HIS H O 1
ATOM 4409 N N . PRO H 2 43 ? -40.331 20.939 -44.440 1.00 52.16 989 PRO H N 1
ATOM 4410 C CA . PRO H 2 43 ? -39.966 20.439 -43.107 1.00 51.13 989 PRO H CA 1
ATOM 4411 C C . PRO H 2 43 ? -38.571 20.892 -42.711 1.00 46.62 989 PRO H C 1
ATOM 4412 O O . PRO H 2 43 ? -37.739 21.092 -43.599 1.00 46.87 989 PRO H O 1
ATOM 4416 N N . PRO H 2 44 ? -38.315 21.042 -41.402 1.00 46.02 990 PRO H N 1
ATOM 4417 C CA . PRO H 2 44 ? -36.999 21.485 -40.931 1.00 41.13 990 PRO H CA 1
ATOM 4418 C C . PRO H 2 44 ? -35.909 20.483 -41.287 1.00 38.45 990 PRO H C 1
ATOM 4419 O O . PRO H 2 44 ? -36.192 19.296 -41.528 1.00 36.65 990 PRO H O 1
ATOM 4423 N N . GLN H 2 45 ? -34.679 20.982 -41.365 1.00 35.90 991 GLN H N 1
ATOM 4424 C CA . GLN H 2 45 ? -33.536 20.159 -41.737 1.00 39.92 991 GLN H CA 1
ATOM 4425 C C . GLN H 2 45 ? -32.424 20.210 -40.695 1.00 34.41 991 GLN H C 1
ATOM 4426 O O . GLN H 2 45 ? -32.232 21.213 -40.007 1.00 37.17 991 GLN H O 1
ATOM 4432 N N . ILE H 2 46 ? -31.703 19.110 -40.572 1.00 30.24 992 ILE H N 1
ATOM 4433 C CA . ILE H 2 46 ? -30.537 19.071 -39.707 1.00 40.08 992 ILE H CA 1
ATOM 4434 C C . ILE H 2 46 ? -29.390 18.459 -40.504 1.00 44.41 992 ILE H C 1
ATOM 4435 O O . ILE H 2 46 ? -29.410 17.266 -40.830 1.00 43.47 992 ILE H O 1
ATOM 4440 N N . CYS H 2 47 ? -28.467 19.301 -40.947 1.00 39.02 993 CYS H N 1
ATOM 4441 C CA . CYS H 2 47 ? -27.371 18.811 -41.761 1.00 39.32 993 CYS H CA 1
ATOM 4442 C C . CYS H 2 47 ? -26.049 18.818 -41.012 1.00 35.22 993 CYS H C 1
ATOM 4443 O O . CYS H 2 47 ? -25.886 19.421 -39.953 1.00 33.94 993 CYS H O 1
ATOM 4446 N N . HIS H 2 48 ? -25.080 18.144 -41.576 1.00 36.65 994 HIS H N 1
ATOM 4447 C CA . HIS H 2 48 ? -23.786 18.172 -40.950 1.00 47.91 994 HIS H CA 1
ATOM 4448 C C . HIS H 2 48 ? -22.702 18.326 -41.986 1.00 49.68 994 HIS H C 1
ATOM 4449 O O . HIS H 2 48 ? -22.920 18.127 -43.203 1.00 40.54 994 HIS H O 1
ATOM 4456 N N . GLY H 2 49 ? -21.533 18.690 -41.483 1.00 46.20 995 GLY H N 1
ATOM 4457 C CA . GLY H 2 49 ? -20.363 18.849 -42.315 1.00 47.42 995 GLY H CA 1
ATOM 4458 C C . GLY H 2 49 ? -19.141 18.626 -41.451 1.00 56.05 995 GLY H C 1
ATOM 4459 O O . GLY H 2 49 ? -19.141 18.878 -40.241 1.00 49.88 995 GLY H O 1
ATOM 4460 N N . VAL H 2 50 ? -18.087 18.133 -42.072 1.00 55.29 996 VAL H N 1
ATOM 4461 C CA . VAL H 2 50 ? -16.867 17.894 -41.341 1.00 61.14 996 VAL H CA 1
ATOM 4462 C C . VAL H 2 50 ? -15.750 18.670 -42.033 1.00 60.49 996 VAL H C 1
ATOM 4463 O O . VAL H 2 50 ? -15.898 19.082 -43.188 1.00 52.54 996 VAL H O 1
ATOM 4467 N N . GLY H 2 51 ? -14.658 18.922 -41.317 1.00 71.22 997 GLY H N 1
ATOM 4468 C CA . GLY H 2 51 ? -13.545 19.633 -41.928 1.00 72.40 997 GLY H CA 1
ATOM 4469 C C . GLY H 2 51 ? -12.278 19.627 -41.101 1.00 80.93 997 GLY H C 1
ATOM 4470 O O . GLY H 2 51 ? -12.235 19.042 -40.019 1.00 78.55 997 GLY H O 1
ATOM 4471 N N . LYS H 2 52 ? -11.240 20.294 -41.594 1.00 84.23 998 LYS H N 1
ATOM 4472 C CA . LYS H 2 52 ? -9.986 20.333 -40.852 1.00 82.55 998 LYS H CA 1
ATOM 4473 C C . LYS H 2 52 ? -9.939 21.562 -39.935 1.00 77.32 998 LYS H C 1
ATOM 4474 O O . LYS H 2 52 ? -9.020 21.717 -39.133 1.00 82.01 998 LYS H O 1
ATOM 4476 N N . SER H 2 53 ? -10.963 22.406 -40.041 1.00 77.55 999 SER H N 1
ATOM 4477 C CA . SER H 2 53 ? -11.137 23.577 -39.179 1.00 62.60 999 SER H CA 1
ATOM 4478 C C . SER H 2 53 ? -12.625 23.859 -39.023 1.00 68.51 999 SER H C 1
ATOM 4479 O O . SER H 2 53 ? -13.441 23.351 -39.803 1.00 64.93 999 SER H O 1
ATOM 4482 N N . SER H 2 54 ? -12.976 24.650 -38.012 1.00 64.61 1000 SER H N 1
ATOM 4483 C CA . SER H 2 54 ? -14.369 25.007 -37.760 1.00 62.29 1000 SER H CA 1
ATOM 4484 C C . SE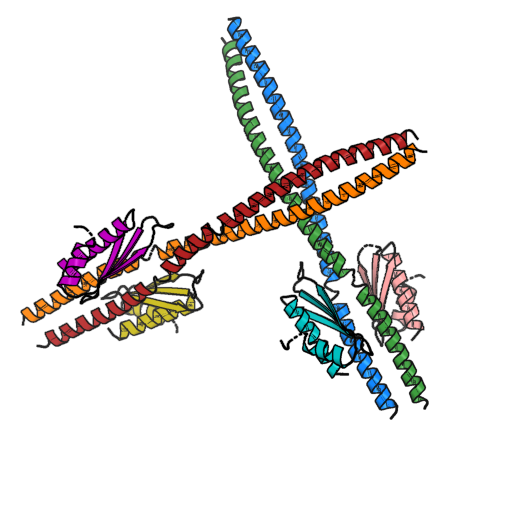R H 2 54 ? -15.019 25.679 -38.963 1.00 64.30 1000 SER H C 1
ATOM 4485 O O . SER H 2 54 ? -16.210 25.473 -39.230 1.00 63.65 1000 SER H O 1
ATOM 4487 N N . GLU H 2 55 ? -14.232 26.484 -39.674 1.00 67.50 1001 GLU H N 1
ATOM 4488 C CA . GLU H 2 55 ? -14.700 27.169 -40.871 1.00 61.61 1001 GLU H CA 1
ATOM 4489 C C . GLU H 2 55 ? -14.995 26.195 -42.007 1.00 61.95 1001 GLU H C 1
ATOM 4490 O O . GLU H 2 55 ? -16.050 26.289 -42.654 1.00 64.98 1001 GLU H O 1
ATOM 4492 N N . GLU H 2 56 ? -14.074 25.261 -42.241 1.00 58.93 1002 GLU H N 1
ATOM 4493 C CA . GLU H 2 56 ? -14.234 24.283 -43.318 1.00 57.12 1002 GLU H CA 1
ATOM 4494 C C . GLU H 2 56 ? -15.436 23.366 -43.058 1.00 61.74 1002 GLU H C 1
ATOM 4495 O O . GLU H 2 56 ? -16.159 22.981 -43.989 1.00 60.22 1002 GLU H O 1
ATOM 4497 N N . SER H 2 57 ? -15.648 23.012 -41.793 1.00 58.52 1003 SER H N 1
ATOM 4498 C CA . SER H 2 57 ? -16.754 22.133 -41.460 1.00 57.80 1003 SER H CA 1
ATOM 4499 C C . SER H 2 57 ? -18.063 22.912 -41.562 1.00 57.81 1003 SER H C 1
ATOM 4500 O O . SER H 2 57 ? -19.053 22.394 -42.090 1.00 48.18 1003 SER H O 1
ATOM 4503 N N . GLN H 2 58 ? -18.051 24.176 -41.132 1.00 57.11 1004 GLN H N 1
ATOM 4504 C CA . GLN H 2 58 ? -19.247 25.007 -41.258 1.00 50.74 1004 GLN H CA 1
ATOM 4505 C C . GLN H 2 58 ? -19.678 25.172 -42.718 1.00 56.59 1004 GLN H C 1
ATOM 4506 O O . GLN H 2 58 ? -20.877 25.100 -43.027 1.00 50.49 1004 GLN H O 1
ATOM 4512 N N . ASN H 2 59 ? -18.716 25.397 -43.611 1.00 50.23 1005 ASN H N 1
ATOM 4513 C CA . ASN H 2 59 ? -19.057 25.522 -45.020 1.00 47.05 1005 ASN H CA 1
ATOM 4514 C C . ASN H 2 59 ? -19.446 24.183 -45.652 1.00 49.57 1005 ASN H C 1
ATOM 4515 O O . ASN H 2 59 ? -20.271 24.157 -46.580 1.00 49.96 1005 ASN H O 1
ATOM 4520 N N . ASP H 2 60 ? -18.850 23.080 -45.196 1.00 44.13 1006 ASP H N 1
ATOM 4521 C CA . ASP H 2 60 ? -19.290 21.766 -45.686 1.00 44.89 1006 ASP H CA 1
ATOM 4522 C C . ASP H 2 60 ? -20.759 21.503 -45.271 1.00 44.46 1006 ASP H C 1
ATOM 4523 O O . ASP H 2 60 ? -21.557 20.967 -46.058 1.00 45.02 1006 ASP H O 1
ATOM 4528 N N . ALA H 2 61 ? -21.107 21.912 -44.049 1.00 36.99 1007 ALA H N 1
ATOM 4529 C CA . ALA H 2 61 ? -22.458 21.765 -43.541 1.00 46.63 1007 ALA H CA 1
ATOM 4530 C C . ALA H 2 61 ? -23.415 22.612 -44.363 1.00 46.30 1007 ALA H C 1
ATOM 4531 O O . ALA H 2 61 ? -24.427 22.101 -44.864 1.00 42.26 1007 ALA H O 1
ATOM 4533 N N . ALA H 2 62 ? -23.075 23.893 -44.508 1.00 44.61 1008 ALA H N 1
ATOM 4534 C CA . ALA H 2 62 ? -23.869 24.825 -45.304 1.00 43.90 1008 ALA H CA 1
ATOM 4535 C C . ALA H 2 62 ? -24.089 24.283 -46.706 1.00 38.96 1008 ALA H C 1
ATOM 4536 O O . ALA H 2 62 ? -25.202 24.320 -47.221 1.00 38.21 1008 ALA H O 1
ATOM 4538 N N . SER H 2 63 ? -23.037 23.728 -47.292 1.00 43.03 1009 SER H N 1
ATOM 4539 C CA . SER H 2 63 ? -23.117 23.143 -48.618 1.00 43.53 1009 SER H CA 1
ATOM 4540 C C . SER H 2 63 ? -24.128 21.992 -48.663 1.00 44.86 1009 SER H C 1
ATOM 4541 O O . SER H 2 63 ? -24.964 21.907 -49.588 1.00 47.03 1009 SER H O 1
ATOM 4544 N N . ASN H 2 64 ? -24.059 21.112 -47.665 1.00 39.74 1010 ASN H N 1
ATOM 4545 C CA . ASN H 2 64 ? -24.982 19.982 -47.618 1.00 42.40 1010 ASN H CA 1
ATOM 4546 C C . ASN H 2 64 ? -26.441 20.449 -47.422 1.00 39.49 1010 ASN H C 1
ATOM 4547 O O . ASN H 2 64 ? -27.375 19.908 -48.041 1.00 44.92 1010 ASN H O 1
ATOM 4552 N N . ALA H 2 65 ? -26.617 21.499 -46.627 1.00 35.26 1011 ALA H N 1
ATOM 4553 C CA . ALA H 2 65 ? -27.909 22.133 -46.471 1.00 31.38 1011 ALA H CA 1
ATOM 4554 C C . ALA H 2 65 ? -28.421 22.671 -47.823 1.00 41.35 1011 ALA H C 1
ATOM 4555 O O . ALA H 2 65 ? -29.559 22.365 -48.211 1.00 36.76 1011 ALA H O 1
ATOM 4557 N N . LEU H 2 66 ? -27.580 23.421 -48.553 1.00 37.30 1012 LEU H N 1
ATOM 4558 C CA . LEU H 2 66 ? -27.977 23.990 -49.855 1.00 41.13 1012 LEU H CA 1
ATOM 4559 C C . LEU H 2 66 ? -28.367 22.895 -50.865 1.00 35.79 1012 LEU H C 1
ATOM 4560 O O . LEU H 2 66 ? -29.365 23.036 -51.601 1.00 32.48 1012 LEU H O 1
ATOM 4565 N N . LYS H 2 67 ? -27.615 21.796 -50.874 1.00 33.45 1013 LYS H N 1
ATOM 4566 C CA . LYS H 2 67 ? -27.979 20.661 -51.715 1.00 35.69 1013 LYS H CA 1
ATOM 4567 C C . LYS H 2 67 ? -29.379 20.141 -51.346 1.00 42.09 1013 LYS H C 1
ATOM 4568 O O . LYS H 2 67 ? -30.258 19.969 -52.230 1.00 44.44 1013 LYS H O 1
ATOM 4571 N N . ILE H 2 68 ? -29.608 19.934 -50.045 1.00 42.55 1014 ILE H N 1
ATOM 4572 C CA . ILE H 2 68 ? -30.912 19.416 -49.596 1.00 49.15 1014 ILE H CA 1
ATOM 4573 C C . ILE H 2 68 ? -32.071 20.354 -50.004 1.00 41.21 1014 ILE H C 1
ATOM 4574 O O . ILE H 2 68 ? -33.062 19.912 -50.609 1.00 40.40 1014 ILE H O 1
ATOM 4579 N N . LEU H 2 69 ? -31.900 21.651 -49.737 1.00 37.20 1015 LEU H N 1
ATOM 4580 C CA . LEU H 2 69 ? -32.905 22.659 -50.045 1.00 36.61 1015 LEU H CA 1
ATOM 4581 C C . LEU H 2 69 ? -33.256 22.668 -51.518 1.00 39.56 1015 LEU H C 1
ATOM 4582 O O . LEU H 2 69 ? -34.427 22.821 -51.879 1.00 34.52 1015 LEU H O 1
ATOM 4587 N N . SER H 2 70 ? -32.235 22.502 -52.362 1.00 43.83 1016 SER H N 1
ATOM 4588 C CA . SER H 2 70 ? -32.457 22.465 -53.805 1.00 44.15 1016 SER H CA 1
ATOM 4589 C C . SER H 2 70 ? -33.188 21.184 -54.239 1.00 44.10 1016 SER H C 1
ATOM 4590 O O . SER H 2 70 ? -33.866 21.177 -55.270 1.00 37.58 1016 SER H O 1
ATOM 4593 N N . LYS H 2 71 ? -33.002 20.085 -53.505 1.00 48.33 1017 LYS H N 1
ATOM 4594 C CA . LYS H 2 71 ? -33.682 18.846 -53.900 1.00 45.99 1017 LYS H CA 1
ATOM 4595 C C . LYS H 2 71 ? -35.173 18.820 -53.478 1.00 41.04 1017 LYS H C 1
ATOM 4596 O O . LYS H 2 71 ? -35.923 17.962 -53.923 1.00 46.10 1017 LYS H O 1
ATOM 4598 N N . LEU H 2 72 ? -35.601 19.765 -52.642 1.00 41.60 1018 LEU H N 1
ATOM 4599 C CA . LEU H 2 72 ? -37.004 19.838 -52.217 1.00 40.29 1018 LEU H CA 1
ATOM 4600 C C . LEU H 2 72 ? -37.820 20.571 -53.271 1.00 53.17 1018 LEU H C 1
ATOM 4601 O O . LEU H 2 72 ? -38.966 20.216 -53.537 1.00 66.67 1018 LEU H O 1
#

Radius of gyration: 41.04 Å; Cα contacts (8 Å, |Δi|>4): 789; chains: 8; bounding box: 107×60×122 Å

Organism: Drosophila melanogaster (NCBI:txid7227)